Protein AF-A0A6C0D251-F1 (afdb_monomer_lite)

Secondary structure (DSSP, 8-state):
---------SSSS----PPPEEEPPHHHHHHSTT-TT--GGGGGGEEEEE-SSSEEEEEE-------TT-TT-----------PPPHHHHHHHHHTTTEEEETTT--EEEPPPPPPEEEETT---PPPGGGGSTTEEEEEE--EEEEEEEEETTEEEEEETTBS-GGG--SSSSS-HHHHHHHHHHHH-TT--STTHHHHHHHTS-TTEEEEEEEEP-TTT-SSSPPPPTT-GGGGEEEEEEEESSSTT--BSS-S-TT-TTHHHHHTSBPP-B-S----TT-HHHHHHHHHHH--TTT--EEEEEETTT--EEEEE-HHHHHHHHHHTT-S-HHHHHHHHTT-HHHHHHHHHHTGGGHHHHHHHHHHHHHHHHHHHHHHIIIIIS-------HHHHHHHHHHHHHHHH-TTT----HHHHHHHHHTS-HHHHHHHHHHHS------TTTTTT-TTT---------------PPPPPP------HHHHHHGGGS----------------PPP---------

Organism: NCBI:txid1070528

Foldseek 3Di:
DDDDDDDDPPDPPPPPPDWDKAFDDPVLLVQAPPSVVDDPVLRVQWIWTDADPWKIWIAGHDDPPPPVPPPPPPPDPDDPPDDDDDPVVVLVSQQRQQFMATPPRSYTQDTDLGDADEAELVDPDDDDPLLQDPLKFKFQAAAFFKWKWADDPNDIWIATSNHRHQQPDDFQALGGPVRLVQVLLCVQVVPDPDPCSVVVLVVLADRQKMWMKGAHDALRDDQFAYDPDPVCSLVRIETEFMDGSVDPQATDQDDPDPPRSSVPSVVSHHYTHTDPDNDDPPCSNVQNVCQQVPRDLRGGQTMWMARRRRSHIHGYGYVVNVVSNVLSPRHSHSQLSCLVCVVPLVSNVVSCVSNVVCNVVVLLLVVLLLVLLVVLLVVLCVCPVVVDDDDDPPLSVVLNVVLVVQCVVPVVPSDRDSVSSVVSVNVDRSVSSLVSSVVRRPPPPQDPVNCNSCSPVDDPPPPPPDDDDDDDDDDDDDPDDPDRVSNVVVVVVPDDDDDDDDDPDDDDDDDDDDDDDDDDDD

Structure (mmCIF, N/CA/C/O backbone):
data_AF-A0A6C0D251-F1
#
_entry.id   AF-A0A6C0D251-F1
#
loop_
_atom_site.group_PDB
_atom_site.id
_atom_site.type_symbol
_atom_site.label_atom_id
_atom_site.label_alt_id
_atom_site.label_comp_id
_atom_site.label_asym_id
_atom_site.label_entity_id
_atom_site.label_seq_id
_atom_site.pdbx_PDB_ins_code
_atom_site.Cartn_x
_atom_site.Cartn_y
_atom_site.Cartn_z
_atom_site.occupancy
_atom_site.B_iso_or_equiv
_atom_site.auth_seq_id
_atom_site.auth_comp_id
_atom_site.auth_asym_id
_atom_site.auth_atom_id
_atom_site.pdbx_PDB_model_num
ATOM 1 N N . MET A 1 1 ? 33.290 -43.684 31.998 1.00 32.34 1 MET A N 1
ATOM 2 C CA . MET A 1 1 ? 32.597 -44.118 30.766 1.00 32.34 1 MET A CA 1
ATOM 3 C C . MET A 1 1 ? 31.380 -43.228 30.548 1.00 32.34 1 MET A C 1
ATOM 5 O O . MET A 1 1 ? 30.516 -43.202 31.406 1.00 32.34 1 MET A O 1
ATOM 9 N N . LYS A 1 2 ? 31.411 -42.467 29.444 1.00 32.69 2 LYS A N 1
ATOM 10 C CA . LYS A 1 2 ? 30.343 -41.729 28.735 1.00 32.69 2 LYS A CA 1
ATOM 11 C C . LYS A 1 2 ? 29.091 -41.280 29.517 1.00 32.69 2 LYS A C 1
ATOM 13 O O . LYS A 1 2 ? 28.167 -42.061 29.702 1.00 32.69 2 LYS A O 1
ATOM 18 N N . ALA A 1 3 ? 28.994 -39.970 29.752 1.00 26.05 3 ALA A N 1
ATOM 19 C CA . ALA A 1 3 ? 27.721 -39.251 29.778 1.00 26.05 3 ALA A CA 1
ATOM 20 C C . ALA A 1 3 ? 27.746 -38.177 28.677 1.00 26.05 3 ALA A C 1
ATOM 22 O O . ALA A 1 3 ? 28.705 -37.421 28.537 1.00 26.05 3 ALA A O 1
ATOM 23 N N . VAL A 1 4 ? 26.717 -38.221 27.837 1.00 31.80 4 VAL A N 1
ATOM 24 C CA . VAL A 1 4 ? 26.539 -37.493 26.580 1.00 31.80 4 VAL A CA 1
ATOM 25 C C . VAL A 1 4 ? 26.018 -36.083 26.865 1.00 31.80 4 VAL A C 1
ATOM 27 O O . VAL A 1 4 ? 24.941 -35.933 27.434 1.00 31.80 4 VAL A O 1
ATOM 30 N N . TYR A 1 5 ? 26.749 -35.058 26.425 1.00 29.73 5 TYR A N 1
ATOM 31 C CA . TYR A 1 5 ? 26.239 -33.690 26.317 1.00 29.73 5 TYR A CA 1
ATOM 32 C C . TYR A 1 5 ? 25.369 -33.572 25.057 1.00 29.73 5 TYR A C 1
ATOM 34 O O . TYR A 1 5 ? 25.856 -33.738 23.940 1.00 29.73 5 TYR A O 1
ATOM 42 N N . ARG A 1 6 ? 24.079 -33.270 25.237 1.00 28.92 6 ARG A N 1
ATOM 43 C CA . ARG A 1 6 ? 23.213 -32.687 24.202 1.00 28.92 6 ARG A CA 1
ATOM 44 C C . ARG A 1 6 ? 23.061 -31.203 24.517 1.00 28.92 6 ARG A C 1
ATOM 46 O O . ARG A 1 6 ? 22.424 -30.853 25.506 1.00 28.92 6 ARG A O 1
ATOM 53 N N . THR A 1 7 ? 23.650 -30.341 23.699 1.00 30.88 7 THR A N 1
ATOM 54 C CA . THR A 1 7 ? 23.426 -28.894 23.730 1.00 30.88 7 THR A CA 1
ATOM 55 C C . THR A 1 7 ? 22.194 -28.541 22.891 1.00 30.88 7 THR A C 1
ATOM 57 O O . THR A 1 7 ? 22.043 -28.972 21.749 1.00 30.88 7 THR A O 1
ATOM 60 N N . ASN A 1 8 ? 21.284 -27.776 23.497 1.00 30.84 8 ASN A N 1
ATOM 61 C CA . ASN A 1 8 ? 20.093 -27.202 22.874 1.00 30.84 8 ASN A CA 1
ATOM 62 C C . ASN A 1 8 ? 20.492 -26.003 21.997 1.00 30.84 8 ASN A C 1
ATOM 64 O O . ASN A 1 8 ? 20.856 -24.961 22.533 1.00 30.84 8 ASN A O 1
ATOM 68 N N . ASN A 1 9 ? 20.359 -26.130 20.674 1.00 32.31 9 ASN A N 1
ATOM 69 C CA . ASN A 1 9 ? 20.661 -25.075 19.690 1.00 32.31 9 ASN A CA 1
ATOM 70 C C . ASN A 1 9 ? 19.421 -24.319 19.154 1.00 32.31 9 ASN A C 1
ATOM 72 O O . ASN A 1 9 ? 19.528 -23.591 18.177 1.00 32.31 9 ASN A O 1
ATOM 76 N N . ASN A 1 10 ? 18.240 -24.446 19.774 1.00 34.91 10 ASN A N 1
ATOM 77 C CA . ASN A 1 10 ? 16.983 -23.935 19.190 1.00 34.91 10 ASN A CA 1
ATOM 78 C C . ASN A 1 10 ? 16.401 -22.655 19.828 1.00 34.91 10 ASN A C 1
ATOM 80 O O . ASN A 1 10 ? 15.273 -22.292 19.509 1.00 34.91 10 ASN A O 1
ATOM 84 N N . ALA A 1 11 ? 17.127 -21.949 20.702 1.00 35.75 11 ALA A N 1
ATOM 85 C CA . ALA A 1 11 ? 16.568 -20.805 21.443 1.00 35.75 11 ALA A CA 1
ATOM 86 C C . ALA A 1 11 ? 17.073 -19.408 21.019 1.00 35.75 11 ALA A C 1
ATOM 88 O O . ALA A 1 11 ? 16.580 -18.421 21.556 1.00 35.75 11 ALA A O 1
ATOM 89 N N . MET A 1 12 ? 18.010 -19.285 20.067 1.00 30.75 12 MET A N 1
ATOM 90 C CA . MET A 1 12 ? 18.688 -17.999 19.794 1.00 30.75 12 MET A CA 1
ATOM 91 C C . MET A 1 12 ? 18.206 -17.199 18.566 1.00 30.75 12 MET A C 1
ATOM 93 O O . MET A 1 12 ? 18.648 -16.073 18.385 1.00 30.75 12 MET A O 1
ATOM 97 N N . ASN A 1 13 ? 17.251 -17.690 17.767 1.00 35.59 13 ASN A N 1
ATOM 98 C CA . ASN A 1 13 ? 16.920 -17.072 16.464 1.00 35.59 13 ASN A CA 1
ATOM 99 C C . ASN A 1 13 ? 15.643 -16.206 16.417 1.00 35.59 13 ASN A C 1
ATOM 101 O O . ASN A 1 13 ? 15.110 -15.979 15.337 1.00 35.59 13 ASN A O 1
ATOM 105 N N . ASN A 1 14 ? 15.130 -15.705 17.546 1.00 33.62 14 ASN A N 1
ATOM 106 C CA . ASN A 1 14 ? 13.896 -14.894 17.564 1.00 33.62 14 ASN A CA 1
ATOM 107 C C . ASN A 1 14 ? 14.062 -13.490 18.169 1.00 33.62 14 ASN A C 1
ATOM 109 O O . ASN A 1 14 ? 13.085 -12.899 18.633 1.00 33.62 14 ASN A O 1
ATOM 113 N N . ILE A 1 15 ? 15.266 -12.913 18.125 1.00 40.12 15 ILE A N 1
ATOM 114 C CA . ILE A 1 15 ? 15.393 -11.460 18.265 1.00 40.12 15 ILE A CA 1
ATOM 115 C C . ILE A 1 15 ? 14.911 -10.866 16.942 1.00 40.12 15 ILE A C 1
ATOM 117 O O . ILE A 1 15 ? 15.635 -10.835 15.950 1.00 40.12 15 ILE A O 1
ATOM 121 N N . LYS A 1 16 ? 13.644 -10.440 16.900 1.00 46.00 16 LYS A N 1
ATOM 122 C CA . LYS A 1 16 ? 13.185 -9.528 15.853 1.00 46.00 16 LYS A CA 1
ATOM 123 C C . LYS A 1 16 ? 14.003 -8.256 16.026 1.00 46.00 16 LYS A C 1
ATOM 125 O O . LYS A 1 16 ? 13.731 -7.481 16.935 1.00 46.00 16 LYS A O 1
ATOM 130 N N . HIS A 1 17 ? 15.028 -8.077 15.200 1.00 51.16 17 HIS A N 1
ATOM 131 C CA . HIS A 1 17 ? 15.629 -6.768 15.024 1.00 51.16 17 HIS A CA 1
ATOM 132 C C . HIS A 1 17 ? 14.514 -5.857 14.515 1.00 51.16 17 HIS A C 1
ATOM 134 O O . HIS A 1 17 ? 14.060 -5.997 13.376 1.00 51.16 17 HIS A O 1
ATOM 140 N N . ASP A 1 18 ? 13.996 -5.003 15.398 1.00 56.34 18 ASP A N 1
ATOM 141 C CA . ASP A 1 18 ? 13.093 -3.941 14.991 1.00 56.34 18 ASP A CA 1
ATOM 142 C C . ASP A 1 18 ? 13.829 -3.136 13.925 1.00 56.34 18 ASP A C 1
ATOM 144 O O . ASP A 1 18 ? 14.938 -2.646 14.149 1.00 56.34 18 ASP A O 1
ATOM 148 N N . ARG A 1 19 ? 13.244 -3.079 12.725 1.00 67.12 19 ARG A N 1
ATOM 149 C CA . ARG A 1 19 ? 13.789 -2.268 11.643 1.00 67.12 19 ARG A CA 1
ATOM 150 C C . ARG A 1 19 ? 13.882 -0.839 12.133 1.00 67.12 19 ARG A C 1
ATOM 152 O O . ARG A 1 19 ? 12.860 -0.213 12.405 1.00 67.12 19 ARG A O 1
ATOM 159 N N . MET A 1 20 ? 15.103 -0.344 12.210 1.00 76.69 20 MET A N 1
ATOM 160 C CA . MET A 1 20 ? 15.348 1.066 12.412 1.00 76.69 20 MET A CA 1
ATOM 161 C C . MET A 1 20 ? 15.494 1.710 11.040 1.00 76.69 20 MET A C 1
ATOM 163 O O . MET A 1 20 ? 16.367 1.337 10.255 1.00 76.69 20 MET A O 1
ATOM 167 N N . ASP A 1 21 ? 14.593 2.643 10.751 1.00 84.88 21 ASP A N 1
ATOM 168 C CA . ASP A 1 21 ? 14.752 3.553 9.629 1.00 84.88 21 ASP A CA 1
ATOM 169 C C . ASP A 1 21 ? 15.604 4.741 10.095 1.00 84.88 21 ASP A C 1
ATOM 171 O O . ASP A 1 21 ? 15.351 5.321 11.154 1.00 84.88 21 ASP A O 1
ATOM 175 N N . TYR A 1 22 ? 16.612 5.109 9.307 1.00 89.81 22 TYR A N 1
ATOM 176 C CA . TYR A 1 22 ? 17.539 6.197 9.627 1.00 89.81 22 TYR A CA 1
ATOM 177 C C . TYR A 1 22 ? 17.457 7.302 8.581 1.00 89.81 22 TYR A C 1
ATOM 179 O O . TYR A 1 22 ? 17.252 7.035 7.397 1.00 89.81 22 TYR A O 1
ATOM 187 N N . HIS A 1 23 ? 17.646 8.550 8.999 1.00 91.12 23 HIS A N 1
ATOM 188 C CA . HIS A 1 23 ? 17.824 9.657 8.063 1.00 91.12 23 HIS A CA 1
ATOM 189 C C . HIS A 1 23 ? 19.138 9.505 7.294 1.00 91.12 23 HIS A C 1
ATOM 191 O O . HIS A 1 23 ? 20.148 9.106 7.871 1.00 91.12 23 HIS A O 1
ATOM 197 N N . VAL A 1 24 ? 19.105 9.816 5.997 1.00 92.31 24 VAL A N 1
ATOM 198 C CA . VAL A 1 24 ? 20.325 9.945 5.193 1.00 92.31 24 VAL A CA 1
ATOM 199 C C . VAL A 1 24 ? 21.047 11.220 5.621 1.00 92.31 24 VAL A C 1
ATOM 201 O O . VAL A 1 24 ? 20.411 12.247 5.862 1.00 92.31 24 VAL A O 1
ATOM 204 N N . THR A 1 25 ? 22.365 11.143 5.739 1.00 94.69 25 THR A N 1
ATOM 205 C CA . THR A 1 25 ? 23.239 12.247 6.149 1.00 94.69 25 THR A CA 1
ATOM 206 C C . THR A 1 25 ? 23.977 12.845 4.952 1.00 94.69 25 THR A C 1
ATOM 208 O O . THR A 1 25 ? 24.058 12.228 3.892 1.00 94.69 25 THR A O 1
ATOM 211 N N . GLU A 1 26 ? 24.559 14.036 5.107 1.00 94.25 26 GLU A N 1
ATOM 212 C CA . GLU A 1 26 ? 25.418 14.623 4.065 1.00 94.25 26 GLU A CA 1
ATOM 213 C C . GLU A 1 26 ? 26.634 13.740 3.764 1.00 94.25 26 GLU A C 1
ATOM 215 O O . GLU A 1 26 ? 27.019 13.593 2.607 1.00 94.25 26 GLU A O 1
ATOM 220 N N . GLN A 1 27 ? 27.186 13.084 4.789 1.00 94.81 27 GLN A N 1
ATOM 221 C CA . GLN A 1 27 ? 28.286 12.138 4.626 1.00 94.81 27 GLN A CA 1
ATOM 222 C C . GLN A 1 27 ? 27.884 10.954 3.734 1.00 94.81 27 GLN A C 1
ATOM 224 O O . GLN A 1 27 ? 28.655 10.549 2.867 1.00 94.81 27 GLN A O 1
ATOM 229 N N . ASP A 1 28 ? 26.655 10.444 3.871 1.00 93.38 28 ASP A N 1
ATOM 230 C CA . ASP A 1 28 ? 26.162 9.373 3.000 1.00 93.38 28 ASP A CA 1
ATOM 231 C C . ASP A 1 28 ? 26.120 9.805 1.521 1.00 93.38 28 ASP A C 1
ATOM 233 O O . ASP A 1 28 ? 26.373 8.982 0.643 1.00 93.38 28 ASP A O 1
ATOM 237 N N . LEU A 1 29 ? 25.831 11.081 1.223 1.00 91.75 29 LEU A N 1
ATOM 238 C CA . LEU A 1 29 ? 25.819 11.587 -0.160 1.00 91.75 29 LEU A CA 1
ATOM 239 C C . LEU A 1 29 ? 27.203 11.543 -0.814 1.00 91.75 29 LEU A C 1
ATOM 241 O O . LEU A 1 29 ? 27.302 11.420 -2.036 1.00 91.75 29 LEU A O 1
ATOM 245 N N . LEU A 1 30 ? 28.256 11.656 -0.002 1.00 92.38 30 LEU A N 1
ATOM 246 C CA . LEU A 1 30 ? 29.646 11.599 -0.444 1.00 92.38 30 LEU A CA 1
ATOM 247 C C . LEU A 1 30 ? 30.146 10.156 -0.567 1.00 92.38 30 LEU A C 1
ATOM 249 O O . LEU A 1 30 ? 30.939 9.856 -1.457 1.00 92.38 30 LEU A O 1
ATOM 253 N N . GLU A 1 31 ? 29.702 9.272 0.327 1.00 93.50 31 GLU A N 1
ATOM 254 C CA . GLU A 1 31 ? 30.209 7.900 0.420 1.00 93.50 31 GLU A CA 1
ATOM 255 C C . GLU A 1 31 ? 29.498 6.906 -0.503 1.00 93.50 31 GLU A C 1
ATOM 257 O O . GLU A 1 31 ? 30.131 5.966 -0.987 1.00 93.50 31 GLU A O 1
ATOM 262 N N . TYR A 1 32 ? 28.191 7.065 -0.725 1.00 94.00 32 TYR A N 1
ATOM 263 C CA . TYR A 1 32 ? 27.406 6.091 -1.482 1.00 94.00 32 TYR A CA 1
ATOM 264 C C . TYR A 1 32 ? 27.343 6.435 -2.965 1.00 94.00 32 TYR A C 1
ATOM 266 O O . TYR A 1 32 ? 27.030 7.553 -3.383 1.00 94.00 32 TYR A O 1
ATOM 274 N N . GLU A 1 33 ? 27.574 5.411 -3.780 1.00 92.12 33 GLU A N 1
ATOM 275 C CA . GLU A 1 33 ? 27.563 5.526 -5.231 1.00 92.12 33 GLU A CA 1
ATOM 276 C C . GLU A 1 33 ? 26.222 6.076 -5.750 1.00 92.12 33 GLU A C 1
ATOM 278 O O . GLU A 1 33 ? 25.139 5.603 -5.390 1.00 92.12 33 GLU A O 1
ATOM 283 N N . GLY A 1 34 ? 26.295 7.090 -6.614 1.00 89.44 34 GLY A N 1
ATOM 284 C CA . GLY A 1 34 ? 25.128 7.697 -7.256 1.00 89.44 34 GLY A CA 1
ATOM 285 C C . GLY A 1 34 ? 24.323 8.668 -6.386 1.00 89.44 34 GLY A C 1
ATOM 286 O O . GLY A 1 34 ? 23.356 9.233 -6.893 1.00 89.44 34 GLY A O 1
ATOM 287 N N . LEU A 1 35 ? 24.697 8.905 -5.118 1.00 93.00 35 LEU A N 1
ATOM 288 C CA . LEU A 1 35 ? 23.990 9.858 -4.245 1.00 93.00 35 LEU A CA 1
ATOM 289 C C . LEU A 1 35 ? 24.519 11.292 -4.305 1.00 93.00 35 LEU A C 1
ATOM 291 O O . LEU A 1 35 ? 23.816 12.209 -3.884 1.00 93.00 35 LEU A O 1
ATOM 295 N N . SER A 1 36 ? 25.678 11.519 -4.922 1.00 91.12 36 SER A N 1
ATOM 296 C CA . SER A 1 36 ? 26.261 12.858 -5.109 1.00 91.12 36 SER A CA 1
ATOM 297 C C . SER A 1 36 ? 25.393 13.807 -5.944 1.00 91.12 36 SER A C 1
ATOM 299 O O . SER A 1 36 ? 25.630 15.011 -5.978 1.00 91.12 36 SER A O 1
ATOM 301 N N . ILE A 1 37 ? 24.365 13.281 -6.616 1.00 89.00 37 ILE A N 1
ATOM 302 C CA . ILE A 1 37 ? 23.380 14.085 -7.335 1.00 89.00 37 ILE A CA 1
ATOM 303 C C . ILE A 1 37 ? 22.433 14.838 -6.389 1.00 89.00 37 ILE A C 1
ATOM 305 O O . ILE A 1 37 ? 21.748 15.750 -6.847 1.00 89.00 37 ILE A O 1
ATOM 309 N N . PHE A 1 38 ? 22.337 14.463 -5.113 1.00 92.81 38 PHE A N 1
ATOM 310 C CA . PHE A 1 38 ? 21.470 15.115 -4.131 1.00 92.81 38 PHE A CA 1
ATOM 311 C C . PHE A 1 38 ? 22.229 16.182 -3.338 1.00 92.81 38 PHE A C 1
ATOM 313 O O . PHE A 1 38 ? 23.450 16.158 -3.235 1.00 92.81 38 PHE A O 1
ATOM 320 N N . ASN A 1 39 ? 21.485 17.129 -2.775 1.00 92.19 39 ASN A N 1
ATOM 321 C CA . ASN A 1 39 ? 22.003 18.157 -1.868 1.00 92.19 39 ASN A CA 1
ATOM 322 C C . ASN A 1 39 ? 21.346 18.016 -0.481 1.00 92.19 39 ASN A C 1
ATOM 324 O O . ASN A 1 39 ? 20.471 17.168 -0.288 1.00 92.19 39 ASN A O 1
ATOM 328 N N . SER A 1 40 ? 21.748 18.852 0.475 1.00 90.12 40 SER A N 1
ATOM 329 C CA . SER A 1 40 ? 21.254 18.820 1.857 1.00 90.12 40 SER A CA 1
ATOM 330 C C . SER A 1 40 ? 19.727 18.950 1.973 1.00 90.12 40 SER A C 1
ATOM 332 O O . SER A 1 40 ? 19.117 18.256 2.785 1.00 90.12 40 SER A O 1
ATOM 334 N N . GLU A 1 41 ? 19.078 19.730 1.102 1.00 89.19 41 GLU A N 1
ATOM 335 C CA . GLU A 1 41 ? 17.614 19.880 1.082 1.00 89.19 41 GLU A CA 1
ATOM 336 C C . GLU A 1 41 ? 16.880 18.579 0.739 1.00 89.19 41 GLU A C 1
ATOM 338 O O . GLU A 1 41 ? 15.758 18.353 1.195 1.00 89.19 41 GLU A O 1
ATOM 343 N N . HIS A 1 42 ? 17.510 17.684 -0.021 1.00 91.12 42 HIS A N 1
ATOM 344 C CA . HIS A 1 42 ? 16.921 16.398 -0.390 1.00 91.12 42 HIS A CA 1
ATOM 345 C C . HIS A 1 42 ? 16.926 15.388 0.770 1.00 91.12 42 HIS A C 1
ATOM 347 O O . HIS A 1 42 ? 16.105 14.468 0.795 1.00 91.12 42 HIS A O 1
ATOM 353 N N . LEU A 1 43 ? 17.816 15.545 1.756 1.00 88.50 43 LEU A N 1
ATOM 354 C CA . LEU A 1 43 ? 18.013 14.568 2.834 1.00 88.50 43 LEU A CA 1
ATOM 355 C C . LEU A 1 43 ? 16.764 14.357 3.693 1.00 88.50 43 LEU A C 1
ATOM 357 O O . LEU A 1 43 ? 16.496 13.240 4.147 1.00 88.50 43 LEU A O 1
ATOM 361 N N . LYS A 1 44 ? 15.932 15.394 3.858 1.00 87.94 44 LYS A N 1
ATOM 362 C CA . LYS A 1 44 ? 14.674 15.299 4.619 1.00 87.94 44 LYS A CA 1
ATOM 363 C C . LYS A 1 44 ? 13.696 14.272 4.032 1.00 87.94 44 LYS A C 1
ATOM 365 O O . LYS A 1 44 ? 12.915 13.694 4.794 1.00 87.94 44 LYS A O 1
ATOM 370 N N . TYR A 1 45 ? 13.825 13.944 2.745 1.00 88.06 45 TYR A N 1
ATOM 371 C CA . TYR A 1 45 ? 12.981 12.990 2.016 1.00 88.06 45 TYR A CA 1
ATOM 372 C C . TYR A 1 45 ? 13.557 11.575 1.908 1.00 88.06 45 TYR A C 1
ATOM 374 O O . TYR A 1 45 ? 12.873 10.675 1.420 1.00 88.06 45 TYR A O 1
ATOM 382 N N . LEU A 1 46 ? 14.806 11.359 2.318 1.00 91.12 46 LEU A N 1
ATOM 383 C CA . LEU A 1 46 ? 15.492 10.085 2.130 1.00 91.12 46 LEU A CA 1
ATOM 384 C C . LEU A 1 46 ? 15.665 9.358 3.464 1.00 91.12 46 LEU A C 1
ATOM 386 O O . LEU A 1 46 ? 16.020 9.966 4.479 1.00 91.12 46 LEU A O 1
ATOM 390 N N . ARG A 1 47 ? 15.424 8.044 3.478 1.00 92.75 47 ARG A N 1
ATOM 391 C CA . ARG A 1 47 ? 15.749 7.187 4.628 1.00 92.75 47 ARG A CA 1
ATOM 392 C C . ARG A 1 47 ? 16.438 5.904 4.196 1.00 92.75 47 ARG A C 1
ATOM 394 O O . ARG A 1 47 ? 16.107 5.329 3.158 1.00 92.75 47 ARG A O 1
ATOM 401 N N . TRP A 1 48 ? 17.328 5.436 5.057 1.00 93.62 48 TRP A N 1
ATOM 402 C CA . TRP A 1 48 ? 17.869 4.088 5.026 1.00 93.62 48 TRP A CA 1
ATOM 403 C C . TRP A 1 48 ? 16.945 3.128 5.762 1.00 93.62 48 TRP A C 1
ATOM 405 O O . TRP A 1 48 ? 16.504 3.434 6.866 1.00 93.62 48 TRP A O 1
ATOM 415 N N . SER A 1 49 ? 16.731 1.953 5.180 1.00 91.38 49 SER A N 1
ATOM 416 C CA . SER A 1 49 ? 16.170 0.789 5.861 1.00 91.38 49 SER A CA 1
ATOM 417 C C . SER A 1 49 ? 17.211 -0.328 5.862 1.00 91.38 49 SER A C 1
ATOM 419 O O . SER A 1 49 ? 17.644 -0.789 4.799 1.00 91.38 49 SER A O 1
ATOM 421 N N . ASP A 1 50 ? 17.616 -0.762 7.052 1.00 89.75 50 ASP A N 1
ATOM 422 C CA . ASP A 1 50 ? 18.531 -1.889 7.221 1.00 89.75 50 ASP A CA 1
ATOM 423 C C . ASP A 1 50 ? 17.755 -3.199 7.078 1.00 89.75 50 ASP A C 1
ATOM 425 O O . ASP A 1 50 ? 16.792 -3.455 7.804 1.00 89.75 50 ASP A O 1
ATOM 429 N N . GLU A 1 51 ? 18.155 -4.020 6.110 1.00 85.88 51 GLU A N 1
ATOM 430 C CA . GLU A 1 51 ? 17.466 -5.276 5.804 1.00 85.88 51 GLU A CA 1
ATOM 431 C C . GLU A 1 51 ? 18.130 -6.465 6.493 1.00 85.88 51 GLU A C 1
ATOM 433 O O . GLU A 1 51 ? 17.446 -7.278 7.112 1.00 85.88 51 GLU A O 1
ATOM 438 N N . ASP A 1 52 ? 19.457 -6.531 6.409 1.00 85.81 52 ASP A N 1
ATOM 439 C CA . ASP A 1 52 ? 20.312 -7.487 7.105 1.00 85.81 52 ASP A CA 1
ATOM 440 C C . ASP A 1 52 ? 21.698 -6.862 7.370 1.00 85.81 52 ASP A C 1
ATOM 442 O O . ASP A 1 52 ? 21.877 -5.644 7.272 1.00 85.81 52 ASP A O 1
ATOM 446 N N . GLU A 1 53 ? 22.688 -7.673 7.742 1.00 85.75 53 GLU A N 1
ATOM 447 C CA . GLU A 1 53 ? 24.059 -7.217 8.013 1.00 85.75 53 GLU A CA 1
ATOM 448 C C . GLU A 1 53 ? 24.789 -6.700 6.764 1.00 85.75 53 GLU A C 1
ATOM 450 O O . GLU A 1 53 ? 25.720 -5.907 6.882 1.00 85.75 53 GLU A O 1
ATOM 455 N N . SER A 1 54 ? 24.350 -7.102 5.570 1.00 90.50 54 SER A N 1
ATOM 456 C CA . SER A 1 54 ? 25.038 -6.864 4.298 1.00 90.50 54 SER A CA 1
ATOM 457 C C . SER A 1 54 ? 24.402 -5.756 3.462 1.00 90.50 54 SER A C 1
ATOM 459 O O . SER A 1 54 ? 25.112 -5.057 2.737 1.00 90.50 54 SER A O 1
ATOM 461 N N . PHE A 1 55 ? 23.085 -5.561 3.554 1.00 92.56 55 PHE A N 1
ATOM 462 C CA . PHE A 1 55 ? 22.346 -4.689 2.643 1.00 92.56 55 PHE A CA 1
ATOM 463 C C . PHE A 1 55 ? 21.600 -3.554 3.341 1.00 92.56 55 PHE A C 1
ATOM 465 O O . PHE A 1 55 ? 21.048 -3.687 4.438 1.00 92.56 55 PHE A O 1
ATOM 472 N N . ARG A 1 56 ? 21.535 -2.425 2.632 1.00 93.56 56 ARG A N 1
ATOM 473 C CA . ARG A 1 56 ? 20.658 -1.289 2.932 1.00 93.56 56 ARG A CA 1
ATOM 474 C C . ARG A 1 56 ? 19.766 -0.985 1.752 1.00 93.56 56 ARG A C 1
ATOM 476 O O . ARG A 1 56 ? 20.196 -1.098 0.607 1.00 93.56 56 ARG A O 1
ATOM 483 N N . ILE A 1 57 ? 18.548 -0.546 2.043 1.00 92.69 57 ILE A N 1
ATOM 484 C CA . ILE A 1 57 ? 17.633 -0.014 1.039 1.00 92.69 57 ILE A CA 1
ATOM 485 C C . ILE A 1 57 ? 17.470 1.481 1.266 1.00 92.69 57 ILE A C 1
ATOM 487 O O . ILE A 1 57 ? 17.088 1.910 2.353 1.00 92.69 57 ILE A O 1
ATOM 491 N N . LEU A 1 58 ? 17.733 2.263 0.226 1.00 93.81 58 LEU A N 1
ATOM 492 C CA . LEU A 1 58 ? 17.406 3.676 0.188 1.00 93.81 58 LEU A CA 1
ATOM 493 C C . LEU A 1 58 ? 15.950 3.843 -0.240 1.00 93.81 58 LEU A C 1
ATOM 495 O O . LEU A 1 58 ? 15.513 3.296 -1.253 1.00 93.81 58 LEU A O 1
ATOM 499 N N . ASN A 1 59 ? 15.188 4.610 0.526 1.00 90.19 59 ASN A N 1
ATOM 500 C CA . ASN A 1 59 ? 13.787 4.883 0.253 1.00 90.19 59 ASN A CA 1
ATOM 501 C C . ASN A 1 59 ? 13.529 6.389 0.206 1.00 90.19 59 ASN A C 1
ATOM 503 O O . ASN A 1 59 ? 14.009 7.142 1.051 1.00 90.19 59 ASN A O 1
ATOM 507 N N . TYR A 1 60 ? 12.705 6.794 -0.759 1.00 88.81 60 TYR A N 1
ATOM 508 C CA . TYR A 1 60 ? 12.070 8.106 -0.785 1.00 88.81 60 TYR A CA 1
ATOM 509 C C . TYR A 1 60 ? 10.779 8.074 0.039 1.00 88.81 60 TYR A C 1
ATOM 511 O O . TYR A 1 60 ? 9.947 7.173 -0.130 1.00 88.81 60 TYR A O 1
ATOM 519 N N . PHE A 1 61 ? 10.618 9.070 0.903 1.00 82.06 61 PHE A N 1
ATOM 520 C CA . PHE A 1 61 ? 9.420 9.325 1.686 1.00 82.06 61 PHE A CA 1
ATOM 521 C C . PHE A 1 61 ? 8.790 10.617 1.188 1.00 82.06 61 PHE A C 1
ATOM 523 O O . PHE A 1 61 ? 9.362 11.699 1.300 1.00 82.06 61 PHE A O 1
ATOM 530 N N . GLU A 1 62 ? 7.603 10.469 0.611 1.00 73.81 62 GLU A N 1
ATOM 531 C CA . GLU A 1 62 ? 6.779 11.590 0.185 1.00 73.81 62 GLU A CA 1
ATOM 532 C C . GLU A 1 62 ? 6.426 12.419 1.422 1.00 73.81 62 GLU A C 1
ATOM 534 O O . GLU A 1 62 ? 5.896 11.880 2.400 1.00 73.81 62 GLU A O 1
ATOM 539 N N . ILE A 1 63 ? 6.747 13.718 1.398 1.00 62.22 63 ILE A N 1
ATOM 540 C CA . ILE A 1 63 ? 6.156 14.637 2.370 1.00 62.22 63 ILE A CA 1
ATOM 541 C C . ILE A 1 63 ? 4.656 14.591 2.104 1.00 62.22 63 ILE A C 1
ATOM 543 O O . ILE A 1 63 ? 4.268 14.718 0.939 1.00 62.22 63 ILE A O 1
ATOM 547 N N . PRO A 1 64 ? 3.813 14.378 3.130 1.00 59.12 64 PRO A N 1
ATOM 548 C CA . PRO A 1 64 ? 2.376 14.469 2.956 1.00 59.12 64 PRO A CA 1
ATOM 549 C C . PRO A 1 64 ? 2.082 15.778 2.228 1.00 59.12 64 PRO A C 1
ATOM 551 O O . PRO A 1 64 ? 2.350 16.848 2.774 1.00 59.12 64 PRO A O 1
ATOM 554 N N . LYS A 1 65 ? 1.593 15.711 0.979 1.00 60.66 65 LYS A N 1
ATOM 555 C CA . LYS A 1 65 ? 1.051 16.902 0.318 1.00 60.66 65 LYS A CA 1
ATOM 556 C C . LYS A 1 65 ? 0.073 17.486 1.331 1.00 60.66 65 LYS A C 1
ATOM 558 O O . LYS A 1 65 ? -0.749 16.721 1.844 1.00 60.66 65 LYS A O 1
ATOM 563 N N . ASN A 1 66 ? 0.225 18.764 1.687 1.00 48.41 66 ASN A N 1
ATOM 564 C CA . ASN A 1 66 ? -0.683 19.449 2.600 1.00 48.41 66 ASN A CA 1
ATOM 565 C C . ASN A 1 66 ? -2.091 19.318 2.017 1.00 48.41 66 ASN A C 1
ATOM 567 O O . ASN A 1 66 ? -2.527 20.126 1.203 1.00 48.41 66 ASN A O 1
ATOM 571 N N . ASN A 1 67 ? -2.798 18.258 2.402 1.00 46.81 67 ASN A N 1
ATOM 572 C CA . ASN A 1 67 ? -4.208 18.109 2.146 1.00 46.81 67 ASN A CA 1
ATOM 573 C C . ASN A 1 67 ? -4.845 19.122 3.084 1.00 46.81 67 ASN A C 1
ATOM 575 O O . ASN A 1 67 ? -5.243 18.784 4.198 1.00 46.81 67 ASN A O 1
ATOM 579 N N . HIS A 1 68 ? -4.929 20.371 2.624 1.00 41.09 68 HIS A N 1
ATOM 580 C CA . HIS A 1 68 ? -5.601 21.474 3.308 1.00 41.09 68 HIS A CA 1
ATOM 581 C C . HIS A 1 68 ? -7.068 21.155 3.666 1.00 41.09 68 HIS A C 1
ATOM 583 O O . HIS A 1 68 ? -7.699 21.913 4.390 1.00 41.09 68 HIS A O 1
ATOM 589 N N . ASN A 1 69 ? -7.584 19.993 3.248 1.00 40.53 69 ASN A N 1
ATOM 590 C CA . ASN A 1 69 ? -8.939 19.518 3.488 1.00 40.53 69 ASN A CA 1
ATOM 591 C C . ASN A 1 69 ? -9.047 18.362 4.501 1.00 40.53 69 ASN A C 1
ATOM 593 O O . ASN A 1 69 ? -10.084 17.700 4.526 1.00 40.53 69 ASN A O 1
ATOM 597 N N . ASN A 1 70 ? -8.030 18.071 5.329 1.00 41.53 70 ASN A N 1
ATOM 598 C CA . ASN A 1 70 ? -8.220 17.159 6.468 1.00 41.53 70 ASN A CA 1
ATOM 599 C C . ASN A 1 70 ? -8.419 17.937 7.786 1.00 41.53 70 ASN A C 1
ATOM 601 O O . ASN A 1 70 ? -7.449 18.146 8.516 1.00 41.53 70 ASN A O 1
ATOM 605 N N . PRO A 1 71 ? -9.660 18.338 8.128 1.00 38.56 71 PRO A N 1
ATOM 606 C CA . PRO A 1 71 ? -9.955 19.152 9.311 1.00 38.56 71 PRO A CA 1
ATOM 607 C C . PRO A 1 71 ? -9.691 18.445 10.651 1.00 38.56 71 PRO A C 1
ATOM 609 O O . PRO A 1 71 ? -9.825 19.065 11.694 1.00 38.56 71 PRO A O 1
ATOM 612 N N . ASN A 1 72 ? -9.305 17.165 10.656 1.00 41.81 72 ASN A N 1
ATOM 613 C CA . ASN A 1 72 ? -9.130 16.394 11.889 1.00 41.81 72 ASN A CA 1
ATOM 614 C C . ASN A 1 72 ? -7.680 16.321 12.396 1.00 41.81 72 ASN A C 1
ATOM 616 O O . ASN A 1 72 ? -7.439 15.679 13.418 1.00 41.81 72 ASN A O 1
ATOM 620 N N . ASN A 1 73 ? -6.710 16.949 11.722 1.00 41.06 73 ASN A N 1
ATOM 621 C CA . ASN A 1 73 ? -5.314 16.928 12.169 1.00 41.06 73 ASN A CA 1
ATOM 622 C C . ASN A 1 73 ? -5.013 18.135 13.075 1.00 41.06 73 ASN A C 1
ATOM 624 O O . ASN A 1 73 ? -4.314 19.064 12.692 1.00 41.06 73 ASN A O 1
ATOM 628 N N . HIS A 1 74 ? -5.611 18.145 14.268 1.00 38.72 74 HIS A N 1
ATOM 629 C CA . HIS A 1 74 ? -5.633 19.313 15.157 1.00 38.72 74 HIS A CA 1
ATOM 630 C C . HIS A 1 74 ? -4.409 19.493 16.081 1.00 38.72 74 HIS A C 1
ATOM 632 O O . HIS A 1 74 ? -4.444 20.402 16.901 1.00 38.72 74 HIS A O 1
ATOM 638 N N . ASN A 1 75 ? -3.333 18.699 15.967 1.00 39.31 75 ASN A N 1
ATOM 639 C CA . ASN A 1 75 ? -2.293 18.652 17.016 1.00 39.31 75 ASN A CA 1
ATOM 640 C C . ASN A 1 75 ? -0.818 18.798 16.577 1.00 39.31 75 ASN A C 1
ATOM 642 O O . ASN A 1 75 ? 0.046 18.586 17.421 1.00 39.31 75 ASN A O 1
ATOM 646 N N . ASP A 1 76 ? -0.495 19.178 15.337 1.00 40.88 76 ASP A N 1
ATOM 647 C CA . ASP A 1 76 ? 0.899 19.526 14.986 1.00 40.88 76 ASP A CA 1
ATOM 648 C C . ASP A 1 76 ? 1.047 21.046 14.852 1.00 40.88 76 ASP A C 1
ATOM 650 O O . ASP A 1 76 ? 0.911 21.632 13.777 1.00 40.88 76 ASP A O 1
ATOM 654 N N . GLU A 1 77 ? 1.289 21.700 15.989 1.00 40.88 77 GLU A N 1
ATOM 655 C CA . GLU A 1 77 ? 1.679 23.106 16.042 1.00 40.88 77 GLU A CA 1
ATOM 656 C C . GLU A 1 77 ? 3.111 23.274 15.492 1.00 40.88 77 GLU A C 1
ATOM 658 O O . GLU A 1 77 ? 4.085 22.840 16.102 1.00 40.88 77 GLU A O 1
ATOM 663 N N . GLY A 1 78 ? 3.248 23.960 14.352 1.00 39.31 78 GLY A N 1
ATOM 664 C CA . GLY A 1 78 ? 4.375 24.880 14.150 1.00 39.31 78 GLY A CA 1
ATOM 665 C C . GLY A 1 78 ? 5.575 24.446 13.305 1.00 39.31 78 GLY A C 1
ATOM 666 O O . GLY A 1 78 ? 6.572 25.165 13.317 1.00 39.31 78 GLY A O 1
ATOM 667 N N . VAL A 1 79 ? 5.525 23.356 12.533 1.00 44.28 79 VAL A N 1
ATOM 668 C CA . VAL A 1 79 ? 6.548 23.136 11.491 1.00 44.28 79 VAL A CA 1
ATOM 669 C C . VAL A 1 79 ? 6.052 23.747 10.183 1.00 44.28 79 VAL A C 1
ATOM 671 O O . VAL A 1 79 ? 5.271 23.130 9.461 1.00 44.28 79 VAL A O 1
ATOM 674 N N . GLU A 1 80 ? 6.497 24.968 9.873 1.00 44.25 80 GLU A N 1
ATOM 675 C CA . GLU A 1 80 ? 6.422 25.496 8.507 1.00 44.25 80 GLU A CA 1
ATOM 676 C C . GLU A 1 80 ? 7.179 24.525 7.595 1.00 44.25 80 GLU A C 1
ATOM 678 O O . GLU A 1 80 ? 8.407 24.466 7.611 1.00 44.25 80 GLU A O 1
ATOM 683 N N . ILE A 1 81 ? 6.447 23.698 6.845 1.00 48.38 81 ILE A N 1
ATOM 684 C CA . ILE A 1 81 ? 7.044 22.806 5.852 1.00 48.38 81 ILE A CA 1
ATOM 685 C C . ILE A 1 81 ? 7.551 23.714 4.719 1.00 48.38 81 ILE A C 1
ATOM 687 O O . ILE A 1 81 ? 6.723 24.287 4.005 1.00 48.38 81 ILE A O 1
ATOM 691 N N . PRO A 1 82 ? 8.874 23.897 4.548 1.00 47.50 82 PRO A N 1
ATOM 692 C CA . PRO A 1 82 ? 9.397 24.853 3.586 1.00 47.50 82 PRO A CA 1
ATOM 693 C C . PRO A 1 82 ? 9.256 24.310 2.160 1.00 47.50 82 PRO A C 1
ATOM 695 O O . PRO A 1 82 ? 9.462 23.116 1.939 1.00 47.50 82 PRO A O 1
ATOM 698 N N . THR A 1 83 ? 8.928 25.232 1.245 1.00 55.72 83 THR A N 1
ATOM 699 C CA . THR A 1 83 ? 9.062 25.205 -0.227 1.00 55.72 83 THR A CA 1
ATOM 700 C C . THR A 1 83 ? 8.695 23.907 -0.958 1.00 55.72 83 THR A C 1
ATOM 702 O O . THR A 1 83 ? 9.349 22.872 -0.860 1.00 55.72 83 THR A O 1
ATOM 705 N N . THR A 1 84 ? 7.660 23.994 -1.798 1.00 73.81 84 THR A N 1
ATOM 706 C CA . THR A 1 84 ? 7.311 22.966 -2.786 1.00 73.81 84 THR A CA 1
ATOM 707 C C . THR A 1 84 ? 8.511 22.690 -3.696 1.00 73.81 84 THR A C 1
ATOM 709 O O . THR A 1 84 ? 8.961 23.600 -4.391 1.00 73.81 84 THR A O 1
ATOM 712 N N . LEU A 1 85 ? 9.021 21.452 -3.684 1.00 78.62 85 LEU A N 1
ATOM 713 C CA . LEU A 1 85 ? 9.998 20.963 -4.665 1.00 78.62 85 LEU A CA 1
ATOM 714 C C . LEU A 1 85 ? 9.483 21.207 -6.088 1.00 78.62 85 LEU A C 1
ATOM 716 O O . LEU A 1 85 ? 8.272 21.117 -6.319 1.00 78.62 85 LEU A O 1
ATOM 720 N N . SER A 1 86 ? 10.382 21.451 -7.046 1.00 82.44 86 SER A N 1
ATOM 721 C CA . SER A 1 86 ? 9.969 21.412 -8.455 1.00 82.44 86 SER A CA 1
ATOM 722 C C . SER A 1 86 ? 9.575 19.984 -8.863 1.00 82.44 86 SER A C 1
ATOM 724 O O . SER A 1 86 ? 9.992 19.000 -8.241 1.00 82.44 86 SER A O 1
ATOM 726 N N . VAL A 1 87 ? 8.788 19.845 -9.935 1.00 78.00 87 VAL A N 1
ATOM 727 C CA . VAL A 1 87 ? 8.392 18.530 -10.474 1.00 78.00 87 VAL A CA 1
ATOM 728 C C . VAL A 1 87 ? 9.628 17.702 -10.849 1.00 78.00 87 VAL A C 1
ATOM 730 O O . VAL A 1 87 ? 9.676 16.496 -10.610 1.00 78.00 87 VAL A O 1
ATOM 733 N N . GLU A 1 88 ? 10.668 18.338 -11.384 1.00 81.81 88 GLU A N 1
ATOM 734 C CA . GLU A 1 88 ? 11.931 17.693 -11.750 1.00 81.81 88 GLU A CA 1
ATOM 735 C C . GLU A 1 88 ? 12.689 17.165 -10.526 1.00 81.81 88 GLU A C 1
ATOM 737 O O . GLU A 1 88 ? 13.204 16.042 -10.558 1.00 81.81 88 GLU A O 1
ATOM 742 N N . GLU A 1 89 ? 12.745 17.942 -9.441 1.00 84.81 89 GLU A N 1
ATOM 743 C CA . GLU A 1 89 ? 13.356 17.522 -8.175 1.00 84.81 89 GLU A CA 1
ATOM 744 C C . GLU A 1 89 ? 12.592 16.349 -7.552 1.00 84.81 89 GLU A C 1
ATOM 746 O O . GLU A 1 89 ? 13.195 15.370 -7.099 1.00 84.81 89 GLU A O 1
ATOM 751 N N . GLU A 1 90 ? 11.260 16.394 -7.594 1.00 84.06 90 GLU A N 1
ATOM 752 C CA . GLU A 1 90 ? 10.415 15.304 -7.118 1.00 84.06 90 GLU A CA 1
ATOM 753 C C . GLU A 1 90 ? 10.631 14.023 -7.936 1.00 84.06 90 GLU A C 1
ATOM 755 O O . GLU A 1 90 ? 10.826 12.942 -7.368 1.00 84.06 90 GLU A O 1
ATOM 760 N N . ILE A 1 91 ? 10.665 14.129 -9.269 1.00 83.00 91 ILE A N 1
ATOM 761 C CA . ILE A 1 91 ? 10.986 13.008 -10.160 1.00 83.00 91 ILE A CA 1
ATOM 762 C C . ILE A 1 91 ? 12.349 12.424 -9.785 1.00 83.00 91 ILE A C 1
ATOM 764 O O . ILE A 1 91 ? 12.483 11.205 -9.663 1.00 83.00 91 ILE A O 1
ATOM 768 N N . LYS A 1 92 ? 13.358 13.271 -9.562 1.00 85.56 92 LYS A N 1
ATOM 769 C CA . LYS A 1 92 ? 14.714 12.845 -9.194 1.00 85.56 92 LYS A CA 1
ATOM 770 C C . LYS A 1 92 ? 14.742 12.076 -7.871 1.00 85.56 92 LYS A C 1
ATOM 772 O O . LYS A 1 92 ? 15.358 11.014 -7.805 1.00 85.56 92 LYS A O 1
ATOM 777 N N . LEU A 1 93 ? 14.035 12.550 -6.847 1.00 89.06 93 LEU A N 1
ATOM 778 C CA . LEU A 1 93 ? 13.896 11.852 -5.565 1.00 89.06 93 LEU A CA 1
ATOM 779 C C . LEU A 1 93 ? 13.151 10.517 -5.699 1.00 89.06 93 LEU A C 1
ATOM 781 O O . LEU A 1 93 ? 13.544 9.509 -5.112 1.00 89.06 93 LEU A O 1
ATOM 785 N N . ARG A 1 94 ? 12.091 10.462 -6.507 1.00 88.81 94 ARG A N 1
ATOM 786 C CA . ARG A 1 94 ? 11.316 9.230 -6.717 1.00 88.81 94 ARG A CA 1
ATOM 787 C C . ARG A 1 94 ? 12.117 8.129 -7.417 1.00 88.81 94 ARG A C 1
ATOM 789 O O . ARG A 1 94 ? 11.810 6.949 -7.210 1.00 88.81 94 ARG A O 1
ATOM 796 N N . LYS A 1 95 ? 13.156 8.478 -8.190 1.00 88.12 95 LYS A N 1
ATOM 797 C CA . LYS A 1 95 ? 14.047 7.505 -8.850 1.00 88.12 95 LYS A CA 1
ATOM 798 C C . LYS A 1 95 ? 14.803 6.620 -7.863 1.00 88.12 95 LYS A C 1
ATOM 800 O O . LYS A 1 95 ? 15.035 5.458 -8.184 1.00 88.12 95 LYS A O 1
ATOM 805 N N . VAL A 1 96 ? 15.144 7.122 -6.672 1.00 90.69 96 VAL A N 1
ATOM 806 C CA . VAL A 1 96 ? 15.954 6.356 -5.703 1.00 90.69 96 VAL A CA 1
ATOM 807 C C . VAL A 1 96 ? 15.159 5.393 -4.837 1.00 90.69 96 VAL A C 1
ATOM 809 O O . VAL A 1 96 ? 15.731 4.641 -4.049 1.00 90.69 96 VAL A O 1
ATOM 812 N N . ARG A 1 97 ? 13.827 5.386 -4.964 1.00 91.44 97 ARG A N 1
ATOM 813 C CA . ARG A 1 97 ? 12.973 4.555 -4.120 1.00 91.44 97 ARG A CA 1
ATOM 814 C C . ARG A 1 97 ? 13.276 3.075 -4.327 1.00 91.44 97 ARG A C 1
ATOM 816 O O . ARG A 1 97 ? 12.944 2.495 -5.354 1.00 91.44 97 ARG A O 1
ATOM 823 N N . GLY A 1 98 ? 13.804 2.450 -3.286 1.00 92.94 98 GLY A N 1
ATOM 824 C CA . GLY A 1 98 ? 14.115 1.035 -3.249 1.00 92.94 98 GLY A CA 1
ATOM 825 C C . GLY A 1 98 ? 15.474 0.679 -3.838 1.00 92.94 98 GLY A C 1
ATOM 826 O O . GLY A 1 98 ? 15.653 -0.490 -4.178 1.00 92.94 98 GLY A O 1
ATOM 827 N N . TRP A 1 99 ? 16.392 1.635 -3.996 1.00 94.56 99 TRP A N 1
ATOM 828 C CA . TRP A 1 99 ? 17.777 1.336 -4.365 1.00 94.56 99 TRP A CA 1
ATOM 829 C C . TRP A 1 99 ? 18.448 0.494 -3.280 1.00 94.56 99 TRP A C 1
ATOM 831 O O . TRP A 1 99 ? 18.282 0.771 -2.095 1.00 94.56 99 TRP A O 1
ATOM 841 N N . ILE A 1 100 ? 19.182 -0.544 -3.675 1.00 94.56 100 ILE A N 1
ATOM 842 C CA . ILE A 1 100 ? 19.818 -1.495 -2.757 1.00 94.56 100 ILE A CA 1
ATOM 843 C C . ILE A 1 100 ? 21.327 -1.309 -2.816 1.00 94.56 100 ILE A C 1
ATOM 845 O O . ILE A 1 100 ? 21.912 -1.368 -3.896 1.00 94.56 100 ILE A O 1
ATOM 849 N N . TYR A 1 101 ? 21.948 -1.144 -1.655 1.00 95.12 101 TYR A N 1
ATOM 850 C CA . TYR A 1 101 ? 23.380 -0.925 -1.492 1.00 95.12 101 TYR A CA 1
ATOM 851 C C . TYR A 1 101 ? 24.026 -2.028 -0.664 1.00 95.12 101 TYR A C 1
ATOM 853 O O . TYR A 1 101 ? 23.413 -2.541 0.278 1.00 95.12 101 TYR A O 1
ATOM 861 N N . PHE A 1 102 ? 25.286 -2.339 -0.969 1.00 93.38 102 PHE A N 1
ATOM 862 C CA . PHE A 1 102 ? 26.121 -3.156 -0.090 1.00 93.38 102 PHE A CA 1
ATOM 863 C C . PHE A 1 102 ? 26.731 -2.278 1.009 1.00 93.38 102 PHE A C 1
ATOM 865 O O . PHE A 1 102 ? 27.407 -1.290 0.718 1.00 93.38 102 PHE A O 1
ATOM 872 N N . LYS A 1 103 ? 26.494 -2.630 2.275 1.00 92.50 103 LYS A N 1
ATOM 873 C CA . LYS A 1 103 ? 26.844 -1.810 3.446 1.00 92.50 103 LYS A CA 1
ATOM 874 C C . LYS A 1 103 ? 28.334 -1.523 3.568 1.00 92.50 103 LYS A C 1
ATOM 876 O O . LYS A 1 103 ? 28.690 -0.408 3.942 1.00 92.50 103 LYS A O 1
ATOM 881 N N . GLU A 1 104 ? 29.174 -2.511 3.282 1.00 93.25 104 GLU A N 1
ATOM 882 C CA . GLU A 1 104 ? 30.626 -2.400 3.435 1.00 93.25 104 GLU A CA 1
ATOM 883 C C . GLU A 1 104 ? 31.238 -1.571 2.302 1.00 93.25 104 GLU A C 1
ATOM 885 O O . GLU A 1 104 ? 31.923 -0.587 2.555 1.00 93.25 104 GLU A O 1
ATOM 890 N N . SER A 1 105 ? 30.933 -1.916 1.048 1.00 93.88 105 SER A N 1
ATOM 891 C CA . SER A 1 105 ? 31.541 -1.247 -0.114 1.00 93.88 105 SER A CA 1
ATOM 892 C C . SER A 1 105 ? 30.883 0.075 -0.509 1.00 93.88 105 SER A C 1
ATOM 894 O O . SER A 1 105 ? 31.427 0.779 -1.353 1.00 93.88 105 SER A O 1
ATOM 896 N N . LYS A 1 106 ? 29.689 0.374 0.024 1.00 94.75 106 LYS A N 1
ATOM 897 C CA . LYS A 1 106 ? 28.848 1.527 -0.358 1.00 94.75 106 LYS A CA 1
ATOM 898 C C . LYS A 1 106 ? 28.435 1.560 -1.837 1.00 94.75 106 LYS A C 1
ATOM 900 O O . LYS A 1 106 ? 27.862 2.547 -2.299 1.00 94.75 106 LYS A O 1
ATOM 905 N N . LYS A 1 107 ? 28.671 0.468 -2.573 1.00 94.31 107 LYS A N 1
ATOM 906 C CA . LYS A 1 107 ? 28.312 0.327 -3.986 1.00 94.31 107 LYS A CA 1
ATOM 907 C C . LYS A 1 107 ? 26.834 0.043 -4.175 1.00 94.31 107 LYS A C 1
ATOM 909 O O . LYS A 1 107 ? 26.216 -0.686 -3.386 1.00 94.31 107 LYS A O 1
ATOM 914 N N . LEU A 1 108 ? 26.292 0.602 -5.248 1.00 92.75 108 LEU A N 1
ATOM 915 C CA . LEU A 1 108 ? 24.913 0.393 -5.657 1.00 92.75 108 LEU A CA 1
ATOM 916 C C . LEU A 1 108 ? 24.787 -0.987 -6.309 1.00 92.75 108 LEU A C 1
ATOM 918 O O . LEU A 1 108 ? 25.405 -1.267 -7.330 1.00 92.75 108 LEU A O 1
ATOM 922 N N . LEU A 1 109 ? 23.983 -1.862 -5.711 1.00 91.31 109 LEU A N 1
ATOM 923 C CA . LEU A 1 109 ? 23.766 -3.221 -6.206 1.00 91.31 109 LEU A CA 1
ATOM 924 C C . LEU A 1 109 ? 22.568 -3.301 -7.154 1.00 91.31 109 LEU A C 1
ATOM 926 O O . LEU A 1 109 ? 22.583 -4.062 -8.120 1.00 91.31 109 LEU A O 1
ATOM 930 N N . ASN A 1 110 ? 21.493 -2.578 -6.833 1.00 89.88 110 ASN A N 1
ATOM 931 C CA . ASN A 1 110 ? 20.234 -2.677 -7.561 1.00 89.88 110 ASN A CA 1
ATOM 932 C C . ASN A 1 110 ? 19.498 -1.335 -7.560 1.00 89.88 110 ASN A C 1
ATOM 934 O O . ASN A 1 110 ? 19.080 -0.853 -6.506 1.00 89.88 110 ASN A O 1
ATOM 938 N N . GLN A 1 111 ? 19.313 -0.760 -8.746 1.00 90.12 111 GLN A N 1
ATOM 939 C CA . GLN A 1 111 ? 18.410 0.367 -8.964 1.00 90.12 111 GLN A CA 1
ATOM 940 C C . GLN A 1 111 ? 16.977 -0.124 -9.118 1.00 90.12 111 GLN A C 1
ATOM 942 O O . GLN A 1 111 ? 16.726 -1.101 -9.806 1.00 90.12 111 GLN A O 1
ATOM 947 N N . SER A 1 112 ? 16.017 0.583 -8.534 1.00 88.81 112 SER A N 1
ATOM 948 C CA . SER A 1 112 ? 14.604 0.293 -8.772 1.00 88.81 112 SER A CA 1
ATOM 949 C C . SER A 1 112 ? 14.113 0.914 -10.070 1.00 88.81 112 SER A C 1
ATOM 951 O O . SER A 1 112 ? 14.608 1.965 -10.474 1.00 88.81 112 SER A O 1
ATOM 953 N N . MET A 1 113 ? 13.015 0.380 -10.612 1.00 88.69 113 MET A N 1
ATOM 954 C CA . MET A 1 113 ? 12.146 1.229 -11.420 1.00 88.69 113 MET A CA 1
ATOM 955 C C . MET A 1 113 ? 11.666 2.426 -10.582 1.00 88.69 113 MET A C 1
ATOM 957 O O . MET A 1 113 ? 11.266 2.225 -9.421 1.00 88.69 113 MET A O 1
ATOM 961 N N . PRO A 1 114 ? 11.685 3.642 -11.150 1.00 86.75 114 PRO A N 1
ATOM 962 C CA . PRO A 1 114 ? 11.220 4.837 -10.466 1.00 86.75 114 PRO A CA 1
ATOM 963 C C . PRO A 1 114 ? 9.761 4.744 -10.049 1.00 86.75 114 PRO A C 1
ATOM 965 O O . PRO A 1 114 ? 8.933 4.079 -10.677 1.00 86.75 114 PRO A O 1
ATOM 968 N N . TYR A 1 115 ? 9.451 5.402 -8.937 1.00 90.00 115 TYR A N 1
ATOM 969 C CA . TYR A 1 115 ? 8.075 5.516 -8.491 1.00 90.00 115 TYR A CA 1
ATOM 970 C C . TYR A 1 115 ? 7.361 6.582 -9.331 1.00 90.00 115 TYR A C 1
ATOM 972 O O . TYR A 1 115 ? 7.848 7.714 -9.369 1.00 90.00 115 TYR A O 1
ATOM 980 N N . PRO A 1 116 ? 6.231 6.265 -9.988 1.00 92.25 116 PRO A N 1
ATOM 981 C CA . PRO A 1 116 ? 5.566 7.228 -10.849 1.00 92.25 116 PRO A CA 1
ATOM 982 C C . PRO A 1 116 ? 5.119 8.457 -10.061 1.00 92.25 116 PRO A C 1
ATOM 984 O O . PRO A 1 116 ? 4.656 8.358 -8.918 1.00 92.25 116 PRO A O 1
ATOM 987 N N . VAL A 1 117 ? 5.267 9.622 -10.687 1.00 90.62 117 VAL A N 1
ATOM 988 C CA . VAL A 1 117 ? 4.470 10.795 -10.321 1.00 90.62 117 VAL A CA 1
ATOM 989 C C . VAL A 1 117 ? 3.037 10.488 -10.742 1.00 90.62 117 VAL A C 1
ATOM 991 O O . VAL A 1 117 ? 2.827 9.954 -11.829 1.00 90.62 117 VAL A O 1
ATOM 994 N N . GLU A 1 118 ? 2.074 10.741 -9.863 1.00 92.31 118 GLU A N 1
ATOM 995 C CA . GLU A 1 118 ? 0.661 10.474 -10.127 1.00 92.31 118 GLU A CA 1
ATOM 996 C C . GLU A 1 118 ? -0.090 11.798 -10.230 1.00 92.31 118 GLU A C 1
ATOM 998 O O . GLU A 1 118 ? -0.025 12.600 -9.296 1.00 92.31 118 GLU A O 1
ATOM 1003 N N . TRP A 1 119 ? -0.786 11.979 -11.349 1.00 93.50 119 TRP A N 1
ATOM 1004 C CA . TRP A 1 119 ? -1.718 13.072 -11.612 1.00 93.50 119 TRP A CA 1
ATOM 1005 C C . TRP A 1 119 ? -3.106 12.499 -11.828 1.00 93.50 119 TRP A C 1
ATOM 1007 O O . TRP A 1 119 ? -3.242 11.393 -12.359 1.00 93.50 119 TRP A O 1
ATOM 1017 N N . ASP A 1 120 ? -4.130 13.248 -11.451 1.00 94.75 120 ASP A N 1
ATOM 1018 C CA . ASP A 1 120 ? -5.477 12.989 -11.937 1.00 94.75 120 ASP A CA 1
ATOM 1019 C C . ASP A 1 120 ? -5.824 13.910 -13.116 1.00 94.75 120 ASP A C 1
ATOM 1021 O O . ASP A 1 120 ? -5.071 14.807 -13.496 1.00 94.75 120 ASP A O 1
ATOM 1025 N N . THR A 1 121 ? -6.953 13.628 -13.746 1.00 95.31 121 THR A N 1
ATOM 1026 C CA . THR A 1 121 ? -7.480 14.348 -14.911 1.00 95.31 121 THR A CA 1
ATOM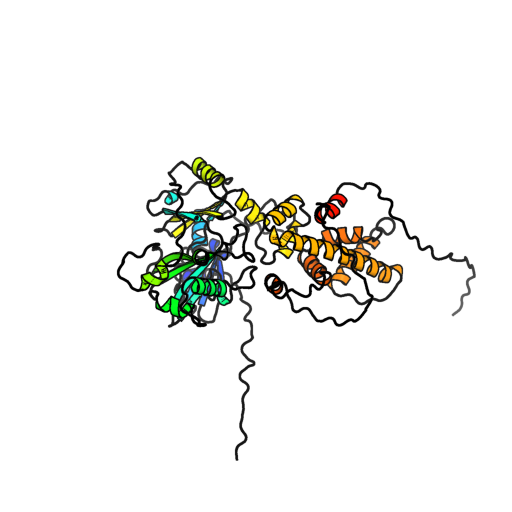 1027 C C . THR A 1 121 ? -8.073 15.722 -14.578 1.00 95.31 121 THR A C 1
ATOM 1029 O O . THR A 1 121 ? -8.463 16.439 -15.499 1.00 95.31 121 THR A O 1
ATOM 1032 N N . GLU A 1 122 ? -8.153 16.116 -13.302 1.00 93.56 122 GLU A N 1
ATOM 1033 C CA . GLU A 1 122 ? -8.580 17.456 -12.877 1.00 93.56 122 GLU A CA 1
ATOM 1034 C C . GLU A 1 122 ? -7.382 18.372 -12.562 1.00 93.56 122 GLU A C 1
ATOM 1036 O O . GLU A 1 122 ? -7.533 19.596 -12.533 1.00 93.56 122 GLU A O 1
ATOM 1041 N N . GLU A 1 123 ? -6.177 17.819 -12.378 1.00 86.38 123 GLU A N 1
ATOM 1042 C CA . GLU A 1 123 ? -4.973 18.594 -12.075 1.00 86.38 123 GLU A CA 1
ATOM 1043 C C . GLU A 1 123 ? -4.513 19.500 -13.244 1.00 86.38 123 GLU A C 1
ATOM 1045 O O . GLU A 1 123 ? -4.306 19.100 -14.401 1.00 86.38 123 GLU A O 1
ATOM 1050 N N . THR A 1 124 ? -4.242 20.768 -12.923 1.00 83.75 124 THR A N 1
ATOM 1051 C CA . THR A 1 124 ? -3.603 21.731 -13.831 1.00 83.75 124 THR A CA 1
ATOM 1052 C C . THR A 1 124 ? -2.084 21.555 -13.807 1.00 83.75 124 THR A C 1
ATOM 1054 O O . THR A 1 124 ? -1.368 22.336 -13.185 1.00 83.75 124 THR A O 1
ATOM 1057 N N . VAL A 1 125 ? -1.599 20.500 -14.459 1.00 83.00 125 VAL A N 1
ATOM 1058 C CA . VAL A 1 125 ? -0.164 20.199 -14.608 1.00 83.00 125 VAL A CA 1
ATOM 1059 C C . VAL A 1 125 ? 0.316 20.367 -16.046 1.00 83.00 125 VAL A C 1
ATOM 1061 O O . VAL A 1 125 ? -0.399 20.005 -16.986 1.00 83.00 125 VAL A O 1
ATOM 1064 N N . ASP A 1 126 ? 1.526 20.889 -16.219 1.00 86.19 126 ASP A N 1
ATOM 1065 C CA . ASP A 1 126 ? 2.196 20.910 -17.518 1.00 86.19 126 ASP A CA 1
ATOM 1066 C C . ASP A 1 126 ? 2.674 19.497 -17.859 1.00 86.19 126 ASP A C 1
ATOM 1068 O O . ASP A 1 126 ? 3.354 18.850 -17.059 1.00 86.19 126 ASP A O 1
ATOM 1072 N N . ILE A 1 127 ? 2.297 18.996 -19.041 1.00 86.94 127 ILE A N 1
ATOM 1073 C CA . ILE A 1 127 ? 2.743 17.677 -19.488 1.00 86.94 127 ILE A CA 1
ATOM 1074 C C . ILE A 1 127 ? 4.225 17.770 -19.887 1.00 86.94 127 ILE A C 1
ATOM 1076 O O . ILE A 1 127 ? 4.567 18.568 -20.759 1.00 86.94 127 ILE A O 1
ATOM 1080 N N . PRO A 1 128 ? 5.113 16.943 -19.309 1.00 89.06 128 PRO A N 1
ATOM 1081 C CA . PRO A 1 128 ? 6.515 16.924 -19.675 1.00 89.06 128 PRO A CA 1
ATOM 1082 C C . PRO A 1 128 ? 6.702 16.545 -21.141 1.00 89.06 128 PRO A C 1
ATOM 1084 O O . PRO A 1 128 ? 6.157 15.541 -21.602 1.00 89.06 128 PRO A O 1
ATOM 1087 N N . SER A 1 129 ? 7.550 17.291 -21.847 1.00 90.62 129 SER A N 1
ATOM 1088 C CA . SER A 1 129 ? 7.824 17.071 -23.273 1.00 90.62 129 SER A CA 1
ATOM 1089 C C . SER A 1 129 ? 8.299 15.647 -23.581 1.00 90.62 129 SER A C 1
ATOM 1091 O O . SER A 1 129 ? 7.885 15.068 -24.588 1.00 90.62 129 SER A O 1
ATOM 1093 N N . TRP A 1 130 ? 9.067 15.037 -22.666 1.00 91.56 130 TRP A N 1
ATOM 1094 C CA . TRP A 1 130 ? 9.586 13.674 -22.824 1.00 91.56 130 TRP A CA 1
ATOM 1095 C C . TRP A 1 130 ? 8.490 12.619 -23.001 1.00 91.56 130 TRP A C 1
ATOM 1097 O O . TRP A 1 130 ? 8.752 11.539 -23.528 1.00 91.56 130 TRP A O 1
ATOM 1107 N N . MET A 1 131 ? 7.246 12.896 -22.590 1.00 91.75 131 MET A N 1
ATOM 1108 C CA . MET A 1 131 ? 6.132 11.962 -22.775 1.00 91.75 131 MET A CA 1
ATOM 1109 C C . MET A 1 131 ? 5.776 11.719 -24.247 1.00 91.75 131 MET A C 1
ATOM 1111 O O . MET A 1 131 ? 5.086 10.747 -24.548 1.00 91.75 131 MET A O 1
ATOM 1115 N N . THR A 1 132 ? 6.245 12.578 -25.153 1.00 91.12 132 THR A N 1
ATOM 1116 C CA . THR A 1 132 ? 6.070 12.424 -26.606 1.00 91.12 132 THR A CA 1
ATOM 1117 C C . THR A 1 132 ? 7.322 11.898 -27.312 1.00 91.12 132 THR A C 1
ATOM 1119 O O . THR A 1 132 ? 7.297 11.691 -28.526 1.00 91.12 132 THR A O 1
ATOM 1122 N N . ASP A 1 133 ? 8.403 11.637 -26.567 1.00 92.31 133 ASP A N 1
ATOM 1123 C CA . ASP A 1 133 ? 9.633 11.066 -27.114 1.00 92.31 133 ASP A CA 1
ATOM 1124 C C . ASP A 1 133 ? 9.388 9.677 -27.710 1.00 92.31 133 ASP A C 1
ATOM 1126 O O . ASP A 1 133 ? 8.610 8.877 -27.189 1.00 92.31 133 ASP A O 1
ATOM 1130 N N . ALA A 1 134 ? 10.149 9.334 -28.750 1.00 90.38 134 ALA A N 1
ATOM 1131 C CA . ALA A 1 134 ? 10.095 8.012 -29.377 1.00 90.38 134 ALA A CA 1
ATOM 1132 C C . ALA A 1 134 ? 10.470 6.858 -28.422 1.00 90.38 134 ALA A C 1
ATOM 1134 O O . ALA A 1 134 ? 10.098 5.713 -28.667 1.00 90.38 134 ALA A O 1
ATOM 1135 N N . SER A 1 135 ? 11.203 7.146 -27.340 1.00 91.81 135 SER A N 1
ATOM 1136 C CA . SER A 1 135 ? 11.545 6.185 -26.284 1.00 91.81 135 SER A CA 1
ATOM 1137 C C . SER A 1 135 ? 10.461 6.041 -25.210 1.00 91.81 135 SER A C 1
ATOM 1139 O O . SER A 1 135 ? 10.608 5.228 -24.293 1.00 91.81 135 SER A O 1
ATOM 1141 N N . THR A 1 136 ? 9.376 6.815 -25.289 1.00 92.75 136 THR A N 1
ATOM 1142 C CA . THR A 1 136 ? 8.275 6.733 -24.333 1.00 92.75 136 THR A CA 1
ATOM 1143 C C . THR A 1 136 ? 7.267 5.674 -24.746 1.00 92.75 136 THR A C 1
ATOM 1145 O O . THR A 1 136 ? 6.686 5.695 -25.828 1.00 92.75 136 THR A O 1
ATOM 1148 N N . LEU A 1 137 ? 7.019 4.754 -23.820 1.00 92.62 137 LEU A N 1
ATOM 1149 C CA . LEU A 1 137 ? 5.982 3.741 -23.913 1.00 92.62 137 LEU A CA 1
ATOM 1150 C C . LEU A 1 137 ? 4.787 4.147 -23.050 1.00 92.62 137 LEU A C 1
ATOM 1152 O O . LEU A 1 137 ? 4.955 4.703 -21.962 1.00 92.62 137 LEU A O 1
ATOM 1156 N N . SER A 1 138 ? 3.578 3.837 -23.516 1.00 94.06 138 SER A N 1
ATOM 1157 C CA . SER A 1 138 ? 2.335 4.061 -22.782 1.00 94.06 138 SER A CA 1
ATOM 1158 C C . SER A 1 138 ? 1.615 2.735 -22.526 1.00 94.06 138 SER A C 1
ATOM 1160 O O . SER A 1 138 ? 1.391 1.926 -23.429 1.00 94.06 138 SER A O 1
ATOM 1162 N N . PHE A 1 139 ? 1.235 2.503 -21.273 1.00 94.44 139 PHE A N 1
ATOM 1163 C CA . PHE A 1 139 ? 0.609 1.261 -20.823 1.00 94.44 139 PHE A CA 1
ATOM 1164 C C . PHE A 1 139 ? -0.623 1.550 -19.983 1.00 94.44 139 PHE A C 1
ATOM 1166 O O . PHE A 1 139 ? -0.610 2.467 -19.159 1.00 94.44 139 PHE A O 1
ATOM 1173 N N . LEU A 1 140 ? -1.654 0.714 -20.094 1.00 95.44 140 LEU A N 1
ATOM 1174 C CA . LEU A 1 140 ? -2.726 0.720 -19.102 1.00 95.44 140 LEU A CA 1
ATOM 1175 C C . LEU A 1 140 ? -2.133 0.370 -17.732 1.00 95.44 140 LEU A C 1
ATOM 1177 O O . LEU A 1 140 ? -1.524 -0.684 -17.536 1.00 95.44 140 LEU A O 1
ATOM 1181 N N . SER A 1 141 ? -2.271 1.288 -16.780 1.00 95.81 141 SER A N 1
ATOM 1182 C CA . SER A 1 141 ? -1.634 1.172 -15.479 1.00 95.81 141 SER A CA 1
ATOM 1183 C C . SER A 1 141 ? -2.367 0.149 -14.624 1.00 95.81 141 SER A C 1
ATOM 1185 O O . SER A 1 141 ? -3.583 0.206 -14.460 1.00 95.81 141 SER A O 1
ATOM 1187 N N . MET A 1 142 ? -1.620 -0.801 -14.077 1.00 94.44 142 MET A N 1
ATOM 1188 C CA . MET A 1 142 ? -2.163 -1.924 -13.323 1.00 94.44 142 MET A CA 1
ATOM 1189 C C . MET A 1 142 ? -1.919 -1.729 -11.832 1.00 94.44 142 MET A C 1
ATOM 1191 O O . MET A 1 142 ? -0.814 -1.386 -11.413 1.00 94.44 142 MET A O 1
ATOM 1195 N N . GLU A 1 143 ? -2.926 -2.033 -11.017 1.00 94.50 143 GLU A N 1
ATOM 1196 C CA . GLU A 1 143 ? -2.756 -2.054 -9.569 1.00 94.50 143 GLU A CA 1
ATOM 1197 C C . GLU A 1 143 ? -2.023 -3.324 -9.113 1.00 94.50 143 GLU A C 1
ATOM 1199 O O . GLU A 1 143 ? -2.397 -4.454 -9.458 1.00 94.50 143 GLU A O 1
ATOM 1204 N N . GLY A 1 144 ? -0.975 -3.139 -8.312 1.00 95.50 144 GLY A N 1
ATOM 1205 C CA . GLY A 1 144 ? -0.176 -4.236 -7.792 1.00 95.50 144 GLY A CA 1
ATOM 1206 C C . GLY A 1 144 ? 1.048 -3.774 -7.011 1.00 95.50 144 GLY A C 1
ATOM 1207 O O . GLY A 1 144 ? 1.175 -2.614 -6.622 1.00 95.50 144 GLY A O 1
ATOM 1208 N N . THR A 1 145 ? 1.965 -4.706 -6.776 1.00 96.12 145 THR A N 1
ATOM 1209 C CA . THR A 1 145 ? 3.246 -4.450 -6.111 1.00 96.12 145 THR A CA 1
ATOM 1210 C C . THR A 1 145 ? 4.401 -4.753 -7.052 1.00 96.12 145 THR A C 1
ATOM 1212 O O . THR A 1 145 ? 4.471 -5.835 -7.633 1.00 96.12 145 THR A O 1
ATOM 1215 N N . LEU A 1 146 ? 5.313 -3.791 -7.192 1.00 96.00 146 LEU A N 1
ATOM 1216 C CA . LEU A 1 146 ? 6.543 -3.975 -7.949 1.00 96.00 146 LEU A CA 1
ATOM 1217 C C . LEU A 1 146 ? 7.488 -4.906 -7.181 1.00 96.00 146 LEU A C 1
ATOM 1219 O O . LEU A 1 146 ? 7.804 -4.667 -6.010 1.00 96.00 146 LEU A O 1
ATOM 1223 N N . LEU A 1 147 ? 7.936 -5.948 -7.868 1.00 96.94 147 LEU A N 1
ATOM 1224 C CA . LEU A 1 147 ? 8.931 -6.904 -7.425 1.00 96.94 147 LEU A CA 1
ATOM 1225 C C . LEU A 1 147 ? 10.150 -6.839 -8.333 1.00 96.94 147 LEU A C 1
ATOM 1227 O O . LEU A 1 147 ? 10.028 -6.651 -9.542 1.00 96.94 147 LEU A O 1
ATOM 1231 N N . ARG A 1 148 ? 11.326 -7.022 -7.739 1.00 96.00 148 ARG A N 1
ATOM 1232 C CA . ARG A 1 148 ? 12.593 -7.083 -8.466 1.00 96.00 148 ARG A CA 1
ATOM 1233 C C . ARG A 1 148 ? 13.311 -8.359 -8.103 1.00 96.00 148 ARG A C 1
ATOM 1235 O O . ARG A 1 148 ? 13.505 -8.629 -6.913 1.00 96.00 148 ARG A O 1
ATOM 1242 N N . MET A 1 149 ? 13.711 -9.104 -9.120 1.00 96.25 149 MET A N 1
ATOM 1243 C CA . MET A 1 149 ? 14.471 -10.332 -8.968 1.00 96.25 149 MET A CA 1
ATOM 1244 C C . MET A 1 149 ? 15.892 -10.130 -9.481 1.00 96.25 149 MET A C 1
ATOM 1246 O O . MET A 1 149 ? 16.085 -9.610 -10.578 1.00 96.25 149 MET A O 1
ATOM 1250 N N . PHE A 1 150 ? 16.884 -10.503 -8.680 1.00 95.56 150 PHE A N 1
ATOM 1251 C CA . PHE A 1 150 ? 18.293 -10.348 -9.035 1.00 95.56 150 PHE A CA 1
ATOM 1252 C C . PHE A 1 150 ? 19.148 -11.412 -8.353 1.00 95.56 150 PHE A C 1
ATOM 1254 O O . PHE A 1 150 ? 18.821 -11.878 -7.262 1.00 95.56 150 PHE A O 1
ATOM 1261 N N . TYR A 1 151 ? 20.247 -11.792 -8.999 1.00 95.06 151 TYR A N 1
ATOM 1262 C CA . TYR A 1 151 ? 21.183 -12.780 -8.469 1.00 95.06 151 TYR A CA 1
ATOM 1263 C C . TYR A 1 151 ? 22.347 -12.102 -7.751 1.00 95.06 151 TYR A C 1
ATOM 1265 O O . TYR A 1 151 ? 22.931 -11.158 -8.275 1.00 95.06 151 TYR A O 1
ATOM 1273 N N . HIS A 1 152 ? 22.733 -12.558 -6.572 1.00 93.25 152 HIS A N 1
ATOM 1274 C CA . HIS A 1 152 ? 23.916 -12.053 -5.882 1.00 93.25 152 HIS A CA 1
ATOM 1275 C C . HIS A 1 152 ? 24.419 -13.105 -4.894 1.00 93.25 152 HIS A C 1
ATOM 1277 O O . HIS A 1 152 ? 23.601 -13.791 -4.293 1.00 93.25 152 HIS A O 1
ATOM 1283 N N . ASN A 1 153 ? 25.739 -13.249 -4.741 1.00 92.38 153 ASN A N 1
ATOM 1284 C CA . ASN A 1 153 ? 26.368 -14.227 -3.838 1.00 92.38 153 ASN A CA 1
ATOM 1285 C C . ASN A 1 153 ? 25.706 -15.612 -3.892 1.00 92.38 153 ASN A C 1
ATOM 1287 O O . ASN A 1 153 ? 25.231 -16.135 -2.889 1.00 92.38 153 ASN A O 1
ATOM 1291 N N . GLU A 1 154 ? 25.620 -16.162 -5.104 1.00 94.31 154 GLU A N 1
ATOM 1292 C CA . GLU A 1 154 ? 25.068 -17.497 -5.367 1.00 94.31 154 GLU A CA 1
ATOM 1293 C C . GLU A 1 154 ? 23.580 -17.686 -5.027 1.00 94.31 154 GLU A C 1
ATOM 1295 O O . GLU A 1 154 ? 23.083 -18.809 -4.947 1.00 94.31 154 GLU A O 1
ATOM 1300 N N . LYS A 1 155 ? 22.838 -16.588 -4.859 1.00 93.81 155 LYS A N 1
ATOM 1301 C CA . LYS A 1 155 ? 21.434 -16.620 -4.458 1.00 93.81 155 LYS A CA 1
ATOM 1302 C C . LYS A 1 155 ? 20.576 -15.662 -5.275 1.00 93.81 155 LYS A C 1
ATOM 1304 O O . LYS A 1 155 ? 20.945 -14.518 -5.533 1.00 93.81 155 LYS A O 1
ATOM 1309 N N . TRP A 1 156 ? 19.372 -16.113 -5.620 1.00 95.19 156 TRP A N 1
ATOM 1310 C CA . TRP A 1 156 ? 18.318 -15.248 -6.142 1.00 95.19 156 TRP A CA 1
ATOM 1311 C C . TRP A 1 156 ? 17.584 -14.528 -5.012 1.00 95.19 156 TRP A C 1
ATOM 1313 O O . TRP A 1 156 ? 17.069 -15.146 -4.078 1.00 95.19 156 TRP A O 1
ATOM 1323 N N . TYR A 1 157 ? 17.502 -13.210 -5.131 1.00 95.38 157 TYR A N 1
ATOM 1324 C CA . TYR A 1 157 ? 16.729 -12.343 -4.257 1.00 95.38 157 TYR A CA 1
ATOM 1325 C C . TYR A 1 157 ? 15.455 -11.913 -4.970 1.00 95.38 157 TYR A C 1
ATOM 1327 O O . TYR A 1 157 ? 15.489 -11.581 -6.153 1.00 95.38 157 TYR A O 1
ATOM 1335 N N . LEU A 1 158 ? 14.341 -11.886 -4.238 1.00 96.88 158 LEU A N 1
ATOM 1336 C CA . LEU A 1 158 ? 13.074 -11.321 -4.689 1.00 96.88 158 LEU A CA 1
ATOM 1337 C C . LEU A 1 158 ? 12.688 -10.211 -3.718 1.00 96.88 158 LEU A C 1
ATOM 1339 O O . LEU A 1 158 ? 12.298 -10.488 -2.587 1.00 96.88 158 LEU A O 1
ATOM 1343 N N . SER A 1 159 ? 12.798 -8.966 -4.168 1.00 96.50 159 SER A N 1
ATOM 1344 C CA . SER A 1 159 ? 12.620 -7.776 -3.336 1.00 96.50 159 SER A CA 1
ATOM 1345 C C . SER A 1 159 ? 11.385 -6.977 -3.733 1.00 96.50 159 SER A C 1
ATOM 1347 O O . SER A 1 159 ? 10.980 -6.964 -4.892 1.00 96.50 159 SER A O 1
ATOM 1349 N N . THR A 1 160 ? 10.816 -6.262 -2.768 1.00 95.88 160 THR A N 1
ATOM 1350 C CA . THR A 1 160 ? 9.898 -5.135 -3.004 1.00 95.88 160 THR A CA 1
ATOM 1351 C C . THR A 1 160 ? 10.674 -3.826 -2.888 1.00 95.88 160 THR A C 1
ATOM 1353 O O . THR A 1 160 ? 11.779 -3.824 -2.352 1.00 95.88 160 THR A O 1
ATOM 1356 N N . ASN A 1 161 ? 10.075 -2.689 -3.247 1.00 92.50 161 ASN A N 1
ATOM 1357 C CA . ASN A 1 161 ? 10.728 -1.384 -3.062 1.00 92.50 161 ASN A CA 1
ATOM 1358 C C . ASN A 1 161 ? 11.170 -1.102 -1.617 1.00 92.50 161 ASN A C 1
ATOM 1360 O O . ASN A 1 161 ? 12.115 -0.357 -1.425 1.00 92.50 161 ASN A O 1
ATOM 1364 N N . LYS A 1 162 ? 10.509 -1.682 -0.606 1.00 91.12 162 LYS A N 1
ATOM 1365 C CA . LYS A 1 162 ? 10.799 -1.413 0.815 1.00 91.12 162 LYS A CA 1
ATOM 1366 C C . LYS A 1 162 ? 11.460 -2.575 1.560 1.00 91.12 162 LYS A C 1
ATOM 1368 O O . LYS A 1 162 ? 11.748 -2.427 2.743 1.00 91.12 162 LYS A O 1
ATOM 1373 N N . LYS A 1 163 ? 11.589 -3.749 0.933 1.00 93.25 163 LYS A N 1
ATOM 1374 C CA . LYS A 1 163 ? 12.112 -4.965 1.578 1.00 93.25 163 LYS A CA 1
ATOM 1375 C C . LYS A 1 163 ? 12.945 -5.779 0.609 1.00 93.25 163 LYS A C 1
ATOM 1377 O O . LYS A 1 163 ? 12.468 -6.046 -0.494 1.00 93.25 163 LYS A O 1
ATOM 1382 N N . LEU A 1 164 ? 14.105 -6.244 1.055 1.00 94.56 164 LEU A N 1
ATOM 1383 C CA . LEU A 1 164 ? 14.977 -7.144 0.309 1.00 94.56 164 LEU A CA 1
ATOM 1384 C C . LEU A 1 164 ? 14.313 -8.508 0.116 1.00 94.56 164 LEU A C 1
ATOM 1386 O O . LEU A 1 164 ? 14.427 -9.094 -0.955 1.00 94.56 164 LEU A O 1
ATOM 1390 N N . ASP A 1 165 ? 13.578 -8.966 1.134 1.00 95.12 165 ASP A N 1
ATOM 1391 C CA . ASP A 1 165 ? 12.827 -10.217 1.113 1.00 95.12 165 ASP A CA 1
ATOM 1392 C C . ASP A 1 165 ? 11.312 -9.975 0.958 1.00 95.12 165 ASP A C 1
ATOM 1394 O O . ASP A 1 165 ? 10.601 -9.567 1.888 1.00 95.12 165 ASP A O 1
ATOM 1398 N N . ALA A 1 166 ? 10.790 -10.259 -0.237 1.00 96.56 166 ALA A N 1
ATOM 1399 C CA . ALA A 1 166 ? 9.368 -10.189 -0.549 1.00 96.56 166 ALA A CA 1
ATOM 1400 C C . ALA A 1 166 ? 8.526 -11.231 0.211 1.00 96.56 166 ALA A C 1
ATOM 1402 O O . ALA A 1 166 ? 7.319 -11.023 0.352 1.00 96.56 166 ALA A O 1
ATOM 1403 N N . PHE A 1 167 ? 9.120 -12.305 0.747 1.00 95.56 167 PHE A N 1
ATOM 1404 C CA . PHE A 1 167 ? 8.433 -13.287 1.600 1.00 95.56 167 PHE A CA 1
ATOM 1405 C C . PHE A 1 167 ? 8.192 -12.783 3.024 1.00 95.56 167 PHE A C 1
ATOM 1407 O O . PHE A 1 167 ? 7.430 -13.391 3.771 1.00 95.56 167 PHE A O 1
ATOM 1414 N N . GLN A 1 168 ? 8.781 -11.643 3.387 1.00 94.50 168 GLN A N 1
ATOM 1415 C CA . GLN A 1 168 ? 8.484 -10.913 4.623 1.00 94.50 168 GLN A CA 1
ATOM 1416 C C . GLN A 1 168 ? 7.684 -9.633 4.357 1.00 94.50 168 GLN A C 1
ATOM 1418 O O . GLN A 1 168 ? 7.434 -8.834 5.268 1.00 94.50 168 GLN A O 1
ATOM 1423 N N . SER A 1 169 ? 7.290 -9.397 3.105 1.00 94.44 169 SER A N 1
ATOM 1424 C CA . SER A 1 169 ? 6.591 -8.191 2.680 1.00 94.44 169 SER A CA 1
ATOM 1425 C C . SER A 1 169 ? 5.143 -8.503 2.338 1.00 94.44 169 SER A C 1
ATOM 1427 O O . SER A 1 169 ? 4.857 -9.386 1.536 1.00 94.44 169 SER A O 1
ATOM 1429 N N . ARG A 1 170 ? 4.216 -7.781 2.961 1.00 94.50 170 ARG A N 1
ATOM 1430 C CA . ARG A 1 170 ? 2.777 -7.884 2.715 1.00 94.50 170 ARG A CA 1
ATOM 1431 C C . ARG A 1 170 ? 2.114 -6.553 3.032 1.00 94.50 170 ARG A C 1
ATOM 1433 O O . ARG A 1 170 ? 2.590 -5.815 3.894 1.00 94.50 170 ARG A O 1
ATOM 1440 N N . TRP A 1 171 ? 0.988 -6.288 2.392 1.00 93.12 171 TRP A N 1
ATOM 1441 C CA . TRP A 1 171 ? 0.082 -5.197 2.733 1.00 93.12 171 TRP A CA 1
ATOM 1442 C C . TRP A 1 171 ? -1.323 -5.773 2.724 1.00 93.12 171 TRP A C 1
ATOM 1444 O O . TRP A 1 171 ? -1.660 -6.390 1.719 1.00 93.12 171 TRP A O 1
ATOM 1454 N N . SER A 1 172 ? -2.054 -5.628 3.842 1.00 90.44 172 SER A N 1
ATOM 1455 C CA . SER A 1 172 ? -3.450 -6.059 4.114 1.00 90.44 172 SER A CA 1
ATOM 1456 C C . SER A 1 172 ? -3.828 -7.539 3.891 1.00 90.44 172 SER A C 1
ATOM 1458 O O . SER A 1 172 ? -4.666 -8.071 4.614 1.00 90.44 172 SER A O 1
ATOM 1460 N N . SER A 1 173 ? -3.160 -8.232 2.975 1.00 91.88 173 SER A N 1
ATOM 1461 C CA . SER A 1 173 ? -3.292 -9.648 2.639 1.00 91.88 173 SER A CA 1
ATOM 1462 C C . SER A 1 173 ? -2.560 -10.551 3.625 1.00 91.88 173 SER A C 1
ATOM 1464 O O . SER A 1 173 ? -1.486 -10.210 4.130 1.00 91.88 173 SER A O 1
ATOM 1466 N N . ARG A 1 174 ? -3.108 -11.753 3.826 1.00 89.94 174 ARG A N 1
ATOM 1467 C CA . ARG A 1 174 ? -2.458 -12.832 4.589 1.00 89.94 174 ARG A CA 1
ATOM 1468 C C . ARG A 1 174 ? -1.241 -13.441 3.905 1.00 89.94 174 ARG A C 1
ATOM 1470 O O . ARG A 1 174 ? -0.369 -14.003 4.563 1.00 89.94 174 ARG A O 1
ATOM 1477 N N . PHE A 1 175 ? -1.201 -13.347 2.582 1.00 93.62 175 PHE A N 1
ATOM 1478 C CA . PHE A 1 175 ? -0.080 -13.803 1.778 1.00 93.62 175 PHE A CA 1
ATOM 1479 C C . PHE A 1 175 ? 0.934 -12.685 1.625 1.00 93.62 175 PHE A C 1
ATOM 1481 O O . PHE A 1 175 ? 0.570 -11.531 1.378 1.00 93.62 175 PHE A O 1
ATOM 1488 N N . THR A 1 176 ? 2.206 -13.052 1.728 1.00 95.94 176 THR A N 1
ATOM 1489 C CA . THR A 1 176 ? 3.300 -12.160 1.354 1.00 95.94 176 THR A CA 1
ATOM 1490 C C . THR A 1 176 ? 3.384 -12.037 -0.158 1.00 95.94 176 THR A C 1
ATOM 1492 O O . THR A 1 176 ? 2.917 -12.915 -0.891 1.00 95.94 176 THR A O 1
ATOM 1495 N N . PHE A 1 177 ? 3.988 -10.959 -0.645 1.00 96.81 177 PHE A N 1
ATOM 1496 C CA . PHE A 1 177 ? 4.166 -10.760 -2.078 1.00 96.81 177 PHE A CA 1
ATOM 1497 C C . PHE A 1 177 ? 5.036 -11.864 -2.688 1.00 96.81 177 PHE A C 1
ATOM 1499 O O . PHE A 1 177 ? 4.742 -12.322 -3.789 1.00 96.81 177 PHE A O 1
ATOM 1506 N N . GLY A 1 178 ? 6.022 -12.374 -1.940 1.00 96.44 178 GLY A N 1
ATOM 1507 C CA . GLY A 1 178 ? 6.792 -13.555 -2.328 1.00 96.44 178 GLY A CA 1
ATOM 1508 C C . GLY A 1 178 ? 5.919 -14.806 -2.472 1.00 96.44 178 GLY A C 1
ATOM 1509 O O . GLY A 1 178 ? 6.005 -15.498 -3.484 1.00 96.44 178 GLY A O 1
ATOM 1510 N N . ASN A 1 179 ? 5.009 -15.072 -1.521 1.00 94.81 179 ASN A N 1
ATOM 1511 C CA . ASN A 1 179 ? 4.066 -16.193 -1.646 1.00 94.81 179 ASN A CA 1
ATOM 1512 C C . ASN A 1 179 ? 3.114 -16.023 -2.837 1.00 94.81 179 ASN A C 1
ATOM 1514 O O . ASN A 1 179 ? 2.813 -16.996 -3.525 1.00 94.81 179 ASN A O 1
ATOM 1518 N N . MET A 1 180 ? 2.628 -14.804 -3.084 1.00 94.56 180 MET A N 1
ATOM 1519 C CA . MET A 1 180 ? 1.769 -14.518 -4.236 1.00 94.56 180 MET A CA 1
ATOM 1520 C C . MET A 1 180 ? 2.510 -14.770 -5.553 1.00 94.56 180 MET A C 1
ATOM 1522 O O . MET A 1 180 ? 1.940 -15.373 -6.462 1.00 94.56 180 MET A O 1
ATOM 1526 N N . PHE A 1 181 ? 3.780 -14.368 -5.629 1.00 95.31 181 PHE A N 1
ATOM 1527 C CA . PHE A 1 181 ? 4.642 -14.594 -6.783 1.00 95.31 181 PHE A CA 1
ATOM 1528 C C . PHE A 1 181 ? 4.865 -16.090 -7.041 1.00 95.31 181 PHE A C 1
ATOM 1530 O O . PHE A 1 181 ? 4.537 -16.586 -8.115 1.00 95.31 181 PHE A O 1
ATOM 1537 N N . THR A 1 182 ? 5.315 -16.861 -6.048 1.00 93.62 182 THR A N 1
ATOM 1538 C CA . THR A 1 182 ? 5.556 -18.306 -6.238 1.00 93.62 182 THR A CA 1
ATOM 1539 C C . THR A 1 182 ? 4.280 -19.099 -6.519 1.00 93.62 182 THR A C 1
ATOM 1541 O O . THR A 1 182 ? 4.305 -20.083 -7.264 1.00 93.62 182 THR A O 1
ATOM 1544 N N . HIS A 1 183 ?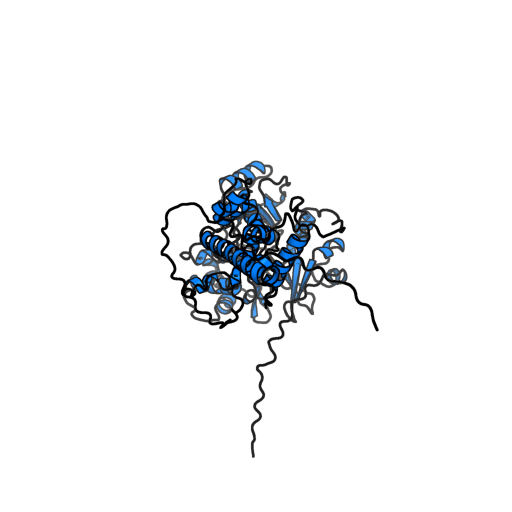 3.145 -18.676 -5.957 1.00 91.00 183 HIS A N 1
ATOM 1545 C CA . HIS A 1 183 ? 1.849 -19.272 -6.261 1.00 91.00 183 HIS A CA 1
ATOM 1546 C C . HIS A 1 183 ? 1.426 -19.003 -7.709 1.00 91.00 183 HIS A C 1
ATOM 1548 O O . HIS A 1 183 ? 0.951 -19.914 -8.384 1.00 91.00 183 HIS A O 1
ATOM 1554 N N . ALA A 1 184 ? 1.612 -17.775 -8.198 1.00 91.56 184 ALA A N 1
ATOM 1555 C CA . ALA A 1 184 ? 1.298 -17.435 -9.579 1.00 91.56 184 ALA A CA 1
ATOM 1556 C C . ALA A 1 184 ? 2.231 -18.148 -10.572 1.00 91.56 184 ALA A C 1
ATOM 1558 O O . ALA A 1 184 ? 1.721 -18.712 -11.536 1.00 91.56 184 ALA A O 1
ATOM 1559 N N . LEU A 1 185 ? 3.536 -18.254 -10.283 1.00 91.25 185 LEU A N 1
ATOM 1560 C CA . LEU A 1 185 ? 4.461 -19.073 -11.077 1.00 91.25 185 LEU A CA 1
ATOM 1561 C C . LEU A 1 185 ? 3.991 -20.528 -11.178 1.00 91.25 185 LEU A C 1
ATOM 1563 O O . LEU A 1 185 ? 3.961 -21.076 -12.269 1.00 91.25 185 LEU A O 1
ATOM 1567 N N . GLY A 1 186 ? 3.549 -21.145 -10.079 1.00 89.75 186 GLY A N 1
ATOM 1568 C CA . GLY A 1 186 ? 3.045 -22.524 -10.119 1.00 89.75 186 GLY A CA 1
ATOM 1569 C C . GLY A 1 186 ? 1.739 -22.713 -10.896 1.00 89.75 186 GLY A C 1
ATOM 1570 O O . GLY A 1 186 ? 1.414 -23.829 -11.285 1.00 89.75 186 GLY A O 1
ATOM 1571 N N . GLY A 1 187 ? 0.971 -21.641 -11.112 1.00 87.44 187 GLY A N 1
ATOM 1572 C CA . GLY A 1 187 ? -0.193 -21.671 -11.998 1.00 87.44 187 GLY A CA 1
ATOM 1573 C C . GLY A 1 187 ? 0.171 -21.578 -13.482 1.00 87.44 187 GLY A C 1
ATOM 1574 O O . GLY A 1 187 ? -0.653 -21.936 -14.322 1.00 87.44 187 GLY A O 1
ATOM 1575 N N . ILE A 1 188 ? 1.373 -21.086 -13.788 1.00 86.88 188 ILE A N 1
ATOM 1576 C CA . ILE A 1 188 ? 1.916 -20.936 -15.142 1.00 86.88 188 ILE A CA 1
ATOM 1577 C C . ILE A 1 188 ? 2.724 -22.194 -15.487 1.00 86.88 188 ILE A C 1
ATOM 1579 O O . ILE A 1 188 ? 2.356 -22.927 -16.401 1.00 86.88 188 ILE A O 1
ATOM 1583 N N . PHE A 1 189 ? 3.710 -22.525 -14.653 1.00 85.62 189 PHE A N 1
ATOM 1584 C CA . PHE A 1 189 ? 4.594 -23.679 -14.793 1.00 85.62 189 PHE A CA 1
ATOM 1585 C C . PHE A 1 189 ? 4.076 -24.855 -13.955 1.00 85.62 189 PHE A C 1
ATOM 1587 O O . PHE A 1 189 ? 4.339 -24.953 -12.752 1.00 85.62 189 PHE A O 1
ATOM 1594 N N . LYS A 1 190 ? 3.315 -25.754 -14.590 1.00 77.62 190 LYS A N 1
ATOM 1595 C CA . LYS A 1 190 ? 2.659 -26.899 -13.926 1.00 77.62 190 LYS A CA 1
ATOM 1596 C C . LYS A 1 190 ? 3.631 -27.959 -13.388 1.00 77.62 190 LYS A C 1
ATOM 1598 O O . LYS A 1 190 ? 3.226 -28.771 -12.560 1.00 77.62 190 LYS A O 1
ATOM 1603 N N . ASP A 1 191 ? 4.897 -27.918 -13.800 1.00 64.31 191 ASP A N 1
ATOM 1604 C CA . ASP A 1 191 ? 5.836 -29.036 -13.644 1.00 64.31 191 ASP A CA 1
ATOM 1605 C C . ASP A 1 191 ? 6.675 -29.013 -12.354 1.00 64.31 191 ASP A C 1
ATOM 1607 O O . ASP A 1 191 ? 7.500 -29.897 -12.139 1.00 64.31 191 ASP A O 1
ATOM 1611 N N . SER A 1 192 ? 6.459 -28.057 -11.442 1.00 54.66 192 SER A N 1
ATOM 1612 C CA . SER A 1 192 ? 7.199 -28.004 -10.170 1.00 54.66 192 SER A CA 1
ATOM 1613 C C . SER A 1 192 ? 6.283 -28.155 -8.952 1.00 54.66 192 SER A C 1
ATOM 1615 O O . SER A 1 192 ? 5.644 -27.212 -8.469 1.00 54.66 192 SER A O 1
ATOM 1617 N N . VAL A 1 193 ? 6.241 -29.376 -8.415 1.00 55.09 193 VAL A N 1
ATOM 1618 C CA . VAL A 1 193 ? 5.632 -29.703 -7.110 1.00 55.09 193 VAL A CA 1
ATOM 1619 C C . VAL A 1 193 ? 6.494 -29.175 -5.943 1.00 55.09 193 VAL A C 1
ATOM 1621 O O . VAL A 1 193 ? 6.050 -29.158 -4.798 1.00 55.09 193 VAL A O 1
ATOM 1624 N N . ASP A 1 194 ? 7.698 -28.668 -6.223 1.00 58.59 194 ASP A N 1
ATOM 1625 C CA . ASP A 1 194 ? 8.691 -28.339 -5.203 1.00 58.59 194 ASP A CA 1
ATOM 1626 C C . ASP A 1 194 ? 8.546 -26.967 -4.537 1.00 58.59 194 ASP A C 1
ATOM 1628 O O . ASP A 1 194 ? 8.197 -25.957 -5.149 1.00 58.59 194 ASP A O 1
ATOM 1632 N N . ASN A 1 195 ? 8.979 -26.918 -3.273 1.00 62.19 195 ASN A N 1
ATOM 1633 C CA . ASN A 1 195 ? 9.162 -25.703 -2.470 1.00 62.19 195 ASN A CA 1
ATOM 1634 C C . ASN A 1 195 ? 10.207 -24.722 -3.051 1.00 62.19 195 ASN A C 1
ATOM 1636 O O . ASN A 1 195 ? 10.369 -23.626 -2.518 1.00 62.19 195 ASN A O 1
ATOM 1640 N N . ASN A 1 196 ? 10.908 -25.088 -4.134 1.00 80.56 196 ASN A N 1
ATOM 1641 C CA . ASN A 1 196 ? 12.029 -24.331 -4.695 1.00 80.56 196 ASN A CA 1
ATOM 1642 C C . ASN A 1 196 ? 11.709 -23.563 -5.995 1.00 80.56 196 ASN A C 1
ATOM 1644 O O . ASN A 1 196 ? 12.619 -23.190 -6.734 1.00 80.56 196 ASN A O 1
ATOM 1648 N N . ARG A 1 197 ? 10.423 -23.298 -6.280 1.00 86.00 197 ARG A N 1
ATOM 1649 C CA . ARG A 1 197 ? 9.974 -22.656 -7.538 1.00 86.00 197 ARG A CA 1
ATOM 1650 C C . ARG A 1 197 ? 10.728 -21.382 -7.903 1.00 86.00 197 ARG A C 1
ATOM 1652 O O . ARG A 1 197 ? 11.002 -21.160 -9.076 1.00 86.00 197 ARG A O 1
ATOM 1659 N N . LEU A 1 198 ? 11.042 -20.542 -6.915 1.00 89.88 198 LEU A N 1
ATOM 1660 C CA . LEU A 1 198 ? 11.753 -19.290 -7.163 1.00 89.88 198 LEU A CA 1
ATOM 1661 C C . LEU A 1 198 ? 13.171 -19.543 -7.682 1.00 89.88 198 LEU A C 1
ATOM 1663 O O . LEU A 1 198 ? 13.577 -18.892 -8.636 1.00 89.88 198 LEU A O 1
ATOM 1667 N N . SER A 1 199 ? 13.904 -20.484 -7.082 1.00 89.44 199 SER A N 1
ATOM 1668 C CA . SER A 1 199 ? 15.269 -20.793 -7.515 1.00 89.44 199 SER A CA 1
ATOM 1669 C 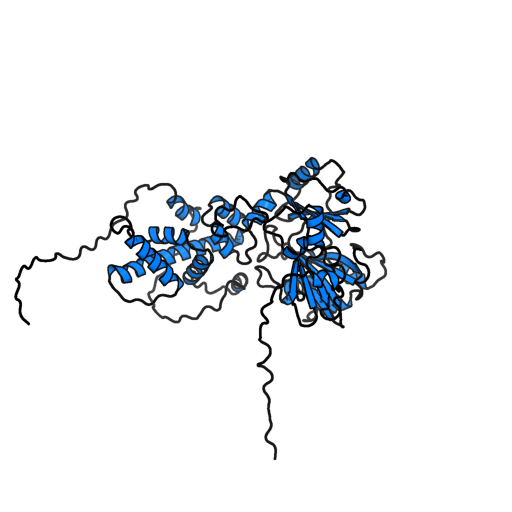C . SER A 1 199 ? 15.260 -21.470 -8.878 1.00 89.44 199 SER A C 1
ATOM 1671 O O . SER A 1 199 ? 16.027 -21.068 -9.736 1.00 89.44 199 SER A O 1
ATOM 1673 N N . SER A 1 200 ? 14.351 -22.421 -9.125 1.00 88.94 200 SER A N 1
ATOM 1674 C CA . SER A 1 200 ? 14.220 -23.054 -10.446 1.00 88.94 200 SER A CA 1
ATOM 1675 C C . SER A 1 200 ? 13.888 -22.040 -11.542 1.00 88.94 200 SER A C 1
ATOM 1677 O O . SER A 1 200 ? 14.492 -22.074 -12.608 1.00 88.94 200 SER A O 1
ATOM 1679 N N . PHE A 1 201 ? 12.965 -21.110 -11.270 1.00 91.88 201 PHE A N 1
ATOM 1680 C CA . PHE A 1 201 ? 12.670 -20.010 -12.187 1.00 91.88 201 PHE A CA 1
ATOM 1681 C C . PHE A 1 201 ? 13.900 -19.116 -12.385 1.00 91.88 201 PHE A C 1
ATOM 1683 O O . PHE A 1 201 ? 14.260 -18.818 -13.519 1.00 91.88 201 PHE A O 1
ATOM 1690 N N . GLY A 1 202 ? 14.590 -18.758 -11.301 1.00 93.38 202 GLY A N 1
ATOM 1691 C CA . GLY A 1 202 ? 15.805 -17.950 -11.338 1.00 93.38 202 GLY A CA 1
ATOM 1692 C C . GLY A 1 202 ? 16.946 -18.583 -12.131 1.00 93.38 202 GLY A C 1
ATOM 1693 O O . GLY A 1 202 ? 17.600 -17.886 -12.889 1.00 93.38 202 GLY A O 1
ATOM 1694 N N . GLU A 1 203 ? 17.182 -19.892 -12.033 1.00 91.88 203 GLU A N 1
ATOM 1695 C CA . GLU A 1 203 ? 18.234 -20.555 -12.822 1.00 91.88 203 GLU A CA 1
ATOM 1696 C C . GLU A 1 203 ? 17.975 -20.507 -14.336 1.00 91.88 203 GLU A C 1
ATOM 1698 O O . GLU A 1 203 ? 18.914 -20.655 -15.113 1.00 91.88 203 GLU A O 1
ATOM 1703 N N . SER A 1 204 ? 16.732 -20.253 -14.764 1.00 90.31 204 SER A N 1
ATOM 1704 C CA . SER A 1 204 ? 16.424 -19.990 -16.176 1.00 90.31 204 SER A CA 1
ATOM 1705 C C . SER A 1 204 ? 16.705 -18.551 -16.615 1.00 90.31 204 SER A C 1
ATOM 1707 O O . SER A 1 204 ? 16.561 -18.256 -17.793 1.00 90.31 204 SER A O 1
ATOM 1709 N N . LEU A 1 205 ? 17.087 -17.657 -15.697 1.00 92.50 205 LEU A N 1
ATOM 1710 C CA . LEU A 1 205 ? 17.329 -16.239 -15.953 1.00 92.50 205 LEU A CA 1
ATOM 1711 C C . LEU A 1 205 ? 18.832 -15.928 -16.022 1.00 92.50 205 LEU A C 1
ATOM 1713 O O . LEU A 1 205 ? 19.648 -16.501 -15.300 1.00 92.50 205 LEU A O 1
ATOM 1717 N N . ASP A 1 206 ? 19.203 -14.942 -16.838 1.00 92.44 206 ASP A N 1
ATOM 1718 C CA . ASP A 1 206 ? 20.560 -14.391 -16.863 1.00 92.44 206 ASP A CA 1
ATOM 1719 C C . ASP A 1 206 ? 20.881 -13.682 -15.535 1.00 92.44 206 ASP A C 1
ATOM 1721 O O . ASP A 1 206 ? 20.200 -12.738 -15.116 1.00 92.44 206 ASP A O 1
ATOM 1725 N N . LYS A 1 207 ? 21.948 -14.153 -14.881 1.00 94.62 207 LYS A N 1
ATOM 1726 C CA . LYS A 1 207 ? 22.426 -13.708 -13.568 1.00 94.62 207 LYS A CA 1
ATOM 1727 C C . LYS A 1 207 ? 23.037 -12.307 -13.590 1.00 94.62 207 LYS A C 1
ATOM 1729 O O . LYS A 1 207 ? 23.208 -11.741 -12.512 1.00 94.62 207 LYS A O 1
ATOM 1734 N N . SER A 1 208 ? 23.357 -11.732 -14.749 1.00 93.00 208 SER A N 1
ATOM 1735 C CA . SER A 1 208 ? 23.889 -10.364 -14.894 1.00 93.00 208 SER A CA 1
ATOM 1736 C C . SER A 1 208 ? 22.804 -9.275 -14.863 1.00 93.00 208 SER A C 1
ATOM 1738 O O . SER A 1 208 ? 23.110 -8.090 -14.703 1.00 93.00 208 SER A O 1
ATOM 1740 N N . ARG A 1 209 ? 21.529 -9.678 -14.938 1.00 93.06 209 ARG A N 1
ATOM 1741 C CA . ARG A 1 209 ? 20.375 -8.783 -15.068 1.00 93.06 209 ARG A CA 1
ATOM 1742 C C . ARG A 1 209 ? 19.585 -8.631 -13.773 1.00 93.06 209 ARG A C 1
ATOM 1744 O O . ARG A 1 209 ? 19.700 -9.420 -12.828 1.00 93.06 209 ARG A O 1
ATOM 1751 N N . ILE A 1 210 ? 18.762 -7.592 -13.752 1.00 93.62 210 ILE A N 1
ATOM 1752 C CA . ILE A 1 210 ? 17.701 -7.367 -12.777 1.00 93.62 210 ILE A CA 1
ATOM 1753 C C . ILE A 1 210 ? 16.376 -7.398 -13.534 1.00 93.62 210 ILE A C 1
ATOM 1755 O O . ILE A 1 210 ? 16.221 -6.718 -14.544 1.00 93.62 210 ILE A O 1
ATOM 1759 N N . TYR A 1 211 ? 15.421 -8.176 -13.034 1.00 94.69 211 TYR A N 1
ATOM 1760 C CA . TYR A 1 211 ? 14.114 -8.371 -13.660 1.00 94.69 211 TYR A CA 1
ATOM 1761 C C . TYR A 1 211 ? 13.033 -7.685 -12.839 1.00 94.69 211 TYR A C 1
ATOM 1763 O O . TYR A 1 211 ? 12.961 -7.891 -11.623 1.00 94.69 211 TYR A O 1
ATOM 1771 N N . ALA A 1 212 ? 12.171 -6.912 -13.495 1.00 95.38 212 ALA A N 1
ATOM 1772 C CA . ALA A 1 212 ? 11.019 -6.282 -12.870 1.00 95.38 212 ALA A CA 1
ATOM 1773 C C . ALA A 1 212 ? 9.728 -7.039 -13.177 1.00 95.38 212 ALA A C 1
ATOM 1775 O O . ALA A 1 212 ? 9.401 -7.344 -14.326 1.00 95.38 212 ALA A O 1
ATOM 1776 N N . PHE A 1 213 ? 8.953 -7.276 -12.125 1.00 96.31 213 PHE A N 1
ATOM 1777 C CA . PHE A 1 213 ? 7.644 -7.902 -12.194 1.00 96.31 213 PHE A CA 1
ATOM 1778 C C . PHE A 1 213 ? 6.629 -7.068 -11.423 1.00 96.31 213 PHE A C 1
ATOM 1780 O O . PHE A 1 213 ? 6.938 -6.514 -10.372 1.00 96.31 213 PHE A O 1
ATOM 1787 N N . LEU A 1 214 ? 5.387 -7.034 -11.885 1.00 96.19 214 LEU A N 1
ATOM 1788 C CA . LEU A 1 214 ? 4.261 -6.526 -11.118 1.00 96.19 214 LEU A CA 1
ATOM 1789 C C . LEU A 1 214 ? 3.394 -7.704 -10.674 1.00 96.19 214 LEU A C 1
ATOM 1791 O O . LEU A 1 214 ? 2.807 -8.397 -11.505 1.00 96.19 214 LEU A O 1
ATOM 1795 N N . ILE A 1 215 ? 3.284 -7.920 -9.363 1.00 96.06 215 ILE A N 1
ATOM 1796 C CA . ILE A 1 215 ? 2.288 -8.846 -8.817 1.00 96.06 215 ILE A CA 1
ATOM 1797 C C . ILE A 1 215 ? 0.971 -8.091 -8.629 1.00 96.06 215 ILE A C 1
ATOM 1799 O O . ILE A 1 215 ? 0.918 -7.105 -7.893 1.00 96.06 215 ILE A O 1
ATOM 1803 N N . ARG A 1 216 ? -0.098 -8.525 -9.301 1.00 94.44 216 ARG A N 1
ATOM 1804 C CA . ARG A 1 216 ? -1.411 -7.879 -9.187 1.00 94.44 216 ARG A CA 1
ATOM 1805 C C . ARG A 1 216 ? -2.033 -8.103 -7.816 1.00 94.44 216 ARG A C 1
ATOM 1807 O O . ARG A 1 216 ? -1.863 -9.161 -7.201 1.00 94.44 216 ARG A O 1
ATOM 1814 N N . SER A 1 217 ? -2.811 -7.121 -7.376 1.00 93.38 217 SER A N 1
ATOM 1815 C CA . SER A 1 217 ? -3.577 -7.214 -6.138 1.00 93.38 217 SER A CA 1
ATOM 1816 C C . SER A 1 217 ? -4.572 -8.386 -6.161 1.00 93.38 217 SER A C 1
ATOM 1818 O O . SER A 1 217 ? -5.224 -8.690 -7.168 1.00 93.38 217 SER A O 1
ATOM 1820 N N . ASN A 1 218 ? -4.702 -9.054 -5.019 1.00 92.38 218 ASN A N 1
ATOM 1821 C CA . ASN A 1 218 ? -5.772 -9.987 -4.703 1.00 92.38 218 ASN A CA 1
ATOM 1822 C C . ASN A 1 218 ? -6.961 -9.253 -4.044 1.00 92.38 218 ASN A C 1
ATOM 1824 O O . ASN A 1 218 ? -6.953 -8.037 -3.871 1.00 92.38 218 ASN A O 1
ATOM 1828 N N . GLN A 1 219 ? -8.011 -9.987 -3.674 1.00 91.19 219 GLN A N 1
ATOM 1829 C CA . GLN A 1 219 ? -9.192 -9.394 -3.030 1.00 91.19 219 GLN A CA 1
ATOM 1830 C C . GLN A 1 219 ? -8.921 -8.825 -1.628 1.00 91.19 219 GLN A C 1
ATOM 1832 O O . GLN A 1 219 ? -9.687 -7.988 -1.163 1.00 91.19 219 GLN A O 1
ATOM 1837 N N . GLU A 1 220 ? -7.863 -9.278 -0.954 1.00 90.56 220 GLU A N 1
ATOM 1838 C CA . GLU A 1 220 ? -7.496 -8.833 0.394 1.00 90.56 220 GLU A CA 1
ATOM 1839 C C . GLU A 1 220 ? -6.645 -7.556 0.359 1.00 90.56 220 GLU A C 1
ATOM 1841 O O . GLU A 1 220 ? -6.724 -6.758 1.290 1.00 90.56 220 GLU A O 1
ATOM 1846 N N . ASN A 1 221 ? -5.858 -7.354 -0.707 1.00 92.31 221 ASN A N 1
ATOM 1847 C CA . ASN A 1 221 ? -4.921 -6.237 -0.825 1.00 92.31 221 ASN A CA 1
ATOM 1848 C C . ASN A 1 221 ? -5.148 -5.275 -1.982 1.00 92.31 221 ASN A C 1
ATOM 1850 O O . ASN A 1 221 ? -4.294 -4.424 -2.229 1.00 92.31 221 ASN A O 1
ATOM 1854 N N . ARG A 1 222 ? -6.300 -5.358 -2.646 1.00 94.19 222 ARG A N 1
ATOM 1855 C CA . ARG A 1 222 ? -6.683 -4.338 -3.615 1.00 94.19 222 ARG A CA 1
ATOM 1856 C C . ARG A 1 222 ? -7.001 -2.997 -2.963 1.00 94.19 222 ARG A C 1
ATOM 1858 O O . ARG A 1 222 ? -7.565 -2.944 -1.863 1.00 94.19 222 ARG A O 1
ATOM 1865 N N . VAL A 1 223 ? -6.681 -1.931 -3.683 1.00 95.50 223 VAL A N 1
ATOM 1866 C CA . VAL A 1 223 ? -7.026 -0.553 -3.345 1.00 95.50 223 VAL A CA 1
ATOM 1867 C C . VAL A 1 223 ? -8.346 -0.197 -4.024 1.00 95.50 223 VAL A C 1
ATOM 1869 O O . VAL A 1 223 ? -9.340 0.007 -3.336 1.00 95.50 223 VAL A O 1
ATOM 1872 N N . VAL A 1 224 ? -8.379 -0.232 -5.356 1.00 96.94 224 VAL A N 1
ATOM 1873 C CA . VAL A 1 224 ? -9.571 0.023 -6.173 1.00 96.94 224 VAL A CA 1
ATOM 1874 C C . VAL A 1 224 ? -9.802 -1.115 -7.156 1.00 96.94 224 VAL A C 1
ATOM 1876 O O . VAL A 1 224 ? -10.860 -1.755 -7.113 1.00 96.94 224 VAL A O 1
ATOM 1879 N N . CYS A 1 225 ? -8.802 -1.431 -7.985 1.00 96.12 225 CYS A N 1
ATOM 1880 C CA . CYS A 1 225 ? -8.970 -2.371 -9.087 1.00 96.12 225 CYS A CA 1
ATOM 1881 C C . CYS A 1 225 ? -9.351 -3.767 -8.575 1.00 96.12 225 CYS A C 1
ATOM 1883 O O . CYS A 1 225 ? -8.766 -4.321 -7.641 1.00 96.12 225 CYS A O 1
ATOM 1885 N N . ARG A 1 226 ? -10.339 -4.384 -9.216 1.00 93.00 226 ARG A N 1
ATOM 1886 C CA . ARG A 1 226 ? -10.775 -5.744 -8.925 1.00 93.00 226 ARG A CA 1
ATOM 1887 C C . ARG A 1 226 ? -9.657 -6.718 -9.281 1.00 93.00 226 ARG A C 1
ATOM 1889 O O . ARG A 1 226 ? -9.011 -6.628 -10.325 1.00 93.00 226 ARG A O 1
ATOM 1896 N N . SER A 1 227 ? -9.442 -7.681 -8.390 1.00 86.31 227 SER A N 1
ATOM 1897 C CA . SER A 1 227 ? -8.477 -8.745 -8.643 1.00 86.31 227 SER A CA 1
ATOM 1898 C C . SER A 1 227 ? -8.904 -9.559 -9.870 1.00 86.31 227 SER A C 1
ATOM 1900 O O . SER A 1 227 ? -10.098 -9.864 -9.983 1.00 86.31 227 SER A O 1
ATOM 1902 N N . PRO A 1 228 ? -7.967 -9.938 -10.761 1.00 79.25 228 PRO A N 1
ATOM 1903 C CA . PRO A 1 228 ? -8.282 -10.812 -11.881 1.00 79.25 228 PRO A CA 1
ATOM 1904 C C . PRO A 1 228 ? -8.941 -12.100 -11.384 1.00 79.25 228 PRO A C 1
ATOM 1906 O O . PRO A 1 228 ? -8.615 -12.616 -10.309 1.00 79.25 228 PRO A O 1
ATOM 1909 N N . SER A 1 229 ? -9.886 -12.623 -12.166 1.00 72.50 229 SER A N 1
ATOM 1910 C CA . SER A 1 229 ? -10.584 -13.856 -11.817 1.00 72.50 229 SER A CA 1
ATOM 1911 C C . SER A 1 229 ? -9.589 -14.997 -11.578 1.00 72.50 229 SER A C 1
ATOM 1913 O O . SER A 1 229 ? -8.541 -15.100 -12.221 1.00 72.50 229 SER A O 1
ATOM 1915 N N . HIS A 1 230 ? -9.943 -15.914 -10.674 1.00 65.88 230 HIS A N 1
ATOM 1916 C CA . HIS A 1 230 ? -9.123 -17.096 -10.378 1.00 65.88 230 HIS A CA 1
ATOM 1917 C C . HIS A 1 230 ? -8.834 -17.967 -11.614 1.00 65.88 230 HIS A C 1
ATOM 1919 O O . HIS A 1 230 ? -7.894 -18.757 -11.587 1.00 65.88 230 HIS A O 1
ATOM 1925 N N . THR A 1 231 ? -9.613 -17.802 -12.684 1.00 63.88 231 THR A N 1
ATOM 1926 C CA . THR A 1 231 ? -9.531 -18.567 -13.929 1.00 63.88 231 THR A CA 1
ATOM 1927 C C . THR A 1 231 ? -8.361 -18.181 -14.834 1.00 63.88 231 THR A C 1
ATOM 1929 O O . THR A 1 231 ? -8.040 -18.961 -15.723 1.00 63.88 231 THR A O 1
ATOM 1932 N N . SER A 1 232 ? -7.682 -17.047 -14.607 1.00 76.00 232 SER A N 1
ATOM 1933 C CA . SER A 1 232 ? -6.492 -16.664 -15.385 1.00 76.00 232 SER A CA 1
ATOM 1934 C C . SER A 1 232 ? -5.262 -16.459 -14.489 1.00 76.00 232 SER A C 1
ATOM 1936 O O . SER A 1 232 ? -4.965 -15.335 -14.074 1.00 76.00 232 SER A O 1
ATOM 1938 N N . PRO A 1 233 ? -4.512 -17.536 -14.169 1.00 71.62 233 PRO A N 1
ATOM 1939 C CA . PRO A 1 233 ? -3.262 -17.445 -13.413 1.00 71.62 233 PRO A CA 1
ATOM 1940 C C . PRO A 1 233 ? -2.229 -16.537 -14.082 1.00 71.62 233 PRO A C 1
ATOM 1942 O O . PRO A 1 233 ? -1.522 -15.813 -13.382 1.00 71.62 233 PRO A O 1
ATOM 1945 N N . LYS A 1 234 ? -2.195 -16.529 -15.423 1.00 74.88 234 LYS A N 1
ATOM 1946 C CA . LYS A 1 234 ? -1.272 -15.715 -16.224 1.00 74.88 234 LYS A CA 1
ATOM 1947 C C . LYS A 1 234 ? -1.396 -14.228 -15.916 1.00 74.88 234 LYS A C 1
ATOM 1949 O O . LYS A 1 234 ? -0.392 -13.531 -15.897 1.00 74.88 234 LYS A O 1
ATOM 1954 N N . ASN A 1 235 ? -2.591 -13.757 -15.566 1.00 84.06 235 ASN A N 1
ATOM 1955 C CA . ASN A 1 235 ? -2.823 -12.344 -15.288 1.00 84.06 235 ASN A CA 1
ATOM 1956 C C . ASN A 1 235 ? -2.370 -11.917 -13.885 1.00 84.06 235 ASN A C 1
ATOM 1958 O O . ASN A 1 235 ? -2.526 -10.750 -13.550 1.00 84.06 235 ASN A O 1
ATOM 1962 N N . LYS A 1 236 ? -1.853 -12.815 -13.034 1.00 91.56 236 LYS A N 1
ATOM 1963 C CA . LYS A 1 236 ? -1.451 -12.469 -11.657 1.00 91.56 236 LYS A CA 1
ATOM 1964 C C . LYS A 1 236 ? -0.056 -11.851 -11.575 1.00 91.56 236 LYS A C 1
ATOM 1966 O O . LYS A 1 236 ? 0.158 -11.020 -10.698 1.00 91.56 236 LYS A O 1
ATOM 1971 N N . ILE A 1 237 ? 0.860 -12.246 -12.460 1.00 93.44 237 ILE A N 1
ATOM 1972 C CA . ILE A 1 237 ? 2.203 -11.667 -12.586 1.00 93.44 237 ILE A CA 1
ATOM 1973 C C . ILE A 1 237 ? 2.317 -11.046 -13.970 1.00 93.44 237 ILE A C 1
ATOM 1975 O O . ILE A 1 237 ? 2.017 -11.700 -14.967 1.00 93.44 237 ILE A O 1
ATOM 1979 N N . ILE A 1 238 ? 2.788 -9.807 -14.014 1.00 93.75 238 ILE A N 1
ATOM 1980 C CA . ILE A 1 238 ? 3.132 -9.120 -15.252 1.00 93.75 238 ILE A CA 1
ATOM 1981 C C . ILE A 1 238 ? 4.643 -8.936 -15.266 1.00 93.75 238 ILE A C 1
ATOM 1983 O O . ILE A 1 238 ? 5.205 -8.372 -14.327 1.00 93.75 238 ILE A O 1
ATOM 1987 N N . TYR A 1 239 ? 5.300 -9.430 -16.304 1.00 94.44 239 TYR A N 1
ATOM 1988 C CA . TYR A 1 239 ? 6.703 -9.144 -16.549 1.00 94.44 239 TYR A CA 1
ATOM 1989 C C . TYR A 1 239 ? 6.821 -7.756 -17.173 1.00 94.44 239 TYR A C 1
ATOM 1991 O O . TYR A 1 239 ? 6.177 -7.487 -18.180 1.00 94.44 239 TYR A O 1
ATOM 1999 N N . LEU A 1 240 ? 7.582 -6.858 -16.547 1.00 93.31 240 LEU A N 1
ATOM 2000 C CA . LEU A 1 240 ? 7.704 -5.475 -17.017 1.00 93.31 240 LEU A CA 1
ATOM 2001 C C . LEU A 1 240 ? 8.902 -5.294 -17.951 1.00 93.31 240 LEU A C 1
ATOM 2003 O O . LEU A 1 240 ? 8.823 -4.504 -18.886 1.00 93.31 240 LEU A O 1
ATOM 2007 N N . GLY A 1 241 ? 9.997 -6.002 -17.678 1.00 92.44 241 GLY A N 1
ATOM 2008 C CA . GLY A 1 241 ? 11.256 -5.876 -18.405 1.00 92.44 241 GLY A CA 1
ATOM 2009 C C . GLY A 1 241 ? 12.465 -6.144 -17.513 1.00 92.44 241 GLY A C 1
ATOM 2010 O O . GLY A 1 241 ? 12.341 -6.670 -16.398 1.00 92.44 241 GLY A O 1
ATOM 2011 N N . TRP A 1 242 ? 13.644 -5.785 -18.010 1.00 92.88 242 TRP A N 1
ATOM 2012 C CA . TRP A 1 242 ? 14.923 -6.011 -17.342 1.00 92.88 242 TRP A CA 1
ATOM 2013 C C . TRP A 1 242 ? 15.939 -4.902 -17.633 1.00 92.88 242 TRP A C 1
ATOM 2015 O O . TRP A 1 242 ? 15.769 -4.108 -18.557 1.00 92.88 242 TRP A O 1
ATOM 2025 N N . TRP A 1 243 ? 16.998 -4.862 -16.825 1.00 91.88 243 TRP A N 1
ATOM 2026 C CA . TRP A 1 243 ? 18.184 -4.029 -17.045 1.00 91.88 243 TRP A CA 1
ATOM 2027 C C . TRP A 1 243 ? 19.448 -4.736 -16.555 1.00 91.88 243 TRP A C 1
ATOM 2029 O O . TRP A 1 243 ? 19.391 -5.622 -15.695 1.00 91.88 243 TRP A O 1
ATOM 2039 N N . ASN A 1 244 ? 20.599 -4.361 -17.111 1.00 90.69 244 ASN A N 1
ATOM 2040 C CA . ASN A 1 244 ? 21.893 -4.874 -16.665 1.00 90.69 244 ASN A CA 1
ATOM 2041 C C . ASN A 1 244 ? 22.278 -4.248 -15.321 1.00 90.69 244 ASN A C 1
ATOM 2043 O O . ASN A 1 244 ? 22.035 -3.067 -15.085 1.00 90.69 244 ASN A O 1
ATOM 2047 N N . LYS A 1 245 ? 22.938 -5.015 -14.448 1.00 87.81 245 LYS A N 1
ATOM 2048 C CA . LYS A 1 245 ? 23.444 -4.468 -13.175 1.00 87.81 245 LYS A CA 1
ATOM 2049 C C . LYS A 1 245 ? 24.504 -3.389 -13.373 1.00 87.81 245 LYS A C 1
ATOM 2051 O O . LYS A 1 245 ? 24.578 -2.461 -12.577 1.00 87.81 245 LYS A O 1
ATOM 2056 N N . GLU A 1 246 ? 25.321 -3.536 -14.413 1.00 85.19 246 GLU A N 1
ATOM 2057 C CA . GLU A 1 246 ? 26.441 -2.636 -14.703 1.00 85.19 246 GLU A CA 1
ATOM 2058 C C . GLU A 1 246 ? 26.007 -1.388 -15.481 1.00 85.19 246 GLU A C 1
ATOM 2060 O O . GLU A 1 246 ? 26.603 -0.325 -15.326 1.00 85.19 246 GLU A O 1
ATOM 2065 N N . GLN A 1 247 ? 24.957 -1.493 -16.303 1.00 80.69 247 GLN A N 1
ATOM 2066 C CA . GLN A 1 247 ? 24.454 -0.372 -17.096 1.00 80.69 247 GLN A CA 1
ATOM 2067 C C . GLN A 1 247 ? 23.280 0.279 -16.379 1.00 80.69 247 GLN A C 1
ATOM 2069 O O . GLN A 1 247 ? 22.129 -0.145 -16.493 1.00 80.69 247 GLN A O 1
ATOM 2074 N N . GLN A 1 248 ? 23.585 1.348 -15.655 1.00 67.94 248 GLN A N 1
ATOM 2075 C CA . GLN A 1 248 ? 22.558 2.195 -15.071 1.00 67.94 248 GLN A CA 1
ATOM 2076 C C . GLN A 1 248 ? 21.698 2.803 -16.200 1.00 67.94 248 GLN A C 1
ATOM 2078 O O . GLN A 1 248 ? 22.232 3.289 -17.195 1.00 67.94 248 GLN A O 1
ATOM 2083 N N . PHE A 1 249 ? 20.370 2.789 -16.032 1.00 68.56 249 PHE A N 1
ATOM 2084 C CA . PHE A 1 249 ? 19.382 3.483 -16.885 1.00 68.56 249 PHE A CA 1
ATOM 2085 C C . PHE A 1 249 ? 19.077 2.922 -18.289 1.00 68.56 249 PHE A C 1
ATOM 2087 O O . PHE A 1 249 ? 18.493 3.637 -19.096 1.00 68.56 249 PHE A O 1
ATOM 2094 N N . SER A 1 250 ? 19.381 1.655 -18.583 1.00 76.81 250 SER A N 1
ATOM 2095 C CA . SER A 1 250 ? 18.881 0.997 -19.807 1.00 76.81 250 SER A CA 1
ATOM 2096 C C . SER A 1 250 ? 17.788 -0.008 -19.460 1.00 76.81 250 SER A C 1
ATOM 2098 O O . SER A 1 250 ? 18.050 -0.952 -18.726 1.00 76.81 250 SER A O 1
ATOM 2100 N N . PHE A 1 251 ? 16.560 0.195 -19.942 1.00 82.81 251 PHE A N 1
ATOM 2101 C CA . PHE A 1 251 ? 15.451 -0.728 -19.693 1.00 82.81 251 PHE A CA 1
ATOM 2102 C C . PHE A 1 251 ? 14.925 -1.327 -20.986 1.00 82.81 251 PHE A C 1
ATOM 2104 O O . PHE A 1 251 ? 14.502 -0.601 -21.888 1.00 82.81 251 PHE A O 1
ATOM 2111 N N . SER A 1 252 ? 14.863 -2.654 -21.017 1.00 82.69 252 SER A N 1
ATOM 2112 C CA . SER A 1 252 ? 14.362 -3.409 -22.158 1.00 82.69 252 SER A CA 1
ATOM 2113 C C . SER A 1 252 ? 13.103 -4.183 -21.778 1.00 82.69 252 SER A C 1
ATOM 2115 O O . SER A 1 252 ? 13.082 -4.945 -20.809 1.00 82.69 252 SER A O 1
ATOM 2117 N N . VAL A 1 253 ? 12.036 -3.980 -22.557 1.00 77.88 253 VAL A N 1
ATOM 2118 C CA . VAL A 1 253 ? 10.770 -4.734 -22.450 1.00 77.88 253 VAL A CA 1
ATOM 2119 C C . VAL A 1 253 ? 10.854 -6.052 -23.229 1.00 77.88 253 VAL A C 1
ATOM 2121 O O . VAL A 1 253 ? 10.216 -7.034 -22.858 1.00 77.88 253 VAL A O 1
ATOM 2124 N N . GLN A 1 254 ? 11.639 -6.070 -24.309 1.00 74.00 254 GLN A N 1
ATOM 2125 C CA . GLN A 1 254 ? 11.847 -7.219 -25.190 1.00 74.00 254 GLN A CA 1
ATOM 2126 C C . GLN A 1 254 ? 13.311 -7.666 -25.116 1.00 74.00 254 GLN A C 1
ATOM 2128 O O . GLN A 1 254 ? 14.197 -6.856 -24.848 1.00 74.00 254 GLN A O 1
ATOM 2133 N N . GLU A 1 255 ? 13.563 -8.961 -25.290 1.00 65.44 255 GLU A N 1
ATOM 2134 C CA . GLU A 1 255 ? 14.926 -9.458 -25.490 1.00 65.44 255 GLU A CA 1
ATOM 2135 C C . GLU A 1 255 ? 15.237 -9.429 -26.987 1.00 65.44 255 GLU A C 1
ATOM 2137 O O . GLU A 1 255 ? 14.449 -9.937 -27.782 1.00 65.44 255 GLU A O 1
ATOM 2142 N N . ASP A 1 256 ? 16.372 -8.831 -27.354 1.00 60.72 256 ASP A N 1
ATOM 2143 C CA . ASP A 1 256 ? 16.783 -8.629 -28.750 1.00 60.72 256 ASP A CA 1
ATOM 2144 C C . ASP A 1 256 ? 17.242 -9.925 -29.456 1.00 60.72 256 ASP A C 1
ATOM 2146 O O . ASP A 1 256 ? 17.509 -9.901 -30.655 1.00 60.72 256 ASP A O 1
ATOM 2150 N N . ASP A 1 257 ? 17.308 -11.063 -28.749 1.00 58.78 257 ASP A N 1
ATOM 2151 C CA . ASP A 1 257 ? 17.839 -12.327 -29.274 1.00 58.78 257 ASP A CA 1
ATOM 2152 C C . ASP A 1 257 ? 16.868 -13.507 -29.099 1.00 58.78 257 ASP A C 1
ATOM 2154 O O . ASP A 1 257 ? 16.690 -14.061 -28.012 1.00 58.78 257 ASP A O 1
ATOM 2158 N N . ASP A 1 258 ? 16.295 -13.961 -30.214 1.00 57.22 258 ASP A N 1
ATOM 2159 C CA . ASP A 1 258 ? 15.305 -15.048 -30.277 1.00 57.22 258 ASP A CA 1
ATOM 2160 C C . ASP A 1 258 ? 15.899 -16.457 -30.023 1.00 57.22 258 ASP A C 1
ATOM 2162 O O . ASP A 1 258 ? 15.169 -17.451 -30.032 1.00 57.22 258 ASP A O 1
ATOM 2166 N N . GLN A 1 259 ? 17.217 -16.579 -29.799 1.00 58.03 259 GLN A N 1
ATOM 2167 C CA . GLN A 1 259 ? 17.916 -17.873 -29.681 1.00 58.03 259 GLN A CA 1
ATOM 2168 C C . GLN A 1 259 ? 18.306 -18.288 -28.251 1.00 58.03 259 GLN A C 1
ATOM 2170 O O . GLN A 1 259 ? 18.789 -19.405 -28.055 1.00 58.03 259 GLN A O 1
ATOM 2175 N N . SER A 1 260 ? 18.094 -17.448 -27.236 1.00 62.31 260 SER A N 1
ATOM 2176 C CA . SER A 1 260 ? 18.458 -17.794 -25.856 1.00 62.31 260 SER A CA 1
ATOM 2177 C C . SER A 1 260 ? 17.387 -18.659 -25.177 1.00 62.31 260 SER A C 1
ATOM 2179 O O . SER A 1 260 ? 16.219 -18.275 -25.085 1.00 62.31 260 SER A O 1
ATOM 2181 N N . SER A 1 261 ? 17.778 -19.817 -24.629 1.00 61.06 261 SER A N 1
ATOM 2182 C CA . SER A 1 261 ? 16.899 -20.713 -23.852 1.00 61.06 261 SER A CA 1
ATOM 2183 C C . SER A 1 261 ? 16.233 -20.030 -22.648 1.00 61.06 261 SER A C 1
ATOM 2185 O O . SER A 1 261 ? 15.172 -20.474 -22.205 1.00 61.06 261 SER A O 1
ATOM 2187 N N . THR A 1 262 ? 16.816 -18.927 -22.167 1.00 60.38 262 THR A N 1
ATOM 2188 C CA . THR A 1 262 ? 16.293 -18.037 -21.117 1.00 60.38 262 THR A CA 1
ATOM 2189 C C . THR A 1 262 ? 14.887 -17.503 -21.446 1.00 60.38 262 THR A C 1
ATOM 2191 O O . THR A 1 262 ? 14.069 -17.302 -20.548 1.00 60.38 262 THR A O 1
ATOM 2194 N N . MET A 1 263 ? 14.544 -17.352 -22.735 1.00 61.03 263 MET A N 1
ATOM 2195 C CA . MET A 1 263 ? 13.263 -16.772 -23.159 1.00 61.03 263 MET A CA 1
ATOM 2196 C C . MET A 1 263 ? 12.038 -17.633 -22.851 1.00 61.03 263 MET A C 1
ATOM 2198 O O . MET A 1 263 ? 10.944 -17.084 -22.710 1.00 61.03 263 MET A O 1
ATOM 2202 N N . SER A 1 264 ? 12.172 -18.960 -22.771 1.00 71.06 264 SER A N 1
ATOM 2203 C CA . SER A 1 264 ? 10.989 -19.837 -22.729 1.00 71.06 264 SER A CA 1
ATOM 2204 C C . SER A 1 264 ? 10.114 -19.549 -21.507 1.00 71.06 264 SER A C 1
ATOM 2206 O O . SER A 1 264 ? 8.899 -19.433 -21.639 1.00 71.06 264 SER A O 1
ATOM 2208 N N . SER A 1 265 ? 10.728 -19.321 -20.341 1.00 79.19 265 SER A N 1
ATOM 2209 C CA . SER A 1 265 ? 10.002 -19.017 -19.104 1.00 79.19 265 SER A CA 1
ATOM 2210 C C . SER A 1 265 ? 9.347 -17.630 -19.136 1.00 79.19 265 SER A C 1
ATOM 2212 O O . SER A 1 265 ? 8.198 -17.473 -18.730 1.00 79.19 265 SER A O 1
ATOM 2214 N N . LEU A 1 266 ? 10.046 -16.598 -19.623 1.00 85.12 266 LEU A N 1
ATOM 2215 C CA . LEU A 1 266 ? 9.510 -15.229 -19.634 1.00 85.12 266 LEU A CA 1
ATOM 2216 C C . LEU A 1 266 ? 8.397 -15.043 -20.675 1.00 85.12 266 LEU A C 1
ATOM 2218 O O . LEU A 1 266 ? 7.437 -14.327 -20.396 1.00 85.12 266 LEU A O 1
ATOM 2222 N N . LYS A 1 267 ? 8.473 -15.737 -21.823 1.00 83.81 267 LYS A N 1
ATOM 2223 C CA . LYS A 1 267 ? 7.436 -15.729 -22.875 1.00 83.81 267 LYS A CA 1
ATOM 2224 C C . LYS A 1 267 ? 6.071 -16.223 -22.372 1.00 83.81 267 LYS A C 1
ATOM 2226 O O . LYS A 1 267 ? 5.046 -15.885 -22.960 1.00 83.81 267 LYS A O 1
ATOM 2231 N N . GLU A 1 268 ? 6.029 -17.014 -21.297 1.00 83.62 268 GLU A N 1
ATOM 2232 C CA . GLU A 1 268 ? 4.769 -17.499 -20.719 1.00 83.62 268 GLU A CA 1
ATOM 2233 C C . GLU A 1 268 ? 4.073 -16.494 -19.789 1.00 83.62 268 GLU A C 1
ATOM 2235 O O . GLU A 1 268 ? 2.876 -16.652 -19.504 1.00 83.62 268 GLU A O 1
ATOM 2240 N N . LEU A 1 269 ? 4.802 -15.479 -19.312 1.00 85.94 269 LEU A N 1
ATOM 2241 C CA . LEU A 1 269 ? 4.278 -14.445 -18.424 1.00 85.94 269 LEU A CA 1
ATOM 2242 C C . LEU A 1 269 ? 3.464 -13.409 -19.204 1.00 85.94 269 LEU A C 1
ATOM 2244 O O . LEU A 1 269 ? 3.676 -13.175 -20.392 1.00 85.94 269 LEU A O 1
ATOM 2248 N N . SER A 1 270 ? 2.530 -12.749 -18.516 1.00 83.50 270 SER A N 1
ATOM 2249 C CA . SER A 1 270 ? 1.796 -11.641 -19.127 1.00 83.50 270 SER A CA 1
ATOM 2250 C C . SER A 1 270 ? 2.705 -10.431 -19.304 1.00 83.50 270 SER A C 1
ATOM 2252 O O . SER A 1 270 ? 3.470 -10.092 -18.400 1.00 83.50 270 SER A O 1
ATOM 2254 N N . LEU A 1 271 ? 2.557 -9.747 -20.435 1.00 87.50 271 LEU A N 1
ATOM 2255 C CA . LEU A 1 271 ? 3.166 -8.444 -20.685 1.00 87.50 271 LEU A CA 1
ATOM 2256 C C . LEU A 1 271 ? 2.190 -7.311 -20.328 1.00 87.50 271 LEU A C 1
ATOM 2258 O O . LEU A 1 271 ? 0.977 -7.547 -20.257 1.00 87.50 271 LEU A O 1
ATOM 2262 N N . PRO A 1 272 ? 2.684 -6.084 -20.090 1.00 85.88 272 PRO A N 1
ATOM 2263 C CA . PRO A 1 272 ? 1.827 -4.933 -19.865 1.00 85.88 272 PRO A CA 1
ATOM 2264 C C . PRO A 1 272 ? 0.966 -4.673 -21.101 1.00 85.88 272 PRO A C 1
ATOM 2266 O O . PRO A 1 272 ? 1.443 -4.737 -22.235 1.00 85.88 272 PRO A O 1
ATOM 2269 N N . SER A 1 273 ? -0.308 -4.354 -20.890 1.00 87.19 273 SER A N 1
ATOM 2270 C CA . SER A 1 273 ? -1.190 -3.961 -21.985 1.00 87.19 273 SER A CA 1
ATOM 2271 C C . SER A 1 273 ? -0.785 -2.577 -22.483 1.00 87.19 273 SER A C 1
ATOM 2273 O O . SER A 1 273 ? -0.947 -1.587 -21.766 1.00 87.19 273 SER A O 1
ATOM 2275 N N . MET A 1 274 ? -0.251 -2.519 -23.705 1.00 89.88 274 MET A N 1
ATOM 2276 C CA . MET A 1 274 ? 0.004 -1.258 -24.399 1.00 89.88 274 MET A CA 1
ATOM 2277 C C . MET A 1 274 ? -1.287 -0.451 -24.488 1.00 89.88 274 MET A C 1
ATOM 2279 O O . MET A 1 274 ? -2.366 -1.005 -24.721 1.00 89.88 274 MET A O 1
ATOM 2283 N N . SER A 1 275 ? -1.174 0.857 -24.303 1.00 86.44 275 SER A N 1
ATOM 2284 C CA . SER A 1 275 ? -2.311 1.739 -24.508 1.00 86.44 275 SER A CA 1
ATOM 2285 C C . SER A 1 275 ? -2.633 1.854 -25.995 1.00 86.44 275 SER A C 1
ATOM 2287 O O . SER A 1 275 ? -1.716 2.016 -26.801 1.00 86.44 275 SER A O 1
ATOM 2289 N N . PRO A 1 276 ? -3.918 1.833 -26.384 1.00 84.50 276 PRO A N 1
ATOM 2290 C CA . PRO A 1 276 ? -4.304 2.164 -27.750 1.00 84.50 276 PRO A CA 1
ATOM 2291 C C . PRO A 1 276 ? -4.177 3.672 -28.036 1.00 84.50 276 PRO A C 1
ATOM 2293 O O . PRO A 1 276 ? -4.276 4.083 -29.190 1.00 84.50 276 PRO A O 1
ATOM 2296 N N . TYR A 1 277 ? -3.981 4.507 -27.008 1.00 86.62 277 TYR A N 1
ATOM 2297 C CA . TYR A 1 277 ? -3.862 5.951 -27.165 1.00 86.62 277 TYR A CA 1
ATOM 2298 C C . TYR A 1 277 ? -2.432 6.367 -27.524 1.00 86.62 277 TYR A C 1
ATOM 2300 O O . TYR A 1 277 ? -1.484 6.115 -26.775 1.00 86.62 277 TYR A O 1
ATOM 2308 N N . VAL A 1 278 ? -2.300 7.073 -28.648 1.00 86.56 278 VAL A N 1
ATOM 2309 C CA . VAL A 1 278 ? -1.050 7.698 -29.088 1.00 86.56 278 VAL A CA 1
ATOM 2310 C C . VAL A 1 278 ? -1.090 9.167 -28.696 1.00 86.56 278 VAL A C 1
ATOM 2312 O O . VAL A 1 278 ? -1.820 9.956 -29.295 1.00 86.56 278 VAL A O 1
ATOM 2315 N N . PHE A 1 279 ? -0.310 9.527 -27.682 1.00 85.75 279 PHE A N 1
ATOM 2316 C CA . PHE A 1 279 ? -0.218 10.906 -27.226 1.00 85.75 279 PHE A CA 1
ATOM 2317 C C . PHE A 1 279 ? 0.620 11.749 -28.193 1.00 85.75 279 PHE A C 1
ATOM 2319 O O . PHE A 1 279 ? 1.666 11.310 -28.669 1.00 85.75 279 PHE A O 1
ATOM 2326 N N . LYS A 1 280 ? 0.141 12.959 -28.483 1.00 88.19 280 LYS A N 1
ATOM 2327 C CA . LYS A 1 280 ? 0.827 13.967 -29.294 1.00 88.19 280 LYS A CA 1
ATOM 2328 C C . LYS A 1 280 ? 0.978 15.241 -28.475 1.00 88.19 280 LYS A C 1
ATOM 2330 O O . LYS A 1 280 ? 0.161 15.511 -27.595 1.00 88.19 280 LYS A O 1
ATOM 2335 N N . ASP A 1 281 ? 2.016 16.010 -28.775 1.00 81.00 281 ASP A N 1
ATOM 2336 C CA . ASP A 1 281 ? 2.281 17.251 -28.055 1.00 81.00 281 ASP A CA 1
ATOM 2337 C C . ASP A 1 281 ? 1.126 18.253 -28.234 1.00 81.00 281 ASP A C 1
ATOM 2339 O O . ASP A 1 281 ? 0.535 18.345 -29.313 1.00 81.00 281 ASP A O 1
ATOM 2343 N N . GLY A 1 282 ? 0.770 18.961 -27.161 1.00 81.94 282 GLY A N 1
ATOM 2344 C CA . GLY A 1 282 ? -0.366 19.891 -27.127 1.00 81.94 282 GLY A CA 1
ATOM 2345 C C . GLY A 1 282 ? -1.771 19.265 -27.057 1.00 81.94 282 GLY A C 1
ATOM 2346 O O . GLY A 1 282 ? -2.744 20.010 -27.023 1.00 81.94 282 GLY A O 1
ATOM 2347 N N . ASP A 1 283 ? -1.916 17.934 -26.993 1.00 88.19 283 ASP A N 1
ATOM 2348 C CA . ASP A 1 283 ? -3.218 17.240 -26.892 1.00 88.19 283 ASP A CA 1
ATOM 2349 C C . ASP A 1 283 ? -3.574 16.836 -25.438 1.00 88.19 283 ASP A C 1
ATOM 2351 O O . ASP A 1 283 ? -4.144 15.766 -25.195 1.00 88.19 283 ASP A O 1
ATOM 2355 N N . LYS A 1 284 ? -3.230 17.664 -24.439 1.00 91.00 284 LYS A N 1
ATOM 2356 C CA . LYS A 1 284 ? -3.471 17.362 -23.012 1.00 91.00 284 LYS A CA 1
ATOM 2357 C C . LYS A 1 284 ? -4.947 17.077 -22.727 1.00 91.00 284 LYS A C 1
ATOM 2359 O O . LYS A 1 284 ? -5.276 16.062 -22.117 1.00 91.00 284 LYS A O 1
ATOM 2364 N N . GLU A 1 285 ? -5.835 17.954 -23.178 1.00 93.12 285 GLU A N 1
ATOM 2365 C CA . GLU A 1 285 ? -7.268 17.873 -22.888 1.00 93.12 285 GLU A CA 1
ATOM 2366 C C . GLU A 1 285 ? -7.875 16.609 -23.504 1.00 93.12 285 GLU A C 1
ATOM 2368 O O . GLU A 1 285 ? -8.646 15.911 -22.849 1.00 93.12 285 GLU A O 1
ATOM 2373 N N . LYS A 1 286 ? -7.451 16.250 -24.723 1.00 93.81 286 LYS A N 1
ATOM 2374 C CA . LYS A 1 286 ? -7.878 15.010 -25.390 1.00 93.81 286 LYS A CA 1
ATOM 2375 C C . LYS A 1 286 ? -7.352 13.766 -24.689 1.00 93.81 286 LYS A C 1
ATOM 2377 O O . LYS A 1 286 ? -8.061 12.767 -24.622 1.00 93.81 286 LYS A O 1
ATOM 2382 N N . LEU A 1 287 ? -6.124 13.812 -24.165 1.00 94.31 287 LEU A N 1
ATOM 2383 C CA . LEU A 1 287 ? -5.575 12.720 -23.365 1.00 94.31 287 LEU A CA 1
ATOM 2384 C C . LEU A 1 287 ? -6.418 12.507 -22.103 1.00 94.31 287 LEU A C 1
ATOM 2386 O O . LEU A 1 287 ? -6.764 11.371 -21.787 1.00 94.31 287 LEU A O 1
ATOM 2390 N N . PHE A 1 288 ? -6.762 13.585 -21.399 1.00 95.62 288 PHE A N 1
ATOM 2391 C CA . PHE A 1 288 ? -7.539 13.511 -20.161 1.00 95.62 288 PHE A CA 1
ATOM 2392 C C . PHE A 1 288 ? -8.967 13.028 -20.434 1.00 95.62 288 PHE A C 1
ATOM 2394 O O . PHE A 1 288 ? -9.437 12.109 -19.767 1.00 95.62 288 PHE A O 1
ATOM 2401 N N . GLU A 1 289 ? -9.617 13.562 -21.472 1.00 95.94 289 GLU A N 1
ATOM 2402 C CA . GLU A 1 289 ? -10.927 13.097 -21.938 1.00 95.94 289 GLU A CA 1
ATOM 2403 C C . GLU A 1 289 ? -10.893 11.615 -22.337 1.00 95.94 289 GLU A C 1
ATOM 2405 O O . GLU A 1 289 ? -11.792 10.847 -21.988 1.00 95.94 289 GLU A O 1
ATOM 2410 N N . TRP A 1 290 ? -9.843 11.179 -23.040 1.00 96.56 290 TRP A N 1
ATOM 2411 C CA . TRP A 1 290 ? -9.690 9.776 -23.405 1.00 96.56 290 TRP A CA 1
ATOM 2412 C C . TRP A 1 290 ? -9.561 8.889 -22.164 1.00 96.56 290 TRP A C 1
ATOM 2414 O O . TRP A 1 290 ? -10.226 7.855 -22.099 1.00 96.56 290 TRP A O 1
ATOM 2424 N N . ILE A 1 291 ? -8.756 9.295 -21.176 1.00 96.81 291 ILE A N 1
ATOM 2425 C CA . ILE A 1 291 ? -8.580 8.555 -19.921 1.00 96.81 291 ILE A CA 1
ATOM 2426 C C . ILE A 1 291 ? -9.917 8.407 -19.188 1.00 96.81 291 ILE A C 1
ATOM 2428 O O . ILE A 1 291 ? -10.276 7.286 -18.835 1.00 96.81 291 ILE A O 1
ATOM 2432 N N . GLU A 1 292 ? -10.674 9.493 -19.020 1.00 97.31 292 GLU A N 1
ATOM 2433 C CA . GLU A 1 292 ? -11.988 9.468 -18.356 1.00 97.31 292 GLU A CA 1
ATOM 2434 C C . GLU A 1 292 ? -12.987 8.547 -19.062 1.00 97.31 292 GLU A C 1
ATOM 2436 O O . GLU A 1 292 ? -13.705 7.784 -18.419 1.00 97.31 292 GLU A O 1
ATOM 2441 N N . ASN A 1 293 ? -13.014 8.580 -20.395 1.00 97.06 293 ASN A N 1
ATOM 2442 C CA . ASN A 1 293 ? -14.026 7.862 -21.165 1.00 97.06 293 ASN A CA 1
ATOM 2443 C C . ASN A 1 293 ? -13.666 6.397 -21.463 1.00 97.06 293 ASN A C 1
ATOM 2445 O O . ASN A 1 293 ? -14.556 5.611 -21.787 1.00 97.06 293 ASN A O 1
ATOM 2449 N N . ASN A 1 294 ? -12.383 6.017 -21.405 1.00 96.31 294 ASN A N 1
ATOM 2450 C CA . ASN A 1 294 ? -11.920 4.705 -21.880 1.00 96.31 294 ASN A CA 1
ATOM 2451 C C . ASN A 1 294 ? -11.235 3.851 -20.806 1.00 96.31 294 ASN A C 1
ATOM 2453 O O . ASN A 1 294 ? -11.100 2.641 -20.998 1.00 96.31 294 ASN A O 1
ATOM 2457 N N . VAL A 1 295 ? -10.795 4.427 -19.682 1.00 96.44 295 VAL A N 1
ATOM 2458 C CA . VAL A 1 295 ? -10.151 3.648 -18.617 1.00 96.44 295 VAL A CA 1
ATOM 2459 C C . VAL A 1 295 ? -11.194 3.138 -17.628 1.00 96.44 295 VAL A C 1
ATOM 2461 O O . VAL A 1 295 ? -11.761 3.885 -16.837 1.00 96.44 295 VAL A O 1
ATOM 2464 N N . ASN A 1 296 ? -11.388 1.820 -17.604 1.00 96.06 296 ASN A N 1
ATOM 2465 C CA . ASN A 1 296 ? -12.181 1.165 -16.571 1.00 96.06 296 ASN A CA 1
ATOM 2466 C C . ASN A 1 296 ? -11.410 1.120 -15.238 1.00 96.06 296 ASN A C 1
ATOM 2468 O O . ASN A 1 296 ? -10.511 0.289 -15.063 1.00 96.06 296 ASN A O 1
ATOM 2472 N N . ILE A 1 297 ? -11.809 1.959 -14.277 1.00 97.12 297 ILE A N 1
ATOM 2473 C CA . ILE A 1 297 ? -11.166 2.083 -12.954 1.00 97.12 297 ILE A CA 1
ATOM 2474 C C . ILE A 1 297 ? -11.145 0.774 -12.146 1.00 97.12 297 ILE A C 1
ATOM 2476 O O . ILE A 1 297 ? -10.315 0.574 -11.255 1.00 97.12 297 ILE A O 1
ATOM 2480 N N . TRP A 1 298 ? -12.058 -0.150 -12.459 1.00 95.81 298 TRP A N 1
ATOM 2481 C CA . TRP A 1 298 ? -12.143 -1.450 -11.802 1.00 95.81 298 TRP A CA 1
ATOM 2482 C C . TRP A 1 298 ? -11.110 -2.443 -12.328 1.00 95.81 298 TRP A C 1
ATOM 2484 O O . TRP A 1 298 ? -10.915 -3.487 -11.712 1.00 95.81 298 TRP A O 1
ATOM 2494 N N . GLU A 1 299 ? -10.437 -2.151 -13.435 1.00 93.81 299 GLU A N 1
ATOM 2495 C CA . GLU A 1 299 ? -9.440 -3.033 -14.049 1.00 93.81 299 GLU A CA 1
ATOM 2496 C C . GLU A 1 299 ? -8.055 -2.390 -14.077 1.00 93.81 299 GLU A C 1
ATOM 2498 O O . GLU A 1 299 ? -7.058 -3.073 -13.807 1.00 93.81 299 GLU A O 1
ATOM 2503 N N . HIS A 1 300 ? -8.020 -1.082 -14.331 1.00 96.06 300 HIS A N 1
ATOM 2504 C CA . HIS A 1 300 ? -6.824 -0.277 -14.517 1.00 96.06 300 HIS A CA 1
ATOM 2505 C C . HIS A 1 300 ? -6.881 0.985 -13.656 1.00 96.06 300 HIS A C 1
ATOM 2507 O O . HIS A 1 300 ? -7.940 1.563 -13.449 1.00 96.06 300 HIS A O 1
ATOM 2513 N N . GLN A 1 301 ? -5.725 1.434 -13.176 1.00 96.88 301 GLN A N 1
ATOM 2514 C CA . GLN A 1 301 ? -5.618 2.662 -12.387 1.00 96.88 301 GLN A CA 1
ATOM 2515 C C . GLN A 1 301 ? -5.729 3.911 -13.261 1.00 96.88 301 GLN A C 1
ATOM 2517 O O . GLN A 1 301 ? -6.149 4.959 -12.793 1.00 96.88 301 GLN A O 1
ATOM 2522 N N . GLY A 1 302 ? -5.284 3.814 -14.513 1.00 97.06 302 GLY A N 1
ATOM 2523 C CA . GLY A 1 302 ? -5.029 4.959 -15.375 1.00 97.06 302 GLY A CA 1
ATOM 2524 C C . GLY A 1 302 ? -4.123 4.587 -16.537 1.00 97.06 302 GLY A C 1
ATOM 2525 O O . GLY A 1 302 ? -4.037 3.420 -16.922 1.00 97.06 302 GLY A O 1
ATOM 2526 N N . LEU A 1 303 ? -3.389 5.571 -17.040 1.00 96.75 303 LEU A N 1
ATOM 2527 C CA . LEU A 1 303 ? -2.381 5.422 -18.078 1.00 96.75 303 LEU A CA 1
ATOM 2528 C C . LEU A 1 303 ? -0.989 5.710 -17.498 1.00 96.75 303 LEU A C 1
ATOM 2530 O O . LEU A 1 303 ? -0.785 6.729 -16.844 1.00 96.75 303 LEU A O 1
ATOM 2534 N N . LEU A 1 304 ? -0.038 4.799 -17.703 1.00 96.06 304 LEU A N 1
ATOM 2535 C CA . LEU A 1 304 ? 1.360 4.940 -17.295 1.00 96.06 304 LEU A CA 1
ATOM 2536 C C . LEU A 1 304 ? 2.216 5.249 -18.521 1.00 96.06 304 LEU A C 1
ATOM 2538 O O . LEU A 1 304 ? 2.282 4.435 -19.439 1.00 96.06 304 LEU A O 1
ATOM 2542 N N . PHE A 1 305 ? 2.909 6.378 -18.488 1.00 94.88 305 PHE A N 1
ATOM 2543 C CA . PHE A 1 305 ? 3.954 6.745 -19.431 1.00 94.88 305 PHE A CA 1
ATOM 2544 C C . PHE A 1 305 ? 5.312 6.419 -18.830 1.00 94.88 305 PHE A C 1
ATOM 2546 O O . PHE A 1 305 ? 5.576 6.730 -17.663 1.00 94.88 305 PHE A O 1
ATOM 2553 N N . PHE A 1 306 ? 6.168 5.794 -19.626 1.00 93.25 306 PHE A N 1
ATOM 2554 C CA . PHE A 1 306 ? 7.489 5.364 -19.208 1.00 93.25 306 PHE A CA 1
ATOM 2555 C C . PHE A 1 306 ? 8.510 5.587 -20.319 1.00 93.25 306 PHE A C 1
ATOM 2557 O O . PHE A 1 306 ? 8.437 4.950 -21.367 1.00 93.25 306 PHE A O 1
ATOM 2564 N N . ASN A 1 307 ? 9.471 6.473 -20.073 1.00 92.38 307 ASN A N 1
ATOM 2565 C CA . ASN A 1 307 ? 10.585 6.710 -20.982 1.00 92.38 307 ASN A CA 1
ATOM 2566 C C . ASN A 1 307 ? 11.698 5.699 -20.700 1.00 92.38 307 ASN A C 1
ATOM 2568 O O . ASN A 1 307 ? 12.321 5.731 -19.636 1.00 92.38 307 ASN A O 1
ATOM 2572 N N . THR A 1 308 ? 11.952 4.804 -21.652 1.00 90.25 308 THR A N 1
ATOM 2573 C CA . THR A 1 308 ? 12.920 3.707 -21.492 1.00 90.25 308 THR A CA 1
ATOM 2574 C C . THR A 1 308 ? 14.371 4.184 -21.446 1.00 90.25 308 THR A C 1
ATOM 2576 O O . THR A 1 308 ? 15.224 3.471 -20.923 1.00 90.25 308 THR A O 1
ATOM 2579 N N . SER A 1 309 ? 14.658 5.388 -21.952 1.00 88.62 309 SER A N 1
ATOM 2580 C CA . SER A 1 309 ? 16.005 5.969 -21.980 1.00 88.62 309 SER A CA 1
ATOM 2581 C C . SER A 1 309 ? 16.337 6.755 -20.712 1.00 88.62 309 SER A C 1
ATOM 2583 O O . SER A 1 309 ? 17.472 6.737 -20.250 1.00 88.62 309 SER A O 1
ATOM 2585 N N . THR A 1 310 ? 15.363 7.466 -20.135 1.00 87.88 310 THR A N 1
ATOM 2586 C CA . THR A 1 310 ? 15.581 8.316 -18.947 1.00 87.88 310 THR A CA 1
ATOM 2587 C C . THR A 1 310 ? 15.064 7.696 -17.648 1.00 87.88 310 THR A C 1
ATOM 2589 O O . THR A 1 310 ? 15.286 8.249 -16.557 1.00 87.88 310 THR A O 1
ATOM 2592 N N . MET A 1 311 ? 14.349 6.571 -17.757 1.00 87.94 311 MET A N 1
ATOM 2593 C CA . MET A 1 311 ? 13.590 5.914 -16.692 1.00 87.94 311 MET A CA 1
ATOM 2594 C C . MET A 1 311 ? 12.510 6.814 -16.066 1.00 87.94 311 MET A C 1
ATOM 2596 O O . MET A 1 311 ? 12.052 6.551 -14.958 1.00 87.94 311 MET A O 1
ATOM 2600 N N . GLN A 1 312 ? 12.107 7.910 -16.714 1.00 89.62 312 GLN A N 1
ATOM 2601 C CA . GLN A 1 312 ? 11.053 8.776 -16.181 1.00 89.62 312 GLN A CA 1
ATOM 2602 C C . GLN A 1 312 ? 9.684 8.102 -16.302 1.00 89.62 312 GLN A C 1
ATOM 2604 O O . GLN A 1 312 ? 9.374 7.467 -17.307 1.00 89.62 312 GLN A O 1
ATOM 2609 N N . THR A 1 313 ? 8.874 8.239 -15.252 1.00 92.06 313 THR A N 1
ATOM 2610 C CA . THR A 1 313 ? 7.553 7.610 -15.140 1.00 92.06 313 THR A CA 1
ATOM 2611 C C . THR A 1 313 ? 6.514 8.612 -14.660 1.00 92.06 313 THR A C 1
ATOM 2613 O O . THR A 1 313 ? 6.687 9.211 -13.594 1.00 92.06 313 THR A O 1
ATOM 2616 N N . VAL A 1 314 ? 5.405 8.712 -15.385 1.00 93.19 314 VAL A N 1
ATOM 2617 C CA . VAL A 1 314 ? 4.218 9.487 -15.002 1.00 93.19 314 VAL A CA 1
ATOM 2618 C C . VAL A 1 314 ? 3.001 8.593 -15.148 1.00 93.19 314 VAL A C 1
ATOM 2620 O O . VAL A 1 314 ? 2.852 7.892 -16.145 1.00 93.19 314 VAL A O 1
ATOM 2623 N N . ARG A 1 315 ? 2.119 8.619 -14.155 1.00 95.69 315 ARG A N 1
ATOM 2624 C CA . ARG A 1 315 ? 0.814 7.973 -14.199 1.00 95.69 315 ARG A CA 1
ATOM 2625 C C . ARG A 1 315 ? -0.264 9.045 -14.165 1.00 95.69 315 ARG A C 1
ATOM 2627 O O . ARG A 1 315 ? -0.259 9.880 -13.270 1.00 95.69 315 ARG A O 1
ATOM 2634 N N . ILE A 1 316 ? -1.208 8.958 -15.090 1.00 96.38 316 ILE A N 1
ATOM 2635 C CA . ILE A 1 316 ? -2.396 9.810 -15.119 1.00 96.38 316 ILE A CA 1
ATOM 2636 C C . ILE A 1 316 ? -3.605 8.923 -14.856 1.00 96.38 316 ILE A C 1
ATOM 2638 O O . ILE A 1 316 ? -3.797 7.926 -15.556 1.00 96.38 316 ILE A O 1
ATOM 2642 N N . VAL A 1 317 ? -4.380 9.231 -13.822 1.00 97.81 317 VAL A N 1
ATOM 2643 C CA . VAL A 1 317 ? -5.510 8.413 -13.365 1.00 97.81 317 VAL A CA 1
ATOM 2644 C C . VAL A 1 317 ? -6.834 9.154 -13.547 1.00 97.81 317 VAL A C 1
ATOM 2646 O O . VAL A 1 317 ? -6.856 10.373 -13.391 1.00 97.81 317 VAL A O 1
ATOM 2649 N N . PRO A 1 318 ? -7.952 8.458 -13.829 1.00 98.12 318 PRO A N 1
ATOM 2650 C CA . PRO A 1 318 ? -9.261 9.087 -13.778 1.00 98.12 318 PRO A CA 1
ATOM 2651 C C . PRO A 1 318 ? -9.545 9.656 -12.388 1.00 98.12 318 PRO A C 1
ATOM 2653 O O . PRO A 1 318 ? -9.165 9.059 -11.368 1.00 98.12 318 PRO A O 1
ATOM 2656 N N . LYS A 1 319 ? -10.282 10.762 -12.321 1.00 97.31 319 LYS A N 1
ATOM 2657 C CA . LYS A 1 319 ? -10.649 11.391 -11.044 1.00 97.31 319 LYS A CA 1
ATOM 2658 C C . LYS A 1 319 ? -11.440 10.463 -10.129 1.00 97.31 319 LYS A C 1
ATOM 2660 O O . LYS A 1 319 ? -11.276 10.479 -8.911 1.00 97.31 319 LYS A O 1
ATOM 2665 N N . GLU A 1 320 ? -12.262 9.591 -10.711 1.00 97.44 320 GLU A N 1
ATOM 2666 C CA . GLU A 1 320 ? -13.046 8.621 -9.953 1.00 97.44 320 GLU A CA 1
ATOM 2667 C C . GLU A 1 320 ? -12.139 7.563 -9.307 1.00 97.44 320 GLU A C 1
ATOM 2669 O O . GLU A 1 320 ? -12.305 7.225 -8.132 1.00 97.44 320 GLU A O 1
ATOM 2674 N N . TYR A 1 321 ? -11.107 7.100 -10.023 1.00 97.81 321 TYR A N 1
ATOM 2675 C CA . TYR A 1 321 ? -10.092 6.224 -9.442 1.00 97.81 321 TYR A CA 1
ATOM 2676 C C . TYR A 1 321 ? -9.368 6.928 -8.289 1.00 97.81 321 TYR A C 1
ATOM 2678 O O . TYR A 1 321 ? -9.193 6.346 -7.213 1.00 97.81 321 TYR A O 1
ATOM 2686 N N . ARG A 1 322 ? -8.973 8.194 -8.485 1.00 96.88 322 ARG A N 1
ATOM 2687 C CA . ARG A 1 322 ? -8.312 9.002 -7.452 1.00 96.88 322 ARG A CA 1
ATOM 2688 C C . ARG A 1 322 ? -9.184 9.157 -6.208 1.00 96.88 322 ARG A C 1
ATOM 2690 O O . ARG A 1 322 ? -8.677 8.994 -5.092 1.00 96.88 322 ARG A O 1
ATOM 2697 N N . TYR A 1 323 ? -10.482 9.397 -6.390 1.00 97.25 323 TYR A N 1
ATOM 2698 C CA . TYR A 1 323 ? -11.465 9.443 -5.314 1.00 97.25 323 TYR A CA 1
ATOM 2699 C C . TYR A 1 323 ? -11.503 8.122 -4.537 1.00 97.25 323 TYR A C 1
ATOM 2701 O O . TYR A 1 323 ? -11.265 8.130 -3.330 1.00 97.25 323 TYR A O 1
ATOM 2709 N N . PHE A 1 324 ? -11.697 6.976 -5.200 1.00 98.12 324 PHE A N 1
ATOM 2710 C CA . PHE A 1 324 ? -11.751 5.676 -4.515 1.00 98.12 324 PHE A CA 1
ATOM 2711 C C . PHE A 1 324 ? -10.423 5.281 -3.856 1.00 98.12 324 PHE A C 1
ATOM 2713 O O . PHE A 1 324 ? -10.421 4.719 -2.759 1.00 98.12 324 PHE A O 1
ATOM 2720 N N . SER A 1 325 ? -9.286 5.602 -4.475 1.00 96.94 325 SER A N 1
ATOM 2721 C CA . SER A 1 325 ? -7.955 5.379 -3.899 1.00 96.94 325 SER A CA 1
ATOM 2722 C C . SER A 1 325 ? -7.759 6.202 -2.619 1.00 96.94 325 SER A C 1
ATOM 2724 O O . SER A 1 325 ? -7.324 5.682 -1.588 1.00 96.94 325 SER A O 1
ATOM 2726 N N . THR A 1 326 ? -8.180 7.470 -2.637 1.00 95.81 326 THR A N 1
ATOM 2727 C CA . THR A 1 326 ? -8.159 8.361 -1.466 1.00 95.81 326 THR A CA 1
ATOM 2728 C C . THR A 1 326 ? -9.128 7.884 -0.387 1.00 95.81 326 THR A C 1
ATOM 2730 O O . THR A 1 326 ? -8.771 7.816 0.792 1.00 95.81 326 THR A O 1
ATOM 2733 N N . LEU A 1 327 ? -10.334 7.478 -0.785 1.00 97.00 327 LEU A N 1
ATOM 2734 C CA . LEU A 1 327 ? -11.339 6.899 0.092 1.00 97.00 327 LEU A CA 1
ATOM 2735 C C . LEU A 1 327 ? -10.806 5.630 0.763 1.00 97.00 327 LEU A C 1
ATOM 2737 O O . LEU A 1 327 ? -11.003 5.450 1.963 1.00 97.00 327 LEU A O 1
ATOM 2741 N N . ARG A 1 328 ? -10.044 4.798 0.047 1.00 96.44 328 ARG A N 1
ATOM 2742 C CA . ARG A 1 328 ? -9.379 3.620 0.609 1.00 96.44 328 ARG A CA 1
ATOM 2743 C C . ARG A 1 328 ? -8.220 3.958 1.546 1.00 96.44 328 ARG A C 1
ATOM 2745 O O . ARG A 1 328 ? -8.021 3.263 2.549 1.00 96.44 328 ARG A O 1
ATOM 2752 N N . GLY A 1 329 ? -7.456 4.994 1.228 1.00 94.44 329 GLY A N 1
ATOM 2753 C CA . GLY A 1 329 ? -6.307 5.436 2.008 1.00 94.44 329 GLY A CA 1
ATOM 2754 C C . GLY A 1 329 ? -5.211 4.372 2.170 1.00 94.44 329 GLY A C 1
ATOM 2755 O O . GLY A 1 329 ? -5.270 3.264 1.637 1.00 94.44 329 GLY A O 1
ATOM 2756 N N . ASN A 1 330 ? -4.194 4.693 2.970 1.00 90.25 330 ASN A N 1
ATOM 2757 C CA . ASN A 1 330 ? -3.015 3.842 3.167 1.00 90.25 330 ASN A CA 1
ATOM 2758 C C . ASN A 1 330 ? -3.093 2.970 4.439 1.00 90.25 330 ASN A C 1
ATOM 2760 O O . ASN A 1 330 ? -2.094 2.732 5.116 1.00 90.25 330 ASN A O 1
ATOM 2764 N N . HIS A 1 331 ? -4.286 2.485 4.791 1.00 91.81 331 HIS A N 1
ATOM 2765 C CA . HIS A 1 331 ? -4.460 1.621 5.962 1.00 91.81 331 HIS A CA 1
ATOM 2766 C C . HIS A 1 331 ? -4.366 0.142 5.572 1.00 91.81 331 HIS A C 1
ATOM 2768 O O . HIS A 1 331 ? -5.176 -0.335 4.774 1.00 91.81 331 HIS A O 1
ATOM 2774 N N . PRO A 1 332 ? -3.444 -0.648 6.151 1.00 90.50 332 PRO A N 1
ATOM 2775 C CA . PRO A 1 332 ? -3.389 -2.080 5.871 1.00 90.50 332 PRO A CA 1
ATOM 2776 C C . PRO A 1 332 ? -4.605 -2.826 6.440 1.00 90.50 332 PRO A C 1
ATOM 2778 O O . PRO A 1 332 ? -4.894 -3.935 6.013 1.00 90.50 332 PRO A O 1
ATOM 2781 N N . ASN A 1 333 ? -5.334 -2.247 7.395 1.00 92.44 333 ASN A N 1
ATOM 2782 C CA . ASN A 1 333 ? -6.546 -2.845 7.939 1.00 92.44 333 ASN A CA 1
ATOM 2783 C C . ASN A 1 333 ? -7.784 -2.122 7.400 1.00 92.44 333 ASN A C 1
ATOM 2785 O O . ASN A 1 333 ? -7.995 -0.947 7.703 1.00 92.44 333 ASN A O 1
ATOM 2789 N N . LEU A 1 334 ? -8.610 -2.843 6.640 1.00 94.00 334 LEU A N 1
ATOM 2790 C CA . LEU A 1 334 ? -9.829 -2.306 6.039 1.00 94.00 334 LEU A CA 1
ATOM 2791 C C . LEU A 1 334 ? -10.831 -1.792 7.086 1.00 94.00 334 LEU A C 1
ATOM 2793 O O . LEU A 1 334 ? -11.512 -0.803 6.844 1.00 94.00 334 LEU A O 1
ATOM 2797 N N . PHE A 1 335 ? -10.889 -2.415 8.264 1.00 94.62 335 PHE A N 1
ATOM 2798 C CA . PHE A 1 335 ? -11.823 -2.036 9.328 1.00 94.62 335 PHE A CA 1
ATOM 2799 C C . PHE A 1 335 ? -11.376 -0.792 10.085 1.00 94.62 335 PHE A C 1
ATOM 2801 O O . PHE A 1 335 ? -12.208 0.030 10.448 1.00 94.62 335 PHE A O 1
ATOM 2808 N N . LEU A 1 336 ? -10.065 -0.614 10.287 1.00 96.12 336 LEU A N 1
ATOM 2809 C CA . LEU A 1 336 ? -9.557 0.659 10.805 1.00 96.12 336 LEU A CA 1
ATOM 2810 C C . LEU A 1 336 ? -9.903 1.791 9.841 1.00 96.12 336 LEU A C 1
ATOM 2812 O O . LEU A 1 336 ? -10.410 2.819 10.282 1.00 96.12 336 LEU A O 1
ATOM 2816 N N . ARG A 1 337 ? -9.734 1.554 8.531 1.00 96.62 337 ARG A N 1
ATOM 2817 C CA . ARG A 1 337 ? -10.139 2.533 7.525 1.00 96.62 337 ARG A CA 1
ATOM 2818 C C . ARG A 1 337 ? -11.631 2.839 7.582 1.00 96.62 337 ARG A C 1
ATOM 2820 O O . ARG A 1 337 ? -12.010 4.001 7.565 1.00 96.62 337 ARG A O 1
ATOM 2827 N N . TYR A 1 338 ? -12.465 1.807 7.667 1.00 97.56 338 TYR A N 1
ATOM 2828 C CA . TYR A 1 338 ? -13.906 1.975 7.812 1.00 97.56 338 TYR A CA 1
ATOM 2829 C C . TYR A 1 338 ? -14.247 2.863 9.018 1.00 97.56 338 TYR A C 1
ATOM 2831 O O . TYR A 1 338 ? -14.996 3.823 8.873 1.00 97.56 338 TYR A O 1
ATOM 2839 N N . PHE A 1 339 ? -13.639 2.620 10.185 1.00 97.44 339 PHE A N 1
ATOM 2840 C CA . PHE A 1 339 ? -13.879 3.437 11.377 1.00 97.44 339 PHE A CA 1
ATOM 2841 C C . PHE A 1 339 ? -13.422 4.894 11.244 1.00 97.44 339 PHE A C 1
ATOM 2843 O O . PHE A 1 339 ? -14.059 5.765 11.829 1.00 97.44 339 PHE A O 1
ATOM 2850 N N . GLU A 1 340 ? -12.380 5.185 10.461 1.00 96.38 340 GLU A N 1
ATOM 2851 C CA . GLU A 1 340 ? -11.961 6.568 10.170 1.00 96.38 340 GLU A CA 1
ATOM 2852 C C . GLU A 1 340 ? -13.014 7.351 9.388 1.00 96.38 340 GLU A C 1
ATOM 2854 O O . GLU A 1 340 ? -13.197 8.546 9.619 1.00 96.38 340 GLU A O 1
ATOM 2859 N N . ILE A 1 341 ? -13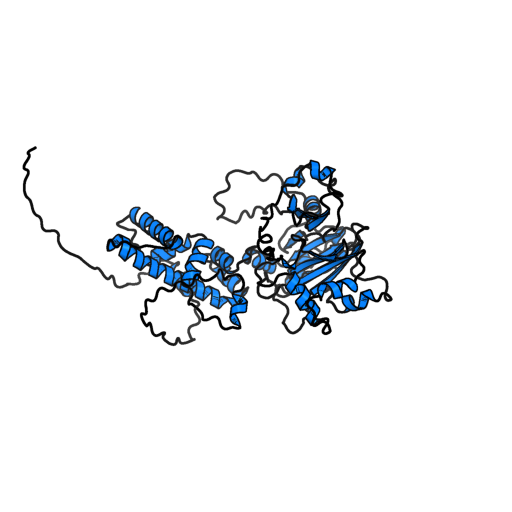.697 6.687 8.454 1.00 97.12 341 ILE A N 1
ATOM 2860 C CA . ILE A 1 341 ? -14.689 7.324 7.580 1.00 97.12 341 ILE A CA 1
ATOM 2861 C C . ILE A 1 341 ? -16.127 7.105 8.055 1.00 97.12 341 ILE A C 1
ATOM 2863 O O . ILE A 1 341 ? -17.037 7.690 7.487 1.00 97.12 341 ILE A O 1
ATOM 2867 N N . ARG A 1 342 ? -16.351 6.311 9.108 1.00 96.31 342 ARG A N 1
ATOM 2868 C CA . ARG A 1 342 ? -17.675 5.866 9.578 1.00 96.31 342 ARG A CA 1
ATOM 2869 C C . ARG A 1 342 ? -18.691 6.994 9.786 1.00 96.31 342 ARG A C 1
ATOM 2871 O O . ARG A 1 342 ? -19.878 6.794 9.561 1.00 96.31 342 ARG A O 1
ATOM 2878 N N . GLN A 1 343 ? -18.242 8.174 10.216 1.00 95.38 343 GLN A N 1
ATOM 2879 C CA . GLN A 1 343 ? -19.122 9.333 10.438 1.00 95.38 343 GLN A CA 1
ATOM 2880 C C . GLN A 1 343 ? -19.483 10.091 9.149 1.00 95.38 343 GLN A C 1
ATOM 2882 O O . GLN A 1 343 ? -20.356 10.955 9.160 1.00 95.38 343 GLN A O 1
ATOM 2887 N N . LYS A 1 344 ? -18.824 9.783 8.030 1.00 96.75 344 LYS A N 1
ATOM 2888 C CA . LYS A 1 344 ? -19.034 10.412 6.728 1.00 96.75 344 LYS A CA 1
ATOM 2889 C C . LYS A 1 344 ? -19.932 9.512 5.886 1.00 96.75 344 LYS A C 1
ATOM 2891 O O . LYS A 1 344 ? -19.468 8.583 5.234 1.00 96.75 344 LYS A O 1
ATOM 2896 N N . LYS A 1 345 ? -21.241 9.775 5.924 1.00 94.56 345 LYS A N 1
ATOM 2897 C CA . LYS A 1 345 ? -22.263 8.916 5.300 1.00 94.56 345 LYS A CA 1
ATOM 2898 C C . LYS A 1 345 ? -21.976 8.607 3.827 1.00 94.56 345 LYS A C 1
ATOM 2900 O O . LYS A 1 345 ? -22.061 7.452 3.426 1.00 94.56 345 LYS A O 1
ATOM 2905 N N . GLU A 1 346 ? -21.642 9.626 3.044 1.00 96.56 346 GLU A N 1
ATOM 2906 C CA . GLU A 1 346 ? -21.366 9.475 1.610 1.00 96.56 346 GLU A CA 1
ATOM 2907 C C . GLU A 1 346 ? -20.138 8.588 1.369 1.00 96.56 346 GLU A C 1
ATOM 2909 O O . GLU A 1 346 ? -20.215 7.622 0.612 1.00 96.56 346 GLU A O 1
ATOM 2914 N N . ASP A 1 347 ? -19.052 8.836 2.104 1.00 97.25 347 ASP A N 1
ATOM 2915 C CA . ASP A 1 347 ? -17.829 8.032 2.053 1.00 97.25 347 ASP A CA 1
ATOM 2916 C C . ASP A 1 347 ? -18.085 6.573 2.450 1.00 97.25 347 ASP A C 1
ATOM 2918 O O . ASP A 1 347 ? -17.562 5.667 1.809 1.00 97.25 347 ASP A O 1
ATOM 2922 N N . VAL A 1 348 ? -18.910 6.311 3.470 1.00 97.31 348 VAL A N 1
ATOM 2923 C CA . VAL A 1 348 ? -19.269 4.940 3.876 1.00 97.31 348 VAL A CA 1
ATOM 2924 C C . VAL A 1 348 ? -20.015 4.209 2.764 1.00 97.31 348 VAL A C 1
ATOM 2926 O O . VAL A 1 348 ? -19.678 3.064 2.466 1.00 97.31 348 VAL A O 1
ATOM 2929 N N . VAL A 1 349 ? -20.993 4.859 2.126 1.00 96.94 349 VAL A N 1
ATOM 2930 C CA . VAL A 1 349 ? -21.739 4.265 1.004 1.00 96.94 349 VAL A CA 1
ATOM 2931 C C . VAL A 1 349 ? -20.779 3.910 -0.130 1.00 96.94 349 VAL A C 1
ATOM 2933 O O . VAL A 1 349 ? -20.736 2.757 -0.561 1.00 96.94 349 VAL A O 1
ATOM 2936 N N . ARG A 1 350 ? -19.926 4.856 -0.538 1.00 97.69 350 ARG A N 1
ATOM 2937 C CA . ARG A 1 350 ? -18.917 4.634 -1.583 1.00 97.69 350 ARG A CA 1
ATOM 2938 C C . ARG A 1 350 ? -17.880 3.581 -1.196 1.00 97.69 350 ARG A C 1
ATOM 2940 O O . ARG A 1 350 ? -17.429 2.809 -2.036 1.00 97.69 350 ARG A O 1
ATOM 2947 N N . PHE A 1 351 ? -17.515 3.482 0.076 1.00 97.38 351 PHE A N 1
ATOM 2948 C CA . PHE A 1 351 ? -16.572 2.471 0.547 1.00 97.38 351 PHE A CA 1
ATOM 2949 C C . PHE A 1 351 ? -17.191 1.069 0.543 1.00 97.38 351 PHE A C 1
ATOM 2951 O O . PHE A 1 351 ? -16.513 0.093 0.220 1.00 97.38 351 PHE A O 1
ATOM 2958 N N . CYS A 1 352 ? -18.487 0.958 0.840 1.00 96.31 352 CYS A N 1
ATOM 2959 C CA . CYS A 1 352 ? -19.242 -0.282 0.686 1.00 96.31 352 CYS A CA 1
ATOM 2960 C C . CYS A 1 352 ? -19.394 -0.683 -0.787 1.00 96.31 352 CYS A C 1
ATOM 2962 O O . CYS A 1 352 ? -19.264 -1.866 -1.086 1.00 96.31 352 CYS A O 1
ATOM 2964 N N . GLU A 1 353 ? -19.593 0.266 -1.710 1.00 95.69 353 GLU A N 1
ATOM 2965 C CA . GLU A 1 353 ? -19.537 0.001 -3.160 1.00 95.69 353 GLU A CA 1
ATOM 2966 C C . GLU A 1 353 ? -18.157 -0.538 -3.559 1.00 95.69 353 GLU A C 1
ATOM 2968 O O . GLU A 1 353 ? -18.039 -1.573 -4.221 1.00 95.69 353 GLU A O 1
ATOM 2973 N N . LEU A 1 354 ? -17.097 0.121 -3.079 1.00 95.94 354 LEU A N 1
ATOM 2974 C CA . LEU A 1 354 ? -15.718 -0.281 -3.324 1.00 95.94 354 LEU A CA 1
ATOM 2975 C C . LEU A 1 354 ? -15.443 -1.700 -2.819 1.00 95.94 354 LEU A C 1
ATOM 2977 O O . LEU A 1 354 ? -14.707 -2.428 -3.481 1.00 95.94 354 LEU A O 1
ATOM 2981 N N . TYR A 1 355 ? -16.039 -2.118 -1.696 1.00 95.25 355 TYR A N 1
ATOM 2982 C CA . TYR A 1 355 ? -15.877 -3.430 -1.055 1.00 95.25 355 TYR A CA 1
ATOM 2983 C C . TYR A 1 355 ? -17.193 -4.205 -0.923 1.00 95.25 355 TYR A C 1
ATOM 2985 O O . TYR A 1 355 ? -17.507 -4.738 0.142 1.00 95.25 355 TYR A O 1
ATOM 2993 N N . GLU A 1 356 ? -17.927 -4.333 -2.032 1.00 94.25 356 GLU A N 1
ATOM 2994 C CA . GLU A 1 356 ? -19.273 -4.933 -2.077 1.00 94.25 356 GLU A CA 1
ATOM 2995 C C . GLU A 1 356 ? -19.375 -6.287 -1.342 1.00 94.25 356 GLU A C 1
ATOM 2997 O O . GLU A 1 356 ? -20.315 -6.546 -0.593 1.00 94.25 356 GLU A O 1
ATOM 3002 N N . LYS A 1 357 ? -18.359 -7.149 -1.484 1.00 93.12 357 LYS A N 1
ATOM 3003 C CA . LYS A 1 357 ? -18.347 -8.502 -0.904 1.00 93.12 357 LYS A CA 1
ATOM 3004 C C . LYS A 1 357 ? -18.138 -8.494 0.607 1.00 93.12 357 LYS A C 1
ATOM 3006 O O . LYS A 1 357 ? -18.481 -9.466 1.274 1.00 93.12 357 LYS A O 1
ATOM 3011 N N . GLN A 1 358 ? -17.555 -7.424 1.138 1.00 93.50 358 GLN A N 1
ATOM 3012 C CA . GLN A 1 358 ? -17.276 -7.235 2.556 1.00 93.50 358 GLN A CA 1
ATOM 3013 C C . GLN A 1 358 ? -18.298 -6.319 3.242 1.00 93.50 358 GLN A C 1
ATOM 3015 O O . GLN A 1 358 ? -18.220 -6.177 4.459 1.00 93.50 358 GLN A O 1
ATOM 3020 N N . ALA A 1 359 ? -19.266 -5.753 2.511 1.00 93.75 359 ALA A N 1
ATOM 3021 C CA . ALA A 1 359 ? -20.245 -4.808 3.054 1.00 93.75 359 ALA A CA 1
ATOM 3022 C C . ALA A 1 359 ? -20.975 -5.347 4.298 1.00 93.75 359 ALA A C 1
ATOM 3024 O O . ALA A 1 359 ? -21.028 -4.678 5.326 1.00 93.75 359 ALA A O 1
ATOM 3025 N N . HIS A 1 360 ? -21.419 -6.608 4.252 1.00 94.69 360 HIS A N 1
ATOM 3026 C CA . HIS A 1 360 ? -22.074 -7.276 5.383 1.00 94.69 360 HIS A CA 1
ATOM 3027 C C . HIS A 1 360 ? -21.193 -7.363 6.641 1.00 94.69 360 HIS A C 1
ATOM 3029 O O . HIS A 1 360 ? -21.702 -7.380 7.757 1.00 94.69 360 HIS A O 1
ATOM 3035 N N . ILE A 1 361 ? -19.867 -7.412 6.478 1.00 93.94 361 ILE A N 1
ATOM 3036 C CA . ILE A 1 361 ? -18.946 -7.445 7.614 1.00 93.94 361 ILE A CA 1
ATOM 3037 C C . ILE A 1 361 ? -18.965 -6.086 8.315 1.00 93.94 361 ILE A C 1
ATOM 3039 O O . ILE A 1 361 ? -18.927 -6.038 9.539 1.00 93.94 361 ILE A O 1
ATOM 3043 N N . PHE A 1 362 ? -19.063 -4.975 7.579 1.00 95.88 362 PHE A N 1
ATOM 3044 C CA . PHE A 1 362 ? -19.193 -3.654 8.197 1.00 95.88 362 PHE A CA 1
ATOM 3045 C C . PHE A 1 362 ? -20.478 -3.544 9.029 1.00 95.88 362 PHE A C 1
ATOM 3047 O O . PHE A 1 362 ? -20.418 -3.050 10.153 1.00 95.88 362 PHE A O 1
ATOM 3054 N N . ASP A 1 363 ? -21.596 -4.107 8.555 1.00 95.56 363 ASP A N 1
ATOM 3055 C CA . ASP A 1 363 ? -22.836 -4.194 9.341 1.00 95.56 363 ASP A CA 1
ATOM 3056 C C . ASP A 1 363 ? -22.644 -5.006 10.641 1.00 95.56 363 ASP A C 1
ATOM 3058 O O . ASP A 1 363 ? -23.143 -4.610 11.698 1.00 95.56 363 ASP A O 1
ATOM 3062 N N . ASP A 1 364 ? -21.877 -6.105 10.607 1.00 95.69 364 ASP A N 1
ATOM 3063 C CA . ASP A 1 364 ? -21.543 -6.872 11.819 1.00 95.69 364 ASP A CA 1
ATOM 3064 C C . ASP A 1 364 ? -20.759 -6.019 12.833 1.00 95.69 364 ASP A C 1
ATOM 3066 O O . ASP A 1 364 ? -20.986 -6.112 14.043 1.00 95.69 364 ASP A O 1
ATOM 3070 N N . TYR A 1 365 ? -19.836 -5.177 12.355 1.00 96.19 365 TYR A N 1
ATOM 3071 C CA . TYR A 1 365 ? -19.063 -4.263 13.199 1.00 96.19 365 TYR A CA 1
ATOM 3072 C C . TYR A 1 365 ? -19.936 -3.146 13.792 1.00 96.19 365 TYR A C 1
ATOM 3074 O O . TYR A 1 365 ? -19.786 -2.833 14.976 1.00 96.19 365 TYR A O 1
ATOM 3082 N N . GLU A 1 366 ? -20.881 -2.595 13.025 1.00 96.94 366 GLU A N 1
ATOM 3083 C CA . GLU A 1 366 ? -21.881 -1.646 13.534 1.00 96.94 366 GLU A CA 1
ATOM 3084 C C . GLU A 1 366 ? -22.757 -2.278 14.615 1.00 96.94 366 GLU A C 1
ATOM 3086 O O . GLU A 1 366 ? -22.967 -1.702 15.688 1.00 96.94 366 GLU A O 1
ATOM 3091 N N . HIS A 1 367 ? -23.217 -3.505 14.375 1.00 96.62 367 HIS A N 1
ATOM 3092 C CA . HIS A 1 367 ? -23.977 -4.252 15.362 1.00 96.62 367 HIS A CA 1
ATOM 3093 C C . HIS A 1 367 ? -23.152 -4.509 16.629 1.00 96.62 367 HIS A C 1
ATOM 3095 O O . HIS A 1 367 ? -23.644 -4.310 17.740 1.00 96.62 367 HIS A O 1
ATOM 3101 N N . ALA A 1 368 ? -21.881 -4.893 16.490 1.00 96.81 368 ALA A N 1
ATOM 3102 C CA . ALA A 1 368 ? -20.989 -5.115 17.623 1.00 96.81 368 ALA A CA 1
ATOM 3103 C C . ALA A 1 368 ? -20.760 -3.837 18.448 1.00 96.81 368 ALA A C 1
ATOM 3105 O O . ALA A 1 368 ? -20.784 -3.897 19.678 1.00 96.81 368 ALA A O 1
ATOM 3106 N N . LEU A 1 369 ? -20.596 -2.673 17.806 1.00 97.19 369 LEU A N 1
ATOM 3107 C CA . LEU A 1 369 ? -20.521 -1.387 18.510 1.00 97.19 369 LEU A CA 1
ATOM 3108 C C . LEU A 1 369 ? -21.816 -1.068 19.261 1.00 97.19 369 LEU A C 1
ATOM 3110 O O . LEU A 1 369 ? -21.774 -0.610 20.404 1.00 97.19 369 LEU A O 1
ATOM 3114 N N . PHE A 1 370 ? -22.966 -1.359 18.657 1.00 97.75 370 PHE A N 1
ATOM 3115 C CA . PHE A 1 370 ? -24.257 -1.196 19.315 1.00 97.75 370 PHE A CA 1
ATOM 3116 C C . PHE A 1 370 ? -24.404 -2.090 20.553 1.00 97.75 370 PHE A C 1
ATOM 3118 O O . PHE A 1 370 ? -24.836 -1.622 21.611 1.00 97.75 370 PHE A O 1
ATOM 3125 N N . GLN A 1 371 ? -23.988 -3.356 20.463 1.00 97.81 371 GLN A N 1
ATOM 3126 C CA . GLN A 1 371 ? -23.972 -4.260 21.616 1.00 97.81 371 GLN A CA 1
ATOM 3127 C C . GLN A 1 371 ? -22.993 -3.792 22.696 1.00 97.81 371 GLN A C 1
ATOM 3129 O O . GLN A 1 371 ? -23.329 -3.818 23.881 1.00 97.81 371 GLN A O 1
ATOM 3134 N N . ALA A 1 372 ? -21.821 -3.290 22.301 1.00 97.31 372 ALA A N 1
ATOM 3135 C CA . ALA A 1 372 ? -20.861 -2.713 23.232 1.00 97.31 372 ALA A CA 1
ATOM 3136 C C . ALA A 1 372 ? -21.460 -1.523 23.996 1.00 97.31 372 ALA A C 1
ATOM 3138 O O . ALA A 1 372 ? -21.349 -1.460 25.219 1.00 97.31 372 ALA A O 1
ATOM 3139 N N . ALA A 1 373 ? -22.162 -0.619 23.307 1.00 98.31 373 ALA A N 1
ATOM 3140 C CA . ALA A 1 373 ? -22.825 0.521 23.935 1.00 98.31 373 ALA A CA 1
ATOM 3141 C C . ALA A 1 373 ? -23.927 0.093 24.920 1.00 98.31 373 ALA A C 1
ATOM 3143 O O . ALA A 1 373 ? -24.039 0.656 26.012 1.00 98.31 373 ALA A O 1
ATOM 3144 N N . LYS A 1 374 ? -24.718 -0.934 24.579 1.00 98.00 374 LYS A N 1
ATOM 3145 C CA . LYS A 1 374 ? -25.710 -1.519 25.497 1.00 98.00 374 LYS A CA 1
ATOM 3146 C C . LYS A 1 374 ? -25.053 -2.081 26.753 1.00 98.00 374 LYS A C 1
ATOM 3148 O O . LYS A 1 374 ? -25.493 -1.775 27.862 1.00 98.00 374 LYS A O 1
ATOM 3153 N N . GLN A 1 375 ? -23.990 -2.863 26.582 1.00 97.94 375 GLN A N 1
ATOM 3154 C CA . GLN A 1 375 ? -23.278 -3.475 27.696 1.00 97.94 375 GLN A CA 1
ATOM 3155 C C . GLN A 1 375 ? -22.630 -2.421 28.601 1.00 97.94 375 GLN A C 1
ATOM 3157 O O . GLN A 1 375 ? -22.751 -2.505 29.823 1.00 97.94 375 GLN A O 1
ATOM 3162 N N . LEU A 1 376 ? -22.000 -1.399 28.018 1.00 98.00 376 LEU A N 1
ATOM 3163 C CA . LEU A 1 376 ? -21.444 -0.264 28.757 1.00 98.00 376 LEU A CA 1
ATOM 3164 C C . LEU A 1 376 ? -22.530 0.487 29.535 1.00 98.00 376 LEU A C 1
ATOM 3166 O O . LEU A 1 376 ? -22.304 0.849 30.686 1.00 98.00 376 LEU A O 1
ATOM 3170 N N . GLY A 1 377 ? -23.727 0.654 28.965 1.00 98.06 377 GLY A N 1
ATOM 3171 C CA . GLY A 1 377 ? -24.866 1.253 29.664 1.00 98.06 377 GLY A CA 1
ATOM 3172 C C . GLY A 1 377 ? -25.282 0.454 30.898 1.00 98.06 377 GLY A C 1
ATOM 3173 O O . GLY A 1 377 ? -25.449 1.015 31.979 1.00 98.06 377 GLY A O 1
ATOM 3174 N N . GLN A 1 378 ? -25.368 -0.873 30.783 1.00 97.94 378 GLN A N 1
ATOM 3175 C CA . GLN A 1 378 ? -25.646 -1.737 31.934 1.00 97.94 378 GLN A CA 1
ATOM 3176 C C . GLN A 1 378 ? -24.541 -1.639 32.990 1.00 97.94 378 GLN A C 1
ATOM 3178 O O . GLN A 1 378 ? -24.827 -1.490 34.179 1.00 97.94 378 GLN A O 1
ATOM 3183 N N . MET A 1 379 ? -23.276 -1.685 32.562 1.00 98.12 379 MET A N 1
ATOM 3184 C CA . MET A 1 379 ? -22.122 -1.541 33.449 1.00 98.12 379 MET A CA 1
ATOM 3185 C C . MET A 1 379 ? -22.138 -0.196 34.182 1.00 98.12 379 MET A C 1
ATOM 3187 O O . MET A 1 379 ? -21.859 -0.149 35.378 1.00 98.12 379 MET A O 1
ATOM 3191 N N . TYR A 1 380 ? -22.537 0.878 33.498 1.00 98.44 380 TYR A N 1
ATOM 3192 C CA . TYR A 1 380 ? -22.666 2.210 34.080 1.00 98.44 380 TYR A CA 1
ATOM 3193 C C . TYR A 1 380 ? -23.687 2.218 35.215 1.00 98.44 380 TYR A C 1
ATOM 3195 O O . TYR A 1 380 ? -23.376 2.659 36.320 1.00 98.44 380 TYR A O 1
ATOM 3203 N N . VAL A 1 381 ? -24.879 1.662 34.970 1.00 98.00 381 VAL A N 1
ATOM 3204 C CA . VAL A 1 381 ? -25.938 1.543 35.981 1.00 98.00 381 VAL A CA 1
ATOM 3205 C C . VAL A 1 381 ? -25.447 0.737 37.182 1.00 98.00 381 VAL A C 1
ATOM 3207 O O . VAL A 1 381 ? -25.614 1.157 38.325 1.00 98.00 381 VAL A O 1
ATOM 3210 N N . TYR A 1 382 ? -24.818 -0.416 36.954 1.00 98.19 382 TYR A N 1
ATOM 3211 C CA . TYR A 1 382 ? -24.321 -1.240 38.054 1.00 98.19 382 TYR A CA 1
ATOM 3212 C C . TYR A 1 382 ? -23.249 -0.532 38.880 1.00 98.19 382 TYR A C 1
ATOM 3214 O O . TYR A 1 382 ? -23.310 -0.594 40.104 1.00 98.19 382 TYR A O 1
ATOM 3222 N N . ARG A 1 383 ? -22.297 0.138 38.228 1.00 97.75 383 ARG A N 1
ATOM 3223 C CA . ARG A 1 383 ? -21.171 0.779 38.906 1.00 97.75 383 ARG A CA 1
ATOM 3224 C C . ARG A 1 383 ? -21.558 2.074 39.609 1.00 97.75 383 ARG A C 1
ATOM 3226 O O . ARG A 1 383 ? -21.245 2.227 40.776 1.00 97.75 383 ARG A O 1
ATOM 3233 N N . TYR A 1 384 ? -22.197 3.002 38.902 1.00 97.69 384 TYR A N 1
ATOM 3234 C CA . TYR A 1 384 ? -22.378 4.380 39.374 1.00 97.69 384 TYR A CA 1
ATOM 3235 C C . TYR A 1 384 ? -23.754 4.663 39.974 1.00 97.69 384 TYR A C 1
ATOM 3237 O O . TYR A 1 384 ? -23.899 5.649 40.686 1.00 97.69 384 TYR A O 1
ATOM 3245 N N . ILE A 1 385 ? -24.764 3.833 39.686 1.00 97.19 385 ILE A N 1
ATOM 3246 C CA . ILE A 1 385 ? -26.120 4.008 40.237 1.00 97.19 385 ILE A CA 1
ATOM 3247 C C . ILE A 1 385 ? -26.370 3.010 41.366 1.00 97.19 385 ILE A C 1
ATOM 3249 O O . ILE A 1 385 ? -26.898 3.373 42.408 1.00 97.19 385 ILE A O 1
ATOM 3253 N N . LYS A 1 386 ? -25.983 1.745 41.171 1.00 97.75 386 LYS A N 1
ATOM 3254 C CA . LYS A 1 386 ? -26.164 0.673 42.166 1.00 97.75 386 LYS A CA 1
ATOM 3255 C C . LYS A 1 386 ? -24.946 0.456 43.070 1.00 97.75 386 LYS A C 1
ATOM 3257 O O . LYS A 1 386 ? -24.954 -0.509 43.828 1.00 97.75 386 LYS A O 1
ATOM 3262 N N . ASP A 1 387 ? -23.917 1.290 42.925 1.00 97.31 387 ASP A N 1
ATOM 3263 C CA . ASP A 1 387 ? -22.670 1.267 43.699 1.00 97.31 387 ASP A CA 1
ATOM 3264 C C . ASP A 1 387 ? -22.013 -0.125 43.805 1.00 97.31 387 ASP A C 1
ATOM 3266 O O . ASP A 1 387 ? -21.544 -0.565 44.853 1.00 97.31 387 ASP A O 1
ATOM 3270 N N . LYS A 1 388 ? -22.018 -0.888 42.701 1.00 98.12 388 LYS A N 1
ATOM 3271 C CA . LYS A 1 388 ? -21.377 -2.207 42.654 1.00 98.12 388 LYS A CA 1
ATOM 3272 C C . LYS A 1 388 ? -19.957 -2.105 42.122 1.00 98.12 388 LYS A C 1
ATOM 3274 O O . LYS A 1 388 ? -19.727 -1.641 41.003 1.00 98.12 388 LYS A O 1
ATOM 3279 N N . TYR A 1 389 ? -19.010 -2.655 42.877 1.00 96.38 389 TYR A N 1
ATOM 3280 C CA . TYR A 1 389 ? -17.647 -2.843 42.398 1.00 96.38 389 TYR A CA 1
ATOM 3281 C C . TYR A 1 389 ? -17.617 -3.790 41.190 1.00 96.38 389 TYR A C 1
ATOM 3283 O O . TYR A 1 389 ? -18.223 -4.864 41.207 1.00 96.38 389 TYR A O 1
ATOM 3291 N N . MET A 1 390 ? -16.894 -3.398 40.139 1.00 96.94 390 MET A N 1
ATOM 3292 C CA . MET A 1 390 ? -16.691 -4.218 38.947 1.00 96.94 390 MET A CA 1
ATOM 3293 C C . MET A 1 390 ? -15.290 -4.047 38.374 1.00 96.94 390 MET A C 1
ATOM 3295 O O . MET A 1 390 ? -14.762 -2.934 38.287 1.00 96.94 390 MET A O 1
ATOM 3299 N N . THR A 1 391 ? -14.718 -5.159 37.926 1.00 97.00 391 THR A N 1
ATOM 3300 C CA . THR A 1 391 ? -13.489 -5.184 37.139 1.00 97.00 391 THR A CA 1
ATOM 3301 C C . THR A 1 391 ? -13.844 -5.126 35.656 1.00 97.00 391 THR A C 1
ATOM 3303 O O . THR A 1 391 ? -14.725 -5.840 35.178 1.00 97.00 391 THR A O 1
ATOM 3306 N N . LEU A 1 392 ? -13.179 -4.235 34.924 1.00 95.81 392 LEU A N 1
ATOM 3307 C CA . LEU A 1 392 ? -13.408 -4.010 33.500 1.00 95.81 392 LEU A CA 1
ATOM 3308 C C . LEU A 1 392 ? -12.074 -4.077 32.759 1.00 95.81 392 LEU A C 1
ATOM 3310 O O . LEU A 1 392 ? -11.056 -3.664 33.323 1.00 95.81 392 LEU A O 1
ATOM 3314 N N . PRO A 1 393 ? -12.053 -4.555 31.505 1.00 95.75 393 PRO A N 1
ATOM 3315 C CA . PRO A 1 393 ? -10.878 -4.391 30.668 1.00 95.75 393 PRO A CA 1
ATOM 3316 C C . PRO A 1 393 ? -10.604 -2.908 30.385 1.00 95.75 393 PRO A C 1
ATOM 3318 O O . PRO A 1 393 ? -11.438 -2.030 30.629 1.00 95.75 393 PRO A O 1
ATOM 3321 N N . LYS A 1 394 ? -9.387 -2.628 29.910 1.00 95.31 394 LYS A N 1
ATOM 3322 C CA . LYS A 1 394 ? -8.842 -1.270 29.807 1.00 95.31 394 LYS A CA 1
ATOM 3323 C C . LYS A 1 394 ? -9.717 -0.357 28.948 1.00 95.31 394 LYS A C 1
ATOM 3325 O O . LYS A 1 394 ? -10.010 0.760 29.368 1.00 95.31 394 LYS A O 1
ATOM 3330 N N . GLU A 1 395 ? -10.121 -0.827 27.772 1.00 95.62 395 GLU A N 1
ATOM 3331 C CA . GLU A 1 395 ? -10.945 -0.073 26.832 1.00 95.62 395 GLU A CA 1
ATOM 3332 C C . GLU A 1 395 ? -12.334 0.247 27.413 1.00 95.62 395 GLU A C 1
ATOM 3334 O O . GLU A 1 395 ? -12.743 1.406 27.383 1.00 95.62 395 GLU A O 1
ATOM 3339 N N . GLU A 1 396 ? -13.047 -0.717 28.013 1.00 97.44 396 GLU A N 1
ATOM 3340 C CA . GLU A 1 396 ? -14.353 -0.436 28.628 1.00 97.44 396 GLU A CA 1
ATOM 3341 C C . GLU A 1 396 ? -14.245 0.458 29.855 1.00 97.44 396 GLU A C 1
ATOM 3343 O O . GLU A 1 396 ? -15.086 1.334 30.036 1.00 97.44 396 GLU A O 1
ATOM 3348 N N . TYR A 1 397 ? -13.221 0.271 30.691 1.00 97.75 397 TYR A N 1
ATOM 3349 C CA . TYR A 1 397 ? -12.994 1.142 31.841 1.00 97.75 397 TYR A CA 1
ATOM 3350 C C . TYR A 1 397 ? -12.778 2.594 31.406 1.00 97.75 397 TYR A C 1
ATOM 3352 O O . TYR A 1 397 ? -13.388 3.501 31.971 1.00 97.75 397 TYR A O 1
ATOM 3360 N N . TYR A 1 398 ? -11.940 2.802 30.387 1.00 97.69 398 TYR A N 1
ATOM 3361 C CA . TYR A 1 398 ? -11.683 4.117 29.808 1.00 97.69 398 TYR A CA 1
ATOM 3362 C C . TYR A 1 398 ? -12.981 4.785 29.328 1.00 97.69 398 TYR A C 1
ATOM 3364 O O . TYR A 1 398 ? -13.278 5.910 29.730 1.00 97.69 398 TYR A O 1
ATOM 3372 N N . LEU A 1 399 ? -13.794 4.068 28.548 1.00 97.88 399 LEU A N 1
ATOM 3373 C CA . LEU A 1 399 ? -15.057 4.590 28.019 1.00 97.88 399 LEU A CA 1
ATOM 3374 C C . LEU A 1 399 ? -16.083 4.859 29.120 1.00 97.88 399 LEU A C 1
ATOM 3376 O O . LEU A 1 399 ? -16.746 5.895 29.114 1.00 97.88 399 LEU A O 1
ATOM 3380 N N . LEU A 1 400 ? -16.198 3.956 30.095 1.00 98.06 400 LEU A N 1
ATOM 3381 C CA . LEU A 1 400 ? -17.132 4.105 31.205 1.00 98.06 400 LEU A CA 1
ATOM 3382 C C . LEU A 1 400 ? -16.774 5.307 32.086 1.00 98.06 400 LEU A C 1
ATOM 3384 O O . LEU A 1 400 ? -17.662 6.051 32.506 1.00 98.06 400 LEU A O 1
ATOM 3388 N N . LYS A 1 401 ? -15.474 5.523 32.320 1.00 98.19 401 LYS A N 1
ATOM 3389 C CA . LYS A 1 401 ? -14.956 6.704 33.012 1.00 98.19 401 LYS A CA 1
ATOM 3390 C C . LYS A 1 401 ? -15.313 7.981 32.247 1.00 98.19 401 LYS A C 1
ATOM 3392 O O . LYS A 1 401 ? -15.876 8.886 32.852 1.00 98.19 401 LYS A O 1
ATOM 3397 N N . LYS A 1 402 ? -15.091 8.016 30.928 1.00 98.06 402 LYS A N 1
ATOM 3398 C CA . LYS A 1 402 ? -15.450 9.158 30.068 1.00 98.06 402 LYS A CA 1
ATOM 3399 C C . LYS A 1 402 ? -16.954 9.462 30.098 1.00 98.06 402 LYS A C 1
ATOM 3401 O O . LYS A 1 402 ? -17.347 10.620 30.210 1.00 98.06 402 LYS A O 1
ATOM 3406 N N . CYS A 1 403 ? -17.806 8.431 30.088 1.00 98.19 403 CYS A N 1
ATOM 3407 C CA . CYS A 1 403 ? -19.257 8.590 30.261 1.00 98.19 403 CYS A CA 1
ATOM 3408 C C . CYS A 1 403 ? -19.605 9.233 31.611 1.00 98.19 403 CYS A C 1
ATOM 3410 O O . CYS A 1 403 ? -20.501 10.070 31.701 1.00 98.19 403 CYS A O 1
ATOM 3412 N N . HIS A 1 404 ? -18.912 8.829 32.679 1.00 98.31 404 HIS A N 1
ATOM 3413 C CA . HIS A 1 404 ? -19.143 9.379 34.010 1.00 98.31 404 HIS A CA 1
ATOM 3414 C C . HIS A 1 404 ? -18.651 10.822 34.133 1.00 98.31 404 HIS A C 1
ATOM 3416 O O . HIS A 1 404 ? -19.361 11.653 34.688 1.00 98.31 404 HIS A O 1
ATOM 3422 N N . GLU A 1 405 ? -17.493 11.144 33.561 1.00 98.25 405 GLU A N 1
ATOM 3423 C CA . GLU A 1 405 ? -16.986 12.518 33.483 1.00 98.25 405 GLU A CA 1
ATOM 3424 C C . GLU A 1 405 ? -17.964 13.431 32.734 1.00 98.25 405 GLU A C 1
ATOM 3426 O O . GLU A 1 405 ? -18.289 14.506 33.231 1.00 98.25 405 GLU A O 1
ATOM 3431 N N . TRP A 1 406 ? -18.516 12.976 31.605 1.00 98.06 406 TRP A N 1
ATOM 3432 C CA . TRP A 1 406 ? -19.554 13.707 30.873 1.00 98.06 406 TRP A CA 1
ATOM 3433 C C . TRP A 1 406 ? -20.823 13.933 31.715 1.00 98.06 406 TRP A C 1
ATOM 3435 O O . TRP A 1 406 ? -21.345 15.045 31.756 1.00 98.06 406 TRP A O 1
ATOM 3445 N N . TYR A 1 407 ? -21.290 12.925 32.460 1.00 98.25 407 TYR A N 1
ATOM 3446 C CA . TYR A 1 407 ? -22.408 13.090 33.405 1.00 98.25 407 TYR A CA 1
ATOM 3447 C C . TYR A 1 407 ? -22.119 14.142 34.484 1.00 98.25 407 TYR A C 1
ATOM 3449 O O . TYR A 1 407 ? -22.990 14.941 34.825 1.00 98.25 407 TYR A O 1
ATOM 3457 N N . LEU A 1 408 ? -20.899 14.154 35.026 1.00 98.19 408 LEU A N 1
ATOM 3458 C CA . LEU A 1 408 ? -20.510 15.076 36.092 1.00 98.19 408 LEU A CA 1
ATOM 3459 C C . LEU A 1 408 ? -20.464 16.542 35.642 1.00 98.19 408 LEU A C 1
ATOM 3461 O O . LEU A 1 408 ? -20.608 17.413 36.498 1.00 98.19 408 LEU A O 1
ATOM 3465 N N . GLN A 1 409 ? -20.307 16.817 34.343 1.00 98.19 409 GLN A N 1
ATOM 3466 C CA . GLN A 1 409 ? -20.322 18.183 33.804 1.00 98.19 409 GLN A CA 1
ATOM 3467 C C . GLN A 1 409 ? -21.686 18.877 33.981 1.00 98.19 409 GLN A C 1
ATOM 3469 O O . GLN A 1 409 ? -21.721 20.061 34.301 1.00 98.19 409 GLN A O 1
ATOM 3474 N N . ASP A 1 410 ? -22.801 18.156 33.818 1.00 98.00 410 ASP A N 1
ATOM 3475 C CA . ASP A 1 410 ? -24.156 18.661 34.087 1.00 98.00 410 ASP A CA 1
ATOM 3476 C C . ASP A 1 410 ? -25.077 17.499 34.484 1.00 98.00 410 ASP A C 1
ATOM 3478 O O . ASP A 1 410 ? -25.741 16.879 33.653 1.00 98.00 410 ASP A O 1
ATOM 3482 N N . ARG A 1 411 ? -25.152 17.200 35.783 1.00 97.31 411 ARG A N 1
ATOM 3483 C CA . ARG A 1 411 ? -25.932 16.056 36.291 1.00 97.31 411 ARG A CA 1
ATOM 3484 C C . ARG A 1 411 ? -27.433 16.154 36.000 1.00 97.31 411 ARG A C 1
ATOM 3486 O O . ARG A 1 411 ? -28.115 15.126 36.000 1.00 97.31 411 ARG A O 1
ATOM 3493 N N . ALA A 1 412 ? -27.959 17.364 35.800 1.00 96.31 412 ALA A N 1
ATOM 3494 C CA . ALA A 1 412 ? -29.377 17.573 35.541 1.00 96.31 412 ALA A CA 1
ATOM 3495 C C . ALA A 1 412 ? -29.732 17.177 34.104 1.00 96.31 412 ALA A C 1
ATOM 3497 O O . ALA A 1 412 ? -30.758 16.527 33.886 1.00 96.31 412 ALA A O 1
ATOM 3498 N N . LYS A 1 413 ? -28.866 17.522 33.142 1.00 97.25 413 LYS A N 1
ATOM 3499 C CA . LYS A 1 413 ? -29.116 17.311 31.708 1.00 97.25 413 LYS A CA 1
ATOM 3500 C C . LYS A 1 413 ? -28.447 16.062 31.136 1.00 97.25 413 LYS A C 1
ATOM 3502 O O . LYS A 1 413 ? -29.013 15.424 30.251 1.00 97.25 413 LYS A O 1
ATOM 3507 N N . ASN A 1 414 ? -27.287 15.667 31.649 1.00 97.81 414 ASN A N 1
ATOM 3508 C CA . ASN A 1 414 ? -26.435 14.659 31.019 1.00 97.81 414 ASN A CA 1
ATOM 3509 C C . ASN A 1 414 ? -26.781 13.236 31.464 1.00 97.81 414 ASN A C 1
ATOM 3511 O O . ASN A 1 414 ? -25.996 12.551 32.113 1.00 97.81 414 ASN A O 1
ATOM 3515 N N . ARG A 1 415 ? -27.969 12.740 31.122 1.00 97.69 415 ARG A N 1
ATOM 3516 C CA . ARG A 1 415 ? -28.339 11.354 31.449 1.00 97.69 415 ARG A CA 1
ATOM 3517 C C . ARG A 1 415 ? -27.613 10.361 30.539 1.00 97.69 415 ARG A C 1
ATOM 3519 O O . ARG A 1 415 ? -27.623 10.496 29.318 1.00 97.69 415 ARG A O 1
ATOM 3526 N N . VAL A 1 416 ? -26.968 9.361 31.143 1.00 97.62 416 VAL A N 1
ATOM 3527 C CA . VAL A 1 416 ? -26.206 8.336 30.415 1.00 97.62 416 VAL A CA 1
ATOM 3528 C C . VAL A 1 416 ? -27.147 7.223 29.963 1.00 97.62 416 VAL A C 1
ATOM 3530 O O . VAL A 1 416 ? -27.516 6.345 30.742 1.00 97.62 416 VAL A O 1
ATOM 3533 N N . HIS A 1 417 ? -27.515 7.258 28.685 1.00 96.75 417 HIS A N 1
ATOM 3534 C CA . HIS A 1 417 ? -28.280 6.211 28.009 1.00 96.75 417 HIS A CA 1
ATOM 3535 C C . HIS A 1 417 ? -27.421 5.512 26.947 1.00 96.75 417 HIS A C 1
ATOM 3537 O O . HIS A 1 417 ? -26.343 5.985 26.591 1.00 96.75 417 HIS A O 1
ATOM 3543 N N . THR A 1 418 ? -27.899 4.397 26.384 1.00 96.75 418 THR A N 1
ATOM 3544 C CA . THR A 1 418 ? -27.197 3.713 25.280 1.00 96.75 418 THR A CA 1
ATOM 3545 C C . THR A 1 418 ? -26.919 4.656 24.107 1.00 96.75 418 THR A C 1
ATOM 3547 O O . THR A 1 418 ? -25.831 4.605 23.541 1.00 96.75 418 THR A O 1
ATOM 3550 N N . ARG A 1 419 ? -27.860 5.555 23.786 1.00 96.50 419 ARG A N 1
ATOM 3551 C CA . ARG A 1 419 ? -27.678 6.585 22.755 1.00 96.50 419 ARG A CA 1
ATOM 3552 C C . ARG A 1 419 ? -26.503 7.515 23.067 1.00 96.50 419 ARG A C 1
ATOM 3554 O O . ARG A 1 419 ? -25.630 7.677 22.227 1.00 96.50 419 ARG A O 1
ATOM 3561 N N . THR A 1 420 ? -26.433 8.035 24.289 1.00 96.94 420 THR A N 1
ATOM 3562 C CA . THR A 1 420 ? -25.314 8.861 24.763 1.00 96.94 420 THR A CA 1
ATOM 3563 C C . THR A 1 420 ? -23.974 8.144 24.611 1.00 96.94 420 THR A C 1
ATOM 3565 O O . THR A 1 420 ? -22.983 8.728 24.188 1.00 96.94 420 THR A O 1
ATOM 3568 N N . ILE A 1 421 ? -23.929 6.853 24.945 1.00 98.12 421 ILE A N 1
ATOM 3569 C CA . ILE A 1 421 ? -22.701 6.062 24.838 1.00 98.12 421 ILE A CA 1
ATOM 3570 C C . ILE A 1 421 ? -22.300 5.889 23.371 1.00 98.12 421 ILE A C 1
ATOM 3572 O O . ILE A 1 421 ? -21.119 5.995 23.061 1.00 98.12 421 ILE A O 1
ATOM 3576 N N . LEU A 1 422 ? -23.253 5.671 22.460 1.00 97.19 422 LEU A N 1
ATOM 3577 C CA . LEU A 1 422 ? -22.974 5.641 21.019 1.00 97.19 422 LEU A CA 1
ATOM 3578 C C . LEU A 1 422 ? -22.421 6.976 20.516 1.00 97.19 422 LEU A C 1
ATOM 3580 O O . LEU A 1 422 ? -21.465 6.983 19.749 1.00 97.19 422 LEU A O 1
ATOM 3584 N N . GLU A 1 423 ? -22.984 8.094 20.971 1.00 96.50 423 GLU A N 1
ATOM 3585 C CA . GLU A 1 423 ? -22.491 9.435 20.642 1.00 96.50 423 GLU A CA 1
ATOM 3586 C C . GLU A 1 423 ? -21.058 9.645 21.157 1.00 96.50 423 GLU A C 1
ATOM 3588 O O . GLU A 1 423 ? -20.210 10.148 20.423 1.00 96.50 423 GLU A O 1
ATOM 3593 N N . LEU A 1 424 ? -20.738 9.173 22.366 1.00 97.12 424 LEU A N 1
ATOM 3594 C CA . LEU A 1 424 ? -19.370 9.202 22.893 1.00 97.12 424 LEU A CA 1
ATOM 3595 C C . LEU A 1 424 ? -18.421 8.298 22.096 1.00 97.12 424 LEU A C 1
ATOM 3597 O O . LEU A 1 424 ? -17.311 8.724 21.785 1.00 97.12 424 LEU A O 1
ATOM 3601 N N . LEU A 1 425 ? -18.860 7.092 21.718 1.00 96.94 425 LEU A N 1
ATOM 3602 C CA . LEU A 1 425 ? -18.100 6.184 20.851 1.00 96.94 425 LEU A CA 1
ATOM 3603 C C . LEU A 1 425 ? -17.818 6.814 19.481 1.00 96.94 425 LEU A C 1
ATOM 3605 O O . LEU A 1 425 ? -16.740 6.618 18.932 1.00 96.94 425 LEU A O 1
ATOM 3609 N N . ASN A 1 426 ? -18.737 7.610 18.932 1.00 95.81 426 ASN A N 1
ATOM 3610 C CA . ASN A 1 426 ? -18.511 8.305 17.662 1.00 95.81 426 ASN A CA 1
ATOM 3611 C C . ASN A 1 426 ? -17.316 9.274 17.710 1.00 95.81 426 ASN A C 1
ATOM 3613 O O . ASN A 1 426 ? -16.732 9.545 16.664 1.00 95.81 426 ASN A O 1
ATOM 3617 N N . GLY A 1 427 ? -16.948 9.764 18.899 1.00 96.06 427 GLY A N 1
ATOM 3618 C CA . GLY A 1 427 ? -15.778 10.617 19.126 1.00 96.06 427 GLY A CA 1
ATOM 3619 C C . GLY A 1 427 ? -14.498 9.862 19.502 1.00 96.06 427 GLY A C 1
ATOM 3620 O O . GLY A 1 427 ? -13.520 10.494 19.899 1.00 96.06 427 GLY A O 1
ATOM 3621 N N . GLU A 1 428 ? -14.493 8.530 19.448 1.00 97.56 428 GLU A N 1
ATOM 3622 C CA . GLU A 1 428 ? -13.330 7.712 19.796 1.00 97.56 428 GLU A CA 1
ATOM 3623 C C . GLU A 1 428 ? -12.416 7.426 18.609 1.00 97.56 428 GLU A C 1
ATOM 3625 O O . GLU A 1 428 ? -12.831 7.401 17.451 1.00 97.56 428 GLU A O 1
ATOM 3630 N N . SER A 1 429 ? -11.147 7.135 18.911 1.00 96.44 429 SER A N 1
ATOM 3631 C CA . SER A 1 429 ? -10.193 6.757 17.869 1.00 96.44 429 SER A CA 1
ATOM 3632 C C . SER A 1 429 ? -10.594 5.436 17.181 1.00 96.44 429 SER A C 1
ATOM 3634 O O . SER A 1 429 ? -11.067 4.506 17.850 1.00 96.44 429 SER A O 1
ATOM 3636 N N . PRO A 1 430 ? -10.306 5.276 15.874 1.00 96.56 430 PRO A N 1
ATOM 3637 C CA . PRO A 1 430 ? -10.571 4.040 15.131 1.00 96.56 430 PRO A CA 1
ATOM 3638 C C . PRO A 1 430 ? -10.008 2.777 15.796 1.00 96.56 430 PRO A C 1
ATOM 3640 O O . PRO A 1 430 ? -10.615 1.709 15.740 1.00 96.56 430 PRO A O 1
ATOM 3643 N N . ILE A 1 431 ? -8.859 2.891 16.471 1.00 96.19 431 ILE A N 1
ATOM 3644 C CA . ILE A 1 431 ? -8.212 1.776 17.176 1.00 96.19 431 ILE A CA 1
ATOM 3645 C C . ILE A 1 431 ? -9.046 1.325 18.380 1.00 96.19 431 ILE A C 1
ATOM 3647 O O . ILE A 1 431 ? -9.192 0.120 18.597 1.00 96.19 431 ILE A O 1
ATOM 3651 N N . VAL A 1 432 ? -9.598 2.266 19.154 1.00 96.56 432 VAL A N 1
ATOM 3652 C CA . VAL A 1 432 ? -10.471 1.960 20.299 1.00 96.56 432 VAL A CA 1
ATOM 3653 C C . VAL A 1 432 ? -11.745 1.279 19.809 1.00 96.56 432 VAL A C 1
ATOM 3655 O O . VAL A 1 432 ? -12.089 0.209 20.311 1.00 96.56 432 VAL A O 1
ATOM 3658 N N . LEU A 1 433 ? -12.384 1.826 18.770 1.00 97.25 433 LEU A N 1
ATOM 3659 C CA . LEU A 1 433 ? -13.584 1.242 18.163 1.00 97.25 433 LEU A CA 1
ATOM 3660 C C . LEU A 1 433 ? -13.335 -0.163 17.615 1.00 97.25 433 LEU A C 1
ATOM 3662 O O . LEU A 1 433 ? -14.125 -1.077 17.857 1.00 97.25 433 LEU A O 1
ATOM 3666 N N . PHE A 1 434 ? -12.206 -0.372 16.941 1.00 96.06 434 PHE A N 1
ATOM 3667 C CA . PHE A 1 434 ? -11.824 -1.679 16.418 1.00 96.06 434 PHE A CA 1
ATOM 3668 C C . PHE A 1 434 ? -11.579 -2.712 17.522 1.00 96.06 434 PHE A C 1
ATOM 3670 O O . PHE A 1 434 ? -12.035 -3.851 17.418 1.00 96.06 434 PHE A O 1
ATOM 3677 N N . ARG A 1 435 ? -10.884 -2.339 18.604 1.00 95.81 435 ARG A N 1
ATOM 3678 C CA . ARG A 1 435 ? -10.665 -3.247 19.742 1.00 95.81 435 ARG A CA 1
ATOM 3679 C C . ARG A 1 435 ? -11.964 -3.587 20.454 1.00 95.81 435 ARG A C 1
ATOM 3681 O O . ARG A 1 435 ? -12.190 -4.756 20.759 1.00 95.81 435 ARG A O 1
ATOM 3688 N N . LEU A 1 436 ? -12.807 -2.580 20.679 1.00 96.31 436 LEU A N 1
ATOM 3689 C CA . LEU A 1 436 ? -14.096 -2.752 21.330 1.00 96.31 436 LEU A CA 1
ATOM 3690 C C . LEU A 1 436 ? -14.992 -3.673 20.499 1.00 96.31 436 LEU A C 1
ATOM 3692 O O . LEU A 1 436 ? -15.393 -4.725 20.980 1.00 96.31 436 LEU A O 1
ATOM 3696 N N . SER A 1 437 ? -15.236 -3.337 19.233 1.00 96.12 437 SER A N 1
ATOM 3697 C CA . SER A 1 437 ? -16.092 -4.127 18.337 1.00 96.12 437 SER A CA 1
ATOM 3698 C C . SER A 1 437 ? -15.644 -5.584 18.221 1.00 96.12 437 SER A C 1
ATOM 3700 O O . SER A 1 437 ? -16.478 -6.478 18.330 1.00 96.12 437 SER A O 1
ATOM 3702 N N . ARG A 1 438 ? -14.336 -5.868 18.122 1.00 94.75 438 ARG A N 1
ATOM 3703 C CA . ARG A 1 438 ? -13.827 -7.251 18.066 1.00 94.75 438 ARG A CA 1
ATOM 3704 C C . ARG A 1 438 ? -14.244 -8.129 19.243 1.00 94.75 438 ARG A C 1
ATOM 3706 O O . ARG A 1 438 ? -14.358 -9.337 19.058 1.00 94.75 438 ARG A O 1
ATOM 3713 N N . LYS A 1 439 ? -14.456 -7.555 20.429 1.00 94.25 439 LYS A N 1
ATOM 3714 C CA . LYS A 1 439 ? -14.922 -8.298 21.607 1.00 94.25 439 LYS A CA 1
ATOM 3715 C C . LYS A 1 439 ? -16.401 -8.686 21.509 1.00 94.25 439 LYS A C 1
ATOM 3717 O O . LYS A 1 439 ? -16.792 -9.706 22.067 1.00 94.25 439 LYS A O 1
ATOM 3722 N N . TYR A 1 440 ? -17.201 -7.870 20.827 1.00 95.00 440 TYR A N 1
ATOM 3723 C CA . TYR A 1 440 ? -18.654 -8.031 20.714 1.00 95.00 440 TYR A CA 1
ATOM 3724 C C . TYR A 1 440 ? -19.097 -8.629 19.377 1.00 95.00 440 TYR A C 1
ATOM 3726 O O . TYR A 1 440 ? -20.285 -8.892 19.196 1.00 95.00 440 TYR A O 1
ATOM 3734 N N . LEU A 1 441 ? -18.168 -8.866 18.447 1.00 94.06 441 LEU A N 1
ATOM 3735 C CA . LEU A 1 441 ? -18.461 -9.663 17.265 1.00 94.06 441 LEU A CA 1
ATOM 3736 C C . LEU A 1 441 ? -18.918 -11.059 17.707 1.00 94.06 441 LEU A C 1
ATOM 3738 O O . LEU A 1 441 ? -18.288 -11.651 18.590 1.00 94.06 441 LEU A O 1
ATOM 3742 N N . PRO A 1 442 ? -19.983 -11.609 17.097 1.00 87.31 442 PRO A N 1
ATOM 3743 C CA . PRO A 1 442 ? -20.389 -12.973 17.379 1.00 87.31 442 PRO A CA 1
ATOM 3744 C C . PRO A 1 442 ? -19.190 -13.884 17.131 1.00 87.31 442 PRO A C 1
ATOM 3746 O O . PRO A 1 442 ? -18.497 -13.744 16.118 1.00 87.31 442 PRO A O 1
ATOM 3749 N N . THR A 1 443 ? -18.938 -14.814 18.054 1.00 80.38 443 THR A N 1
ATOM 3750 C CA . THR A 1 443 ? -17.983 -15.903 17.855 1.00 80.38 443 THR A CA 1
ATOM 3751 C C . THR A 1 443 ? -18.506 -16.769 16.718 1.00 80.38 443 THR A C 1
ATOM 3753 O O . THR A 1 443 ? -19.129 -17.808 16.917 1.00 80.38 443 THR A O 1
ATOM 3756 N N . ARG A 1 444 ? -18.295 -16.320 15.478 1.00 66.56 444 ARG A N 1
ATOM 3757 C CA . ARG A 1 444 ? -18.522 -17.152 14.310 1.00 66.56 444 ARG A CA 1
ATOM 3758 C C . ARG A 1 444 ? -17.585 -18.324 14.496 1.00 66.56 444 ARG A C 1
ATOM 3760 O O . ARG A 1 444 ? -16.373 -18.123 14.509 1.00 66.56 444 ARG A O 1
ATOM 3767 N N . ASN A 1 445 ? -18.140 -19.523 14.674 1.00 58.09 445 ASN A N 1
ATOM 3768 C CA . ASN A 1 445 ? -17.396 -20.749 14.428 1.00 58.09 445 ASN A CA 1
ATOM 3769 C C . ASN A 1 445 ? -16.882 -20.594 13.002 1.00 58.09 445 ASN A C 1
ATOM 3771 O O . ASN A 1 445 ? -17.699 -20.629 12.080 1.00 58.09 445 ASN A O 1
ATOM 3775 N N . PRO A 1 446 ? -15.591 -20.282 12.805 1.00 55.19 446 PRO A N 1
ATOM 3776 C CA . PRO A 1 446 ? -15.169 -19.795 11.518 1.00 55.19 446 PRO A CA 1
ATOM 3777 C C . PRO A 1 446 ? -15.284 -20.988 10.588 1.00 55.19 446 PRO A C 1
ATOM 3779 O O . PRO A 1 446 ? -14.581 -21.994 10.774 1.00 55.19 446 PRO A O 1
ATOM 3782 N N . ASN A 1 447 ? -16.211 -20.885 9.631 1.00 51.59 447 ASN A N 1
ATOM 3783 C CA . ASN A 1 447 ? -16.329 -21.833 8.540 1.00 51.59 447 ASN A CA 1
ATOM 3784 C C . ASN A 1 447 ? -14.898 -22.039 8.010 1.00 51.59 447 ASN A C 1
ATOM 3786 O O . ASN A 1 447 ? -14.188 -21.042 7.834 1.00 51.59 447 ASN A O 1
ATOM 3790 N N . PRO A 1 448 ? -14.402 -23.277 7.837 1.00 52.16 448 PRO A N 1
ATOM 3791 C CA . PRO A 1 448 ? -13.034 -23.520 7.378 1.00 52.16 448 PRO A CA 1
ATOM 3792 C C . PRO A 1 448 ? -12.644 -22.666 6.161 1.00 52.16 448 PRO A C 1
ATOM 3794 O O . PRO A 1 448 ? -11.504 -22.216 6.074 1.00 52.16 448 PRO A O 1
ATOM 3797 N N . ASN A 1 449 ? -13.624 -22.343 5.308 1.00 47.97 449 ASN A N 1
ATOM 3798 C CA . ASN A 1 449 ? -13.472 -21.480 4.139 1.00 47.97 449 ASN A CA 1
ATOM 3799 C C . ASN A 1 449 ? -13.426 -19.966 4.460 1.00 47.97 449 ASN A C 1
ATOM 3801 O O . ASN A 1 449 ? -12.821 -19.210 3.708 1.00 47.97 449 ASN A O 1
ATOM 3805 N N . GLU A 1 450 ? -14.002 -19.504 5.577 1.00 49.81 450 GLU A N 1
ATOM 3806 C CA . GLU A 1 450 ? -13.974 -18.102 6.048 1.00 49.81 450 GLU A CA 1
ATOM 3807 C C . GLU A 1 450 ? -12.769 -17.777 6.941 1.00 49.81 450 GLU A C 1
ATOM 3809 O O . GLU A 1 450 ? -12.367 -16.614 7.036 1.00 49.81 450 GLU A O 1
ATOM 3814 N N . ARG A 1 451 ? -12.113 -18.795 7.526 1.00 49.59 451 ARG A N 1
ATOM 3815 C CA . ARG A 1 451 ? -10.803 -18.632 8.202 1.00 49.59 451 ARG A CA 1
ATOM 3816 C C . ARG A 1 451 ? -9.784 -17.927 7.304 1.00 49.59 451 ARG A C 1
ATOM 3818 O O . ARG A 1 451 ? -8.848 -17.293 7.782 1.00 49.59 451 ARG A O 1
ATOM 3825 N N . HIS A 1 452 ? -9.987 -18.024 5.995 1.00 48.28 452 HIS A N 1
ATOM 3826 C CA . HIS A 1 452 ? -9.185 -17.399 4.965 1.00 48.28 452 HIS A CA 1
ATOM 3827 C C . HIS A 1 452 ? -9.281 -15.864 4.911 1.00 48.28 452 HIS A C 1
ATOM 3829 O O . HIS A 1 452 ? -8.271 -15.239 4.620 1.00 48.28 452 HIS A O 1
ATOM 3835 N N . LEU A 1 453 ? -10.411 -15.239 5.262 1.00 48.00 453 LEU A N 1
ATOM 3836 C CA . LEU A 1 453 ? -10.551 -13.769 5.268 1.00 48.00 453 LEU A CA 1
ATOM 3837 C C . LEU A 1 453 ? -10.080 -13.119 6.583 1.00 48.00 453 LEU A C 1
ATOM 3839 O O . LEU A 1 453 ? -9.849 -11.914 6.643 1.00 48.00 453 LEU A O 1
ATOM 3843 N N . GLN A 1 454 ? -9.902 -13.905 7.647 1.00 50.41 454 GLN A N 1
ATOM 3844 C CA . GLN A 1 454 ? -9.536 -13.405 8.980 1.00 50.41 454 GLN A CA 1
ATOM 3845 C C . GLN A 1 454 ? -8.018 -13.391 9.247 1.00 50.41 454 GLN A C 1
ATOM 3847 O O . GLN A 1 454 ? -7.588 -12.989 10.331 1.00 50.41 454 GLN A O 1
ATOM 3852 N N . GLY A 1 455 ? -7.199 -13.789 8.263 1.00 39.44 455 GLY A N 1
ATOM 3853 C CA . GLY A 1 455 ? -5.786 -14.161 8.423 1.00 39.44 455 GLY A CA 1
ATOM 3854 C C . GLY A 1 455 ? -4.850 -13.127 9.064 1.00 39.44 455 GLY A C 1
ATOM 3855 O O . GLY A 1 455 ? -3.815 -13.524 9.592 1.00 39.44 455 GLY A O 1
ATOM 3856 N N . HIS A 1 456 ? -5.209 -11.839 9.108 1.00 45.94 456 HIS A N 1
ATOM 3857 C CA . HIS A 1 456 ? -4.469 -10.799 9.850 1.00 45.94 456 HIS A CA 1
ATOM 3858 C C . HIS A 1 456 ? -5.310 -9.912 10.768 1.00 45.94 456 HIS A C 1
ATOM 3860 O O . HIS A 1 456 ? -4.765 -9.020 11.415 1.00 45.94 456 HIS A O 1
ATOM 3866 N N . ASN A 1 457 ? -6.603 -10.207 10.916 1.00 44.47 457 ASN A N 1
ATOM 3867 C CA . ASN A 1 457 ? -7.411 -9.630 11.991 1.00 44.47 457 ASN A CA 1
ATOM 3868 C C . ASN A 1 457 ? -7.415 -10.504 13.249 1.00 44.47 457 ASN A C 1
ATOM 3870 O O . ASN A 1 457 ? -7.827 -10.042 14.309 1.00 44.47 457 ASN A O 1
ATOM 3874 N N . ALA A 1 458 ? -6.917 -11.738 13.174 1.00 35.62 458 ALA A N 1
ATOM 3875 C CA . ALA A 1 458 ? -6.750 -12.603 14.329 1.00 35.62 458 ALA A CA 1
ATOM 3876 C C . ALA A 1 458 ? -5.432 -12.300 15.072 1.00 35.62 458 ALA A C 1
ATOM 3878 O O . ALA A 1 458 ? -4.403 -12.925 14.837 1.00 35.62 458 ALA A O 1
ATOM 3879 N N . PHE A 1 459 ? -5.471 -11.373 16.034 1.00 34.16 459 PHE A N 1
ATOM 3880 C CA . PHE A 1 459 ? -4.695 -11.600 17.265 1.00 34.16 459 PHE A CA 1
ATOM 3881 C C . PHE A 1 459 ? -5.193 -12.904 17.905 1.00 34.16 459 PHE A C 1
ATOM 3883 O O . PHE A 1 459 ? -6.394 -13.173 17.764 1.00 34.16 459 PHE A O 1
ATOM 3890 N N . PRO A 1 460 ? -4.337 -13.691 18.590 1.00 29.84 460 PRO A N 1
ATOM 3891 C CA . PRO A 1 460 ? -4.786 -14.891 19.284 1.00 29.84 460 PRO A CA 1
ATOM 3892 C C . PRO A 1 460 ? -5.984 -14.514 20.152 1.00 29.84 460 PRO A C 1
ATOM 3894 O O . PRO A 1 460 ? -5.887 -13.630 21.003 1.00 29.84 460 PRO A O 1
ATOM 3897 N N . VAL A 1 461 ? -7.138 -15.118 19.864 1.00 34.94 461 VAL A N 1
ATOM 3898 C CA . VAL A 1 461 ? -8.308 -15.000 20.728 1.00 34.94 461 VAL A CA 1
ATOM 3899 C C . VAL A 1 461 ? -7.864 -15.601 22.052 1.00 34.94 461 VAL A C 1
ATOM 3901 O O . VAL A 1 461 ? -7.638 -16.807 22.141 1.00 34.94 461 VAL A O 1
ATOM 3904 N N . LEU A 1 462 ? -7.641 -14.749 23.056 1.00 28.52 462 LEU A N 1
ATOM 3905 C CA . LEU A 1 462 ? -7.466 -15.211 24.423 1.00 28.52 462 LEU A CA 1
ATOM 3906 C C . LEU A 1 462 ? -8.741 -15.972 24.763 1.00 28.52 462 LEU A C 1
ATOM 3908 O O . LEU A 1 462 ? -9.832 -15.401 24.760 1.00 28.52 462 LEU A O 1
ATOM 3912 N N . ASN A 1 463 ? -8.585 -17.277 24.955 1.00 27.61 463 ASN A N 1
ATOM 3913 C CA . ASN A 1 463 ? -9.664 -18.198 25.249 1.00 27.61 463 ASN A CA 1
ATOM 3914 C C . ASN A 1 463 ? -10.184 -17.858 26.651 1.00 27.61 463 ASN A C 1
ATOM 3916 O O . ASN A 1 463 ? -9.703 -18.378 27.655 1.00 27.61 463 ASN A O 1
ATOM 3920 N N . ASN A 1 464 ? -11.095 -16.891 26.728 1.00 31.23 464 ASN A N 1
ATOM 3921 C CA . ASN A 1 464 ? -11.678 -16.452 27.983 1.00 31.23 464 ASN A CA 1
ATOM 3922 C C . ASN A 1 464 ? -12.816 -17.421 28.315 1.00 31.23 464 ASN A C 1
ATOM 3924 O O . ASN A 1 464 ? -13.981 -17.172 28.012 1.00 31.23 464 ASN A O 1
ATOM 3928 N N . ASN A 1 465 ? -12.450 -18.561 28.902 1.00 27.77 465 ASN A N 1
ATOM 3929 C CA . ASN A 1 465 ? -13.386 -19.494 29.519 1.00 27.77 465 ASN A CA 1
ATOM 3930 C C . ASN A 1 465 ? -13.995 -18.839 30.767 1.00 27.77 465 ASN A C 1
ATOM 3932 O O . ASN A 1 465 ? -13.601 -19.140 31.887 1.00 27.77 465 ASN A O 1
ATOM 3936 N N . ASN A 1 466 ? -14.967 -17.952 30.573 1.00 29.70 466 ASN A N 1
ATOM 3937 C CA . ASN A 1 466 ? -15.938 -17.615 31.605 1.00 29.70 466 ASN A CA 1
ATOM 3938 C C . ASN A 1 466 ? -17.289 -18.177 31.171 1.00 29.70 466 ASN A C 1
ATOM 3940 O O . ASN A 1 466 ? -18.037 -17.555 30.419 1.00 29.70 466 ASN A O 1
ATOM 3944 N N . ASN A 1 467 ? -17.572 -19.386 31.656 1.00 30.03 467 ASN A N 1
ATOM 3945 C CA . ASN A 1 467 ? -18.890 -19.998 31.601 1.00 30.03 467 ASN A CA 1
ATOM 3946 C C . ASN A 1 467 ? -19.875 -19.138 32.398 1.00 30.03 467 ASN A C 1
ATOM 3948 O O . ASN A 1 467 ? -19.905 -19.208 33.621 1.00 30.03 467 ASN A O 1
ATOM 3952 N N . ASN A 1 468 ? -20.711 -18.379 31.695 1.00 28.66 468 ASN A N 1
ATOM 3953 C CA . ASN A 1 468 ? -22.032 -17.991 32.173 1.00 28.66 468 ASN A CA 1
ATOM 3954 C C . ASN A 1 468 ? -23.031 -18.349 31.072 1.00 28.66 468 ASN A C 1
ATOM 3956 O O . ASN A 1 468 ? -23.265 -17.584 30.138 1.00 28.66 468 ASN A O 1
ATOM 3960 N N . ASN A 1 469 ? -23.584 -19.557 31.176 1.00 27.45 469 ASN A N 1
ATOM 3961 C CA . ASN A 1 469 ? -24.682 -20.018 30.341 1.00 27.45 469 ASN A CA 1
ATOM 3962 C C . ASN A 1 469 ? -25.960 -19.278 30.743 1.00 27.45 469 ASN A C 1
ATOM 3964 O O . ASN A 1 469 ? -26.571 -19.618 31.749 1.00 27.45 469 ASN A O 1
ATOM 3968 N N . ASN A 1 470 ? -26.387 -18.322 29.923 1.00 27.72 470 ASN A N 1
ATOM 3969 C CA . ASN A 1 470 ? -27.800 -17.991 29.778 1.00 27.72 470 ASN A CA 1
ATOM 3970 C C . ASN A 1 470 ? -28.174 -18.224 28.314 1.00 27.72 470 ASN A C 1
ATOM 3972 O O . ASN A 1 470 ? -27.687 -17.541 27.414 1.00 27.72 470 ASN A O 1
ATOM 3976 N N . LEU A 1 471 ? -29.004 -19.245 28.098 1.00 25.95 471 LEU A N 1
ATOM 3977 C CA . LEU A 1 471 ? -29.585 -19.604 26.811 1.00 25.95 471 LEU A CA 1
ATOM 3978 C C . LEU A 1 471 ? -30.410 -18.430 26.277 1.00 25.95 471 LEU A C 1
ATOM 3980 O O . LEU A 1 471 ? -31.488 -18.137 26.787 1.00 25.95 471 LEU A O 1
ATOM 3984 N N . CYS A 1 472 ? -29.908 -17.784 25.230 1.00 25.38 472 CYS A N 1
ATOM 3985 C CA . CYS A 1 472 ? -30.697 -16.919 24.369 1.00 25.38 472 CYS A CA 1
ATOM 3986 C C . CYS A 1 472 ? -30.922 -17.689 23.066 1.00 25.38 472 CYS A C 1
ATOM 3988 O O . CYS A 1 472 ? -29.997 -17.881 22.277 1.00 25.38 472 CYS A O 1
ATOM 3990 N N . THR A 1 473 ? -32.130 -18.212 22.881 1.00 23.61 473 THR A N 1
ATOM 3991 C CA . THR A 1 473 ? -32.560 -18.815 21.618 1.00 23.61 473 THR A CA 1
ATOM 3992 C C . THR A 1 473 ? -32.631 -17.720 20.560 1.00 23.61 473 THR A C 1
ATOM 3994 O O . THR A 1 473 ? -33.411 -16.776 20.690 1.00 23.61 473 THR A O 1
ATOM 3997 N N . SER A 1 474 ? -31.803 -17.831 19.528 1.00 23.72 474 SER A N 1
ATOM 3998 C CA . SER A 1 474 ? -31.793 -16.934 18.377 1.00 23.72 474 SER A CA 1
ATOM 3999 C C . SER A 1 474 ? -33.087 -17.083 17.564 1.00 23.72 474 SER A C 1
ATOM 4001 O O . SER A 1 474 ? -33.427 -18.200 17.169 1.00 23.72 474 SER A O 1
ATOM 4003 N N . PRO A 1 475 ? -33.813 -15.991 17.265 1.00 23.52 475 PRO A N 1
ATOM 4004 C CA . PRO A 1 475 ? -34.893 -16.042 16.296 1.00 23.52 475 PRO A CA 1
ATOM 4005 C C . PRO A 1 475 ? -34.312 -16.113 14.877 1.00 23.52 475 PRO A C 1
ATOM 4007 O O . PRO A 1 475 ? -33.348 -15.426 14.537 1.00 23.52 475 PRO A O 1
ATOM 4010 N N . SER A 1 476 ? -34.914 -16.954 14.040 1.00 23.19 476 SER A N 1
ATOM 4011 C CA . SER A 1 476 ? -34.725 -16.952 12.590 1.00 23.19 476 SER A CA 1
ATOM 4012 C C . SER A 1 476 ? -35.220 -15.624 12.009 1.00 23.19 476 SER A C 1
ATOM 4014 O O . SER A 1 476 ? -36.387 -15.277 12.203 1.00 23.19 476 SER A O 1
ATOM 4016 N N . PHE A 1 477 ? -34.358 -14.887 11.304 1.00 29.02 477 PHE A N 1
ATOM 4017 C CA . PHE A 1 477 ? -34.713 -13.586 10.732 1.00 29.02 477 PHE A CA 1
ATOM 4018 C C . PHE A 1 477 ? -35.197 -13.686 9.276 1.00 29.02 477 PHE A C 1
ATOM 4020 O O . PHE A 1 477 ? -34.608 -14.430 8.488 1.00 29.02 477 PHE A O 1
ATOM 4027 N N . PRO A 1 478 ? -36.229 -12.906 8.900 1.00 24.77 478 PRO A N 1
ATOM 4028 C CA . PRO A 1 478 ? -36.697 -12.793 7.530 1.00 24.77 478 PRO A CA 1
ATOM 4029 C C . PRO A 1 478 ? -35.808 -11.829 6.738 1.00 24.77 478 PRO A C 1
ATOM 4031 O O . PRO A 1 478 ? -35.613 -10.669 7.099 1.00 24.77 478 PRO A O 1
ATOM 4034 N N . THR A 1 479 ? -35.303 -12.305 5.609 1.00 30.38 479 THR A N 1
ATOM 4035 C CA . THR A 1 479 ? -34.579 -11.523 4.607 1.00 30.38 479 THR A CA 1
ATOM 4036 C C . THR A 1 479 ? -35.551 -10.694 3.764 1.00 30.38 479 THR A C 1
ATOM 4038 O O . THR A 1 479 ? -35.715 -11.006 2.597 1.00 30.38 479 THR A O 1
ATOM 4041 N N . HIS A 1 480 ? -36.233 -9.678 4.307 1.00 33.69 480 HIS A N 1
ATOM 4042 C CA . HIS A 1 480 ? -36.972 -8.694 3.490 1.00 33.69 480 HIS A CA 1
ATOM 4043 C C . HIS A 1 480 ? -37.284 -7.394 4.255 1.00 33.69 480 HIS A C 1
ATOM 4045 O O . HIS A 1 480 ? -38.391 -7.182 4.733 1.00 33.69 480 HIS A O 1
ATOM 4051 N N . SER A 1 481 ? -36.315 -6.479 4.308 1.00 36.53 481 SER A N 1
ATOM 4052 C CA . SER A 1 481 ? -36.557 -5.034 4.168 1.00 36.53 481 SER A CA 1
ATOM 4053 C C . SER A 1 481 ? -35.212 -4.383 3.848 1.00 36.53 481 SER A C 1
ATOM 4055 O O . SER A 1 481 ? -34.296 -4.454 4.659 1.00 36.53 481 SER A O 1
ATOM 4057 N N . GLY A 1 482 ? -35.048 -3.849 2.638 1.00 42.59 482 GLY A N 1
ATOM 4058 C CA . GLY A 1 482 ? -33.765 -3.403 2.080 1.00 42.59 482 GLY A CA 1
ATOM 4059 C C . GLY A 1 482 ? -33.192 -2.113 2.678 1.00 42.59 482 GLY A C 1
ATOM 4060 O O . GLY A 1 482 ? -32.802 -1.237 1.918 1.00 42.59 482 GLY A O 1
ATOM 4061 N N . LYS A 1 483 ? -33.164 -1.966 4.006 1.00 44.31 483 LYS A N 1
ATOM 4062 C CA . LYS A 1 483 ? -32.452 -0.878 4.691 1.00 44.31 483 LYS A CA 1
ATOM 4063 C C . LYS A 1 483 ? -31.279 -1.469 5.466 1.00 44.31 483 LYS A C 1
ATOM 4065 O O . LYS A 1 483 ? -31.486 -2.367 6.280 1.00 44.31 483 LYS A O 1
ATOM 4070 N N . SER A 1 484 ? -30.065 -0.990 5.196 1.00 55.19 484 SER A N 1
ATOM 4071 C CA . SER A 1 484 ? -28.880 -1.401 5.959 1.00 55.19 484 SER A CA 1
ATOM 4072 C C . SER A 1 484 ? -29.001 -0.889 7.398 1.00 55.19 484 SER A C 1
ATOM 4074 O O . SER A 1 484 ? -29.658 0.120 7.668 1.00 55.19 484 SER A O 1
ATOM 4076 N N . TYR A 1 485 ? -28.349 -1.565 8.346 1.00 50.44 485 TYR A N 1
ATOM 4077 C CA . TYR A 1 485 ? -28.244 -1.091 9.728 1.00 50.44 485 TYR A CA 1
ATOM 4078 C C . TYR A 1 485 ? -27.599 0.309 9.794 1.00 50.44 485 TYR A C 1
ATOM 4080 O O . TYR A 1 485 ? -27.948 1.114 10.662 1.00 50.44 485 TYR A O 1
ATOM 4088 N N . ALA A 1 486 ? -26.742 0.636 8.817 1.00 51.72 486 ALA A N 1
ATOM 4089 C CA . ALA A 1 486 ? -26.204 1.974 8.611 1.00 51.72 486 ALA A CA 1
ATOM 4090 C C . ALA A 1 486 ? -27.314 3.016 8.381 1.00 51.72 486 ALA A C 1
ATOM 4092 O O . ALA A 1 486 ? -27.286 4.077 8.997 1.00 51.72 486 ALA A O 1
ATOM 4093 N N . ASP A 1 487 ? -28.348 2.715 7.590 1.00 51.72 487 ASP A N 1
ATOM 4094 C CA . ASP A 1 487 ? -29.465 3.645 7.360 1.00 51.72 487 ASP A CA 1
ATOM 4095 C C . ASP A 1 487 ? -30.270 3.905 8.640 1.00 51.72 487 ASP A C 1
ATOM 4097 O O . ASP A 1 487 ? -30.727 5.025 8.887 1.00 51.72 487 ASP A O 1
ATOM 4101 N N . MET A 1 488 ? -30.422 2.875 9.479 1.00 52.06 488 MET A N 1
ATOM 4102 C CA . MET A 1 488 ? -31.160 2.964 10.737 1.00 52.06 488 MET A CA 1
ATOM 4103 C C . MET A 1 488 ? -30.405 3.815 11.763 1.00 52.06 488 MET A C 1
ATOM 4105 O O . MET A 1 488 ? -30.994 4.726 12.340 1.00 52.06 488 MET A O 1
ATOM 4109 N N . LEU A 1 489 ? -29.097 3.596 11.930 1.00 50.38 489 LEU A N 1
ATOM 4110 C CA . LEU A 1 489 ? -28.254 4.389 12.832 1.00 50.38 489 LEU A CA 1
ATOM 4111 C C . LEU A 1 489 ? -28.066 5.835 12.346 1.00 50.38 489 LEU A C 1
ATOM 4113 O O . LEU A 1 489 ? -27.991 6.750 13.162 1.00 50.38 489 LEU A O 1
ATOM 4117 N N . LEU A 1 490 ? -28.041 6.069 11.031 1.00 50.69 490 LEU A N 1
ATOM 4118 C CA . LEU A 1 490 ? -27.814 7.401 10.461 1.00 50.69 490 LEU A CA 1
ATOM 4119 C C . LEU A 1 490 ? -29.075 8.277 10.410 1.00 50.69 490 LEU A C 1
ATOM 4121 O O . LEU A 1 490 ? -28.955 9.500 10.431 1.00 50.69 490 LEU A O 1
ATOM 4125 N N . SER A 1 491 ? -30.277 7.690 10.418 1.00 48.56 491 SER A N 1
ATOM 4126 C CA . SER A 1 491 ? -31.534 8.440 10.610 1.00 48.56 491 SER A CA 1
ATOM 4127 C C . SER A 1 491 ? -31.682 9.061 12.010 1.00 48.56 491 SER A C 1
ATOM 4129 O O . SER A 1 491 ? -32.506 9.948 12.214 1.00 48.56 491 SER A O 1
ATOM 4131 N N . VAL A 1 492 ? -30.853 8.644 12.973 1.00 48.72 492 VAL A N 1
ATOM 4132 C CA . VAL A 1 492 ? -30.854 9.172 14.348 1.00 48.72 492 VAL A CA 1
ATOM 4133 C C . VAL A 1 492 ? -30.132 10.528 14.445 1.00 48.72 492 VAL A C 1
ATOM 4135 O O . VAL A 1 492 ? -30.381 11.286 15.386 1.00 48.72 492 VAL A O 1
ATOM 4138 N N . ASN A 1 493 ? -29.296 10.868 13.454 1.00 41.41 493 ASN A N 1
ATOM 4139 C CA . ASN A 1 493 ? -28.545 12.129 13.388 1.00 41.41 493 ASN A CA 1
ATOM 4140 C C . ASN A 1 493 ? -29.320 13.285 12.723 1.00 41.41 493 ASN A C 1
ATOM 4142 O O . ASN A 1 493 ? -28.851 14.421 12.738 1.00 41.41 493 ASN A O 1
ATOM 4146 N N . SER A 1 494 ? -30.508 13.034 12.166 1.00 36.41 494 SER A N 1
ATOM 4147 C CA . SER A 1 494 ? -31.393 14.072 11.627 1.00 36.41 494 SER A CA 1
ATOM 4148 C C . SER A 1 494 ? -32.475 14.437 12.645 1.00 36.41 494 SER A C 1
ATOM 4150 O O . SER A 1 494 ? -33.500 13.772 12.677 1.00 36.41 494 SER A O 1
ATOM 4152 N N . SER A 1 495 ? -32.224 15.486 13.441 1.00 33.72 495 SER A N 1
ATOM 4153 C CA . SER A 1 495 ? -33.149 16.215 14.339 1.00 33.72 495 SER A CA 1
ATOM 4154 C C . SER A 1 495 ? -33.979 15.392 15.358 1.00 33.72 495 SER A C 1
ATOM 4156 O O . SER A 1 495 ? -34.465 14.300 15.082 1.00 33.72 495 SER A O 1
ATOM 4158 N N . PRO A 1 496 ? -34.216 15.906 16.580 1.00 33.56 496 PRO A N 1
ATOM 4159 C CA . PRO A 1 496 ? -34.941 15.161 17.603 1.00 33.56 496 PRO A CA 1
ATOM 4160 C C . PRO A 1 496 ? -36.450 15.168 17.318 1.00 33.56 496 PRO A C 1
ATOM 4162 O O . PRO A 1 496 ? -37.186 16.018 17.815 1.00 33.56 496 PRO A O 1
ATOM 4165 N N . THR A 1 497 ? -36.946 14.199 16.552 1.00 36.53 497 THR A N 1
ATOM 4166 C CA . THR A 1 497 ? -38.363 13.819 16.636 1.00 36.53 497 THR A CA 1
ATOM 4167 C C . THR A 1 497 ? -38.568 13.003 17.908 1.00 36.53 497 THR A C 1
ATOM 4169 O O . THR A 1 497 ? -37.906 11.987 18.113 1.00 36.53 497 THR A O 1
ATOM 4172 N N . LYS A 1 498 ? -39.465 13.484 18.778 1.00 36.41 498 LYS A N 1
ATOM 4173 C CA . LYS A 1 498 ? -39.893 12.820 20.016 1.00 36.41 498 LYS A CA 1
ATOM 4174 C C . LYS A 1 498 ? -40.364 11.396 19.706 1.00 36.41 498 LYS A C 1
ATOM 4176 O O . LYS A 1 498 ? -41.465 11.209 19.201 1.00 36.41 498 LYS A O 1
ATOM 4181 N N . VAL A 1 499 ? -39.534 10.410 20.022 1.00 31.14 499 VAL A N 1
ATOM 4182 C CA . VAL A 1 499 ? -39.965 9.024 20.197 1.00 31.14 499 VAL A CA 1
ATOM 4183 C C . VAL A 1 499 ? -40.183 8.845 21.694 1.00 31.14 499 VAL A C 1
ATOM 4185 O O . VAL A 1 499 ? -39.254 9.027 22.480 1.00 31.14 499 VAL A O 1
ATOM 4188 N N . GLU A 1 500 ? -41.423 8.572 22.092 1.00 35.38 500 GLU A N 1
AT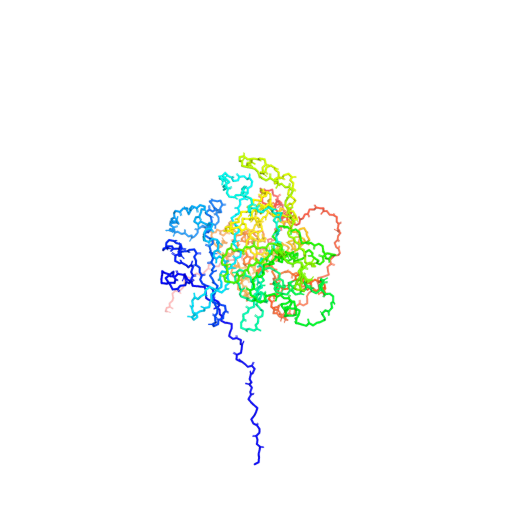OM 4189 C CA . GLU A 1 500 ? -41.766 8.192 23.462 1.00 35.38 500 GLU A CA 1
ATOM 4190 C C . GLU A 1 500 ? -41.174 6.808 23.755 1.00 35.38 500 GLU A C 1
ATOM 4192 O O . GLU A 1 500 ? -41.733 5.780 23.378 1.00 35.38 500 GLU A O 1
ATOM 4197 N N . GLU A 1 501 ? -40.015 6.775 24.413 1.00 35.38 501 GLU A N 1
ATOM 4198 C CA . GLU A 1 501 ? -39.496 5.567 25.054 1.00 35.38 501 GLU A CA 1
ATOM 4199 C C . GLU A 1 501 ? -39.964 5.517 26.513 1.00 35.38 501 GLU A C 1
ATOM 4201 O O . GLU A 1 501 ? -39.848 6.488 27.264 1.00 35.38 501 GLU A O 1
ATOM 4206 N N . GLN A 1 502 ? -40.510 4.363 26.906 1.00 31.56 502 GLN A N 1
ATOM 4207 C CA . GLN A 1 502 ? -40.984 4.088 28.258 1.00 31.56 502 GLN A CA 1
ATOM 4208 C C . GLN A 1 502 ? -39.842 4.222 29.270 1.00 31.56 502 GLN A C 1
ATOM 4210 O O . GLN A 1 502 ? -38.901 3.428 29.305 1.00 31.56 502 GLN A O 1
ATOM 4215 N N . VAL A 1 503 ? -39.962 5.234 30.124 1.00 29.84 503 VAL A N 1
ATOM 4216 C CA . VAL A 1 503 ? -39.071 5.470 31.254 1.00 29.84 503 VAL A CA 1
ATOM 4217 C C . VAL A 1 503 ? -39.414 4.471 32.361 1.00 29.84 503 VAL A C 1
ATOM 4219 O O . VAL A 1 503 ? -40.476 4.550 32.972 1.00 29.84 503 VAL A O 1
ATOM 4222 N N . VAL A 1 504 ? -38.501 3.548 32.664 1.00 32.72 504 VAL A N 1
ATOM 4223 C CA . VAL A 1 504 ? -38.535 2.807 33.933 1.00 32.72 504 VAL A CA 1
ATOM 4224 C C . VAL A 1 504 ? -37.895 3.700 34.994 1.00 32.72 504 VAL A C 1
ATOM 4226 O O . VAL A 1 504 ? -36.676 3.697 35.172 1.00 32.72 504 VAL A O 1
ATOM 4229 N N . ILE A 1 505 ? -38.717 4.504 35.672 1.00 32.09 505 ILE A N 1
ATOM 4230 C CA . ILE A 1 505 ? -38.314 5.205 36.894 1.00 32.09 505 ILE A CA 1
ATOM 4231 C C . ILE A 1 505 ? -38.424 4.202 38.042 1.00 32.09 505 ILE A C 1
ATOM 4233 O O . ILE A 1 505 ? -39.514 3.757 38.392 1.00 32.09 505 ILE A O 1
ATOM 4237 N N . ALA A 1 506 ? -37.287 3.836 38.627 1.00 32.19 506 ALA A N 1
ATOM 4238 C CA . ALA A 1 506 ? -37.257 3.237 39.952 1.00 32.19 506 ALA A CA 1
ATOM 4239 C C . ALA A 1 506 ? -37.148 4.377 40.972 1.00 32.19 506 ALA A C 1
ATOM 4241 O O . ALA A 1 506 ? -36.055 4.875 41.233 1.00 32.19 506 ALA A O 1
ATOM 4242 N N . GLU A 1 507 ? -38.284 4.813 41.515 1.00 36.00 507 GLU A N 1
ATOM 4243 C CA . GLU A 1 507 ? -38.310 5.631 42.725 1.00 36.00 507 GLU A CA 1
ATOM 4244 C C . GLU A 1 507 ? -37.994 4.733 43.924 1.00 36.00 507 GLU A C 1
ATOM 4246 O O . GLU A 1 507 ? -38.723 3.788 44.230 1.00 36.00 507 GLU A O 1
ATOM 4251 N N . SER A 1 508 ? -36.894 5.021 44.619 1.00 35.16 508 SER A N 1
ATOM 4252 C CA . SER A 1 508 ? -36.622 4.455 45.936 1.00 35.16 508 SER A CA 1
ATOM 4253 C C . SER A 1 508 ? -36.597 5.561 46.986 1.00 35.16 508 SER A C 1
ATOM 4255 O O . SER A 1 508 ? -35.610 6.273 47.110 1.00 35.16 508 SER A O 1
ATOM 4257 N N . LYS A 1 509 ? -37.702 5.597 47.738 1.00 37.84 509 LYS A N 1
ATOM 4258 C CA . LYS A 1 509 ? -37.856 5.885 49.173 1.00 37.84 509 LYS A CA 1
ATOM 4259 C C . LYS A 1 509 ? -37.432 7.254 49.729 1.00 37.84 509 LYS A C 1
ATOM 4261 O 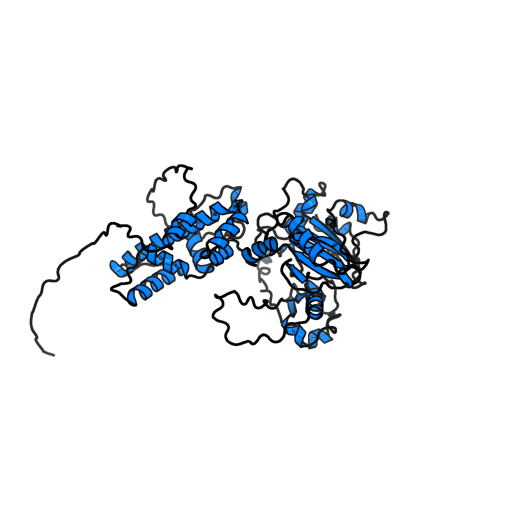O . LYS A 1 509 ? -36.265 7.607 49.787 1.00 37.84 509 LYS A O 1
ATOM 4266 N N . GLN A 1 510 ? -38.471 7.905 50.261 1.00 39.94 510 GLN A N 1
ATOM 4267 C CA . GLN A 1 510 ? -38.519 8.897 51.336 1.00 39.94 510 GLN A CA 1
ATOM 4268 C C . GLN A 1 510 ? -37.373 8.790 52.355 1.00 39.94 510 GLN A C 1
ATOM 4270 O O . GLN A 1 510 ? -37.229 7.762 53.020 1.00 39.94 510 GLN A O 1
ATOM 4275 N N . GLU A 1 511 ? -36.649 9.894 52.542 1.00 36.12 511 GLU A N 1
ATOM 4276 C CA . GLU A 1 511 ? -35.972 10.194 53.802 1.00 36.12 511 GLU A CA 1
ATOM 4277 C C . GLU A 1 511 ? -36.979 10.832 54.762 1.00 36.12 511 GLU A C 1
ATOM 4279 O O . GLU A 1 511 ? -37.698 11.774 54.425 1.00 36.12 511 GLU A O 1
ATOM 4284 N N . VAL A 1 512 ? -37.057 10.230 55.943 1.00 41.59 512 VAL A N 1
ATOM 4285 C CA . VAL A 1 512 ? -37.805 10.698 57.103 1.00 41.59 512 VAL A CA 1
ATOM 4286 C C . VAL A 1 512 ? -36.926 11.707 57.829 1.00 41.59 512 VAL A C 1
ATOM 4288 O O . VAL A 1 512 ? -35.804 11.382 58.216 1.00 41.59 512 VAL A O 1
ATOM 4291 N N . ASP A 1 513 ? -37.467 12.908 58.010 1.00 40.97 513 ASP A N 1
ATOM 4292 C CA . ASP A 1 513 ? -36.972 13.929 58.928 1.00 40.97 513 ASP A CA 1
ATOM 4293 C C . ASP A 1 513 ? -36.803 13.328 60.330 1.00 40.97 513 ASP A C 1
ATOM 4295 O O . ASP A 1 513 ? -37.767 12.844 60.924 1.00 40.97 513 ASP A O 1
ATOM 4299 N N . ASN A 1 514 ? -35.586 13.373 60.868 1.00 34.72 514 ASN A N 1
ATOM 4300 C CA . ASN A 1 514 ? -35.340 13.186 62.292 1.00 34.72 514 ASN A CA 1
ATOM 4301 C C . ASN A 1 514 ? -34.359 14.256 62.772 1.00 34.72 514 ASN A C 1
ATOM 4303 O O . ASN A 1 514 ? -33.141 14.142 62.654 1.00 34.72 514 ASN A O 1
ATOM 4307 N N . THR A 1 515 ? -34.947 15.301 63.338 1.00 40.81 515 THR A N 1
ATOM 4308 C CA . THR A 1 515 ? -34.331 16.249 64.258 1.00 40.81 515 THR A CA 1
ATOM 4309 C C . THR A 1 515 ? -33.976 15.559 65.581 1.00 40.81 515 THR A C 1
ATOM 4311 O O . THR A 1 515 ? -34.867 15.036 66.243 1.00 40.81 515 THR A O 1
ATOM 4314 N N . HIS A 1 516 ? -32.706 15.599 65.987 1.00 34.56 516 HIS A N 1
ATOM 4315 C CA . HIS A 1 516 ? -32.259 15.670 67.391 1.00 34.56 516 HIS A CA 1
ATOM 4316 C C . HIS A 1 516 ? -30.773 16.063 67.387 1.00 34.56 516 HIS A C 1
ATOM 4318 O O . HIS A 1 516 ? -29.945 15.382 66.791 1.00 34.56 516 HIS A O 1
ATOM 4324 N N . GLU A 1 517 ? -30.480 17.310 67.744 1.00 37.41 517 GLU A N 1
ATOM 4325 C CA . GLU A 1 517 ? -30.033 17.757 69.076 1.00 37.41 517 GLU A CA 1
ATOM 4326 C C . GLU A 1 517 ? -28.555 17.471 69.363 1.00 37.41 517 GLU A C 1
ATOM 4328 O O . GLU A 1 517 ? -28.112 16.339 69.548 1.00 37.41 517 GLU A O 1
ATOM 4333 N N . GLU A 1 518 ? -27.826 18.583 69.429 1.00 41.00 518 GLU A N 1
ATOM 4334 C CA . GLU A 1 518 ? -26.501 18.758 70.000 1.00 41.00 518 GLU A CA 1
ATOM 4335 C C . GLU A 1 518 ? -26.364 18.090 71.372 1.00 41.00 518 GLU A C 1
ATOM 4337 O O . GLU A 1 518 ? -27.166 18.340 72.271 1.00 41.00 518 GLU A O 1
ATOM 4342 N N . LYS A 1 519 ? -25.258 17.364 71.573 1.00 36.12 519 LYS A N 1
ATOM 4343 C CA . LYS A 1 519 ? -24.502 17.402 72.831 1.00 36.12 519 LYS A CA 1
ATOM 4344 C C . LYS A 1 519 ? -23.005 17.332 72.547 1.00 36.12 519 LYS A C 1
ATOM 4346 O O . LYS A 1 519 ? -22.502 16.332 72.041 1.00 36.12 519 LYS A O 1
ATOM 4351 N N . GLU A 1 520 ? -22.317 18.410 72.912 1.00 46.22 520 GLU A N 1
ATOM 4352 C CA . GLU A 1 520 ? -20.903 18.413 73.291 1.00 46.22 520 GLU A CA 1
ATOM 4353 C C . GLU A 1 520 ? -20.630 17.339 74.360 1.00 46.22 520 GLU A C 1
ATOM 4355 O O . GLU A 1 520 ? -21.439 17.179 75.276 1.00 46.22 520 GLU A O 1
ATOM 4360 N N . TYR A 1 521 ? -19.488 16.644 74.287 1.00 35.88 521 TYR A N 1
ATOM 4361 C CA . TYR A 1 521 ? -18.376 16.772 75.251 1.00 35.88 521 TYR A CA 1
ATOM 4362 C C . TYR A 1 521 ? -17.277 15.711 75.009 1.00 35.88 521 TYR A C 1
ATOM 4364 O O . TYR A 1 521 ? -17.573 14.519 74.934 1.00 35.88 521 TYR A O 1
ATOM 4372 N N . ILE A 1 522 ? -16.029 16.209 75.047 1.00 42.75 522 ILE A N 1
ATOM 4373 C CA . ILE A 1 522 ? -14.687 15.570 75.093 1.00 42.75 522 ILE A CA 1
ATOM 4374 C C . ILE A 1 522 ? -14.142 14.980 73.790 1.00 42.75 522 ILE A C 1
ATOM 4376 O O . ILE A 1 522 ? -14.569 13.882 73.376 1.00 42.75 522 ILE A O 1
#

pLDDT: mean 79.35, std 23.29, range [23.19, 98.44]

Radius of gyration: 29.79 Å; chains: 1; bounding box: 74×70×106 Å

Sequence (522 aa):
MKAVYRTNNNAMNNIKHDRMDYHVTEQDLLEYEGLSIFNSEHLKYLRWSDEDESFRILNYFEIPKNNHNNPNNHNDEGVEIPTTLSVEEEIKLRKVRGWIYFKESKKLLNQSMPYPVEWDTEETVDIPSWMTDASTLSFLSMEGTLLRMFYHNEKWYLSTNKKLDAFQSRWSSRFTFGNMFTHALGGIFKDSVDNNRLSSFGESLDKSRIYAFLIRSNQENRVVCRSPSHTSPKNKIIYLGWWNKEQQFSFSVQEDDDQSSTMSSLKELSLPSMSPYVFKDGDKEKLFEWIENNVNIWEHQGLLFFNTSTMQTVRIVPKEYRYFSTLRGNHPNLFLRYFEIRQKKEDVVRFCELYEKQAHIFDDYEHALFQAAKQLGQMYVYRYIKDKYMTLPKEEYYLLKKCHEWYLQDRAKNRVHTRTILELLNGESPIVLFRLSRKYLPTRNPNPNERHLQGHNAFPVLNNNNNNNNLCTSPSFPTHSGKSYADMLLSVNSSPTKVEEQVVIAESKQEVDNTHEEKEYI